Protein AF-0000000084679149 (afdb_homodimer)

Structure (mmCIF, N/CA/C/O backbone):
data_AF-0000000084679149-model_v1
#
loop_
_entity.id
_entity.type
_entity.pdbx_description
1 polymer 'NAD-dependent epimerase/dehydratase'
#
loop_
_atom_site.group_PDB
_atom_site.id
_atom_site.type_symbol
_atom_site.label_atom_id
_atom_site.label_alt_id
_atom_site.label_comp_id
_atom_site.label_asym_id
_atom_site.label_entity_id
_atom_site.label_seq_id
_atom_site.pdbx_PDB_ins_code
_atom_site.Cartn_x
_atom_site.Cartn_y
_atom_site.Cartn_z
_atom_site.occupancy
_atom_site.B_iso_or_equiv
_atom_site.auth_seq_id
_atom_site.auth_comp_id
_atom_site.auth_asym_id
_atom_site.auth_atom_id
_atom_site.pdbx_PDB_model_num
ATOM 1 N N . MET A 1 1 ? 6.387 26.438 -6.871 1 96.75 1 MET A N 1
ATOM 2 C CA . MET A 1 1 ? 5.785 25.141 -6.559 1 96.75 1 MET A CA 1
ATOM 3 C C . MET A 1 1 ? 4.387 25.047 -7.156 1 96.75 1 MET A C 1
ATOM 5 O O . MET A 1 1 ? 3.576 25.969 -7.016 1 96.75 1 MET A O 1
ATOM 9 N N . GLU A 1 2 ? 4.129 24 -7.891 1 97.19 2 GLU A N 1
ATOM 10 C CA . GLU A 1 2 ? 2.775 23.688 -8.336 1 97.19 2 GLU A CA 1
ATOM 11 C C . GLU A 1 2 ? 2.025 22.859 -7.293 1 97.19 2 GLU A C 1
ATOM 13 O O . GLU A 1 2 ? 2.529 21.844 -6.824 1 97.19 2 GLU A O 1
ATOM 18 N N . ILE A 1 3 ? 0.918 23.328 -6.906 1 96.94 3 ILE A N 1
ATOM 19 C CA . ILE A 1 3 ? 0.153 22.672 -5.855 1 96.94 3 ILE A CA 1
ATOM 20 C C . ILE A 1 3 ? -1.073 21.984 -6.465 1 96.94 3 ILE A C 1
ATOM 22 O O . ILE A 1 3 ? -1.914 22.656 -7.078 1 96.94 3 ILE A O 1
ATOM 26 N N . VAL A 1 4 ? -1.137 20.688 -6.328 1 95.56 4 VAL A N 1
ATOM 27 C CA . VAL A 1 4 ? -2.305 19.922 -6.75 1 95.56 4 VAL A CA 1
ATOM 28 C C . VAL A 1 4 ? -3.254 19.734 -5.566 1 95.56 4 VAL A C 1
ATOM 30 O O . VAL A 1 4 ? -2.922 19.031 -4.602 1 95.56 4 VAL A O 1
ATOM 33 N N . GLY A 1 5 ? -4.445 20.234 -5.672 1 92.5 5 GLY A N 1
ATOM 34 C CA . GLY A 1 5 ? -5.426 20.234 -4.598 1 92.5 5 GLY A CA 1
ATOM 35 C C . GLY A 1 5 ? -5.871 21.625 -4.203 1 92.5 5 GLY A C 1
ATOM 36 O O . GLY A 1 5 ? -5.191 22.609 -4.504 1 92.5 5 GLY A O 1
ATOM 37 N N . ARG A 1 6 ? -7.012 21.766 -3.496 1 89.12 6 ARG A N 1
ATOM 38 C CA . ARG A 1 6 ? -7.555 23.062 -3.082 1 89.12 6 ARG A CA 1
ATOM 39 C C . ARG A 1 6 ? -7.992 23.031 -1.622 1 89.12 6 ARG A C 1
ATOM 41 O O . ARG A 1 6 ? -8.703 23.922 -1.16 1 89.12 6 ARG A O 1
ATOM 48 N N . GLY A 1 7 ? -7.578 22 -0.975 1 90.62 7 GLY A N 1
ATOM 49 C CA . GLY A 1 7 ? -8.039 21.812 0.392 1 90.62 7 GLY A CA 1
ATOM 50 C C . GLY A 1 7 ? -7.18 22.531 1.413 1 90.62 7 GLY A C 1
ATOM 51 O O . GLY A 1 7 ? -6.469 23.484 1.077 1 90.62 7 GLY A O 1
ATOM 52 N N . PHE A 1 8 ? -7.266 22.125 2.648 1 92.31 8 PHE A N 1
ATOM 53 C CA . PHE A 1 8 ? -6.672 22.734 3.836 1 92.31 8 PHE A CA 1
ATOM 54 C C . PHE A 1 8 ? -5.164 22.875 3.668 1 92.31 8 PHE A C 1
ATOM 56 O O . PHE A 1 8 ? -4.637 24 3.719 1 92.31 8 PHE A O 1
ATOM 63 N N . LEU A 1 9 ? -4.457 21.766 3.398 1 94.38 9 LEU A N 1
ATOM 64 C CA . LEU A 1 9 ? -3.002 21.797 3.291 1 94.38 9 LEU A CA 1
ATOM 65 C C . LEU A 1 9 ? -2.561 22.625 2.092 1 94.38 9 LEU A C 1
ATOM 67 O O . LEU A 1 9 ? -1.608 23.406 2.188 1 94.38 9 LEU A O 1
ATOM 71 N N . ALA A 1 10 ? -3.277 22.5 0.964 1 95 10 ALA A N 1
ATOM 72 C CA . ALA A 1 10 ? -2.969 23.25 -0.252 1 95 10 ALA A CA 1
ATOM 73 C C . ALA A 1 10 ? -3.004 24.75 0.005 1 95 10 ALA A C 1
ATOM 75 O O . ALA A 1 10 ? -2.117 25.484 -0.441 1 95 10 ALA A O 1
ATOM 76 N N . GLY A 1 11 ? -4.031 25.172 0.714 1 95.38 11 GLY A N 1
ATOM 77 C CA . GLY A 1 11 ? -4.168 26.594 1.012 1 95.38 11 GLY A CA 1
ATOM 78 C C . GLY A 1 11 ? -2.996 27.156 1.8 1 95.38 11 GLY A C 1
ATOM 79 O O . GLY A 1 11 ? -2.545 28.266 1.542 1 95.38 11 GLY A O 1
ATOM 80 N N . HIS A 1 12 ? -2.486 26.375 2.689 1 96.5 12 HIS A N 1
ATOM 81 C CA . HIS A 1 12 ? -1.412 26.859 3.549 1 96.5 12 HIS A CA 1
ATOM 82 C C . HIS A 1 12 ? -0.062 26.781 2.846 1 96.5 12 HIS A C 1
ATOM 84 O O . HIS A 1 12 ? 0.873 27.5 3.197 1 96.5 12 HIS A O 1
ATOM 90 N N . LEU A 1 13 ? 0.068 25.891 1.841 1 97.06 13 LEU A N 1
ATOM 91 C CA . LEU A 1 13 ? 1.307 25.75 1.084 1 97.06 13 LEU A CA 1
ATOM 92 C C . LEU A 1 13 ? 1.454 26.875 0.064 1 97.06 13 LEU A C 1
ATOM 94 O O . LEU A 1 13 ? 2.547 27.094 -0.459 1 97.06 13 LEU A O 1
ATOM 98 N N . ALA A 1 14 ? 0.34 27.562 -0.231 1 95.69 14 ALA A N 1
ATOM 99 C CA . ALA A 1 14 ? 0.319 28.609 -1.261 1 95.69 14 ALA A CA 1
ATOM 100 C C . ALA A 1 14 ? 1.331 29.703 -0.953 1 95.69 14 ALA A C 1
ATOM 102 O O . ALA A 1 14 ? 1.917 30.297 -1.866 1 95.69 14 ALA A O 1
ATOM 103 N N . GLY A 1 15 ? 1.578 29.891 0.295 1 94.19 15 GLY A N 1
ATOM 104 C CA . GLY A 1 15 ? 2.465 30.969 0.713 1 94.19 15 GLY A CA 1
ATOM 105 C C . GLY A 1 15 ? 3.906 30.75 0.293 1 94.19 15 GLY A C 1
ATOM 106 O O . GLY A 1 15 ? 4.695 31.703 0.244 1 94.19 15 GLY A O 1
ATOM 107 N N . ILE A 1 16 ? 4.23 29.516 -0.031 1 94.5 16 ILE A N 1
ATOM 108 C CA . ILE A 1 16 ? 5.617 29.266 -0.398 1 94.5 16 ILE A CA 1
ATOM 109 C C . ILE A 1 16 ? 5.691 28.781 -1.846 1 94.5 16 ILE A C 1
ATOM 111 O O . ILE A 1 16 ? 6.723 28.266 -2.285 1 94.5 16 ILE A O 1
ATOM 115 N N . SER A 1 17 ? 4.617 28.859 -2.562 1 94 17 SER A N 1
ATOM 116 C CA . SER A 1 17 ? 4.539 28.328 -3.924 1 94 17 SER A CA 1
ATOM 117 C C . SER A 1 17 ? 5.566 29 -4.832 1 94 17 SER A C 1
ATOM 119 O O . SER A 1 17 ? 6.121 28.359 -5.727 1 94 17 SER A O 1
ATOM 121 N N . ASP A 1 18 ? 5.98 30.234 -4.621 1 94.75 18 ASP A N 1
ATOM 122 C CA . ASP A 1 18 ? 6.879 31 -5.488 1 94.75 18 ASP A CA 1
ATOM 123 C C . ASP A 1 18 ? 8.336 30.594 -5.258 1 94.75 18 ASP A C 1
ATOM 125 O O . ASP A 1 18 ? 9.211 30.922 -6.059 1 94.75 18 ASP A O 1
ATOM 129 N N . HIS A 1 19 ? 8.617 29.844 -4.293 1 94.94 19 HIS A N 1
ATOM 130 C CA . HIS A 1 19 ? 10 29.547 -3.904 1 94.94 19 HIS A CA 1
ATOM 131 C C . HIS A 1 19 ? 10.469 28.219 -4.484 1 94.94 19 HIS A C 1
ATOM 133 O O . HIS A 1 19 ? 11.664 27.922 -4.473 1 94.94 19 HIS A O 1
ATOM 139 N N . HIS A 1 20 ? 9.586 27.391 -5.027 1 96.06 20 HIS A N 1
ATOM 140 C CA . HIS A 1 20 ? 9.969 26.047 -5.441 1 96.06 20 HIS A CA 1
ATOM 141 C C . HIS A 1 20 ? 9.352 25.688 -6.789 1 96.06 20 HIS A C 1
ATOM 143 O O . HIS A 1 20 ? 8.547 24.766 -6.879 1 96.06 20 HIS A O 1
ATOM 149 N N . PRO A 1 21 ? 9.828 26.328 -7.832 1 95.44 21 PRO A N 1
ATOM 150 C CA . PRO A 1 21 ? 9.18 26.172 -9.133 1 95.44 21 PRO A CA 1
ATOM 151 C C . PRO A 1 21 ? 9.336 24.766 -9.703 1 95.44 21 PRO A C 1
ATOM 153 O O . PRO A 1 21 ? 8.555 24.359 -10.57 1 95.44 21 PRO A O 1
ATOM 156 N N . ASP A 1 22 ? 10.297 24 -9.273 1 97.31 22 ASP A N 1
ATOM 157 C CA . ASP A 1 22 ? 10.547 22.672 -9.82 1 97.31 22 ASP A CA 1
ATOM 158 C C . ASP A 1 22 ? 9.867 21.594 -8.977 1 97.31 22 ASP A C 1
ATOM 160 O O . ASP A 1 22 ? 10.156 20.406 -9.125 1 97.31 22 ASP A O 1
ATOM 164 N N . VAL A 1 23 ? 8.953 22 -8.125 1 98.25 23 VAL A N 1
ATOM 165 C CA . VAL A 1 23 ? 8.312 21.078 -7.188 1 98.25 23 VAL A CA 1
ATOM 166 C C . VAL A 1 23 ? 6.812 21.031 -7.453 1 98.25 23 VAL A C 1
ATOM 168 O O . VAL A 1 23 ? 6.195 22.062 -7.742 1 98.25 23 VAL A O 1
ATOM 171 N N . VAL A 1 24 ? 6.262 19.844 -7.445 1 98.5 24 VAL A N 1
ATOM 172 C CA . VAL A 1 24 ? 4.82 19.625 -7.391 1 98.5 24 VAL A CA 1
ATOM 173 C C . VAL A 1 24 ? 4.43 19.078 -6.023 1 98.5 24 VAL A C 1
ATOM 175 O O . VAL A 1 24 ? 4.984 18.078 -5.574 1 98.5 24 VAL A O 1
ATOM 178 N N . ALA A 1 25 ? 3.562 19.75 -5.328 1 98.31 25 ALA A N 1
ATOM 179 C CA . ALA A 1 25 ? 3.008 19.266 -4.066 1 98.31 25 ALA A CA 1
ATOM 180 C C . ALA A 1 25 ? 1.613 18.672 -4.27 1 98.31 25 ALA A C 1
ATOM 182 O O . ALA A 1 25 ? 0.69 19.391 -4.68 1 98.31 25 ALA A O 1
ATOM 183 N N . LEU A 1 26 ? 1.482 17.375 -4.031 1 97.44 26 LEU A N 1
ATOM 184 C CA . LEU A 1 26 ? 0.169 16.75 -4.129 1 97.44 26 LEU A CA 1
ATOM 185 C C . LEU A 1 26 ? -0.58 16.844 -2.803 1 97.44 26 LEU A C 1
ATOM 187 O O . LEU A 1 26 ? -0.527 15.922 -1.985 1 97.44 26 LEU A O 1
ATOM 191 N N . ALA A 1 27 ? -1.299 17.875 -2.625 1 93.19 27 ALA A N 1
ATOM 192 C CA . ALA A 1 27 ? -2.066 18.141 -1.41 1 93.19 27 ALA A CA 1
ATOM 193 C C . ALA A 1 27 ? -3.553 17.875 -1.633 1 93.19 27 ALA A C 1
ATOM 195 O O . ALA A 1 27 ? -4.391 18.734 -1.33 1 93.19 27 ALA A O 1
ATOM 196 N N . ALA A 1 28 ? -3.799 16.719 -2.223 1 82.19 28 ALA A N 1
ATOM 197 C CA . ALA A 1 28 ? -5.16 16.266 -2.492 1 82.19 28 ALA A CA 1
ATOM 198 C C . ALA A 1 28 ? -5.352 14.82 -2.066 1 82.19 28 ALA A C 1
ATOM 200 O O . ALA A 1 28 ? -4.383 14.062 -1.981 1 82.19 28 ALA A O 1
ATOM 201 N N . GLY A 1 29 ? -6.625 14.578 -1.799 1 77.12 29 GLY A N 1
ATOM 202 C CA . GLY A 1 29 ? -6.926 13.188 -1.512 1 77.12 29 GLY A CA 1
ATOM 203 C C . GLY A 1 29 ? -7.664 12.992 -0.199 1 77.12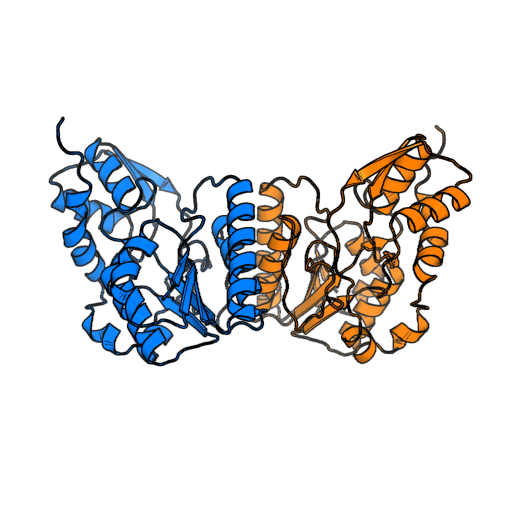 29 GLY A C 1
ATOM 204 O O . GLY A 1 29 ? -8.273 13.93 0.319 1 77.12 29 GLY A O 1
ATOM 205 N N . VAL A 1 30 ? -7.75 11.812 0.194 1 74.12 30 VAL A N 1
ATOM 206 C CA . VAL A 1 30 ? -8.492 11.383 1.371 1 74.12 30 VAL A CA 1
ATOM 207 C C . VAL A 1 30 ? -7.77 11.828 2.637 1 74.12 30 VAL A C 1
ATOM 209 O O . VAL A 1 30 ? -6.543 11.719 2.734 1 74.12 30 VAL A O 1
ATOM 212 N N . SER A 1 31 ? -8.461 12.531 3.512 1 64 31 SER A N 1
ATOM 213 C CA . SER A 1 31 ? -7.797 13.109 4.676 1 64 31 SER A CA 1
ATOM 214 C C . SER A 1 31 ? -8.391 12.578 5.973 1 64 31 SER A C 1
ATOM 216 O O . SER A 1 31 ? -8.172 13.148 7.043 1 64 31 SER A O 1
ATOM 218 N N . ALA A 1 32 ? -9.219 11.547 5.871 1 64.12 32 ALA A N 1
ATOM 219 C CA . ALA A 1 32 ? -9.781 11.078 7.137 1 64.12 32 ALA A CA 1
ATOM 220 C C . ALA A 1 32 ? -9.82 9.555 7.188 1 64.12 32 ALA A C 1
ATOM 222 O O . ALA A 1 32 ? -10.023 8.898 6.164 1 64.12 32 ALA A O 1
ATOM 223 N N . ALA A 1 33 ? -9.508 9 8.398 1 57.91 33 ALA A N 1
ATOM 224 C CA . ALA A 1 33 ? -9.531 7.566 8.68 1 57.91 33 ALA A CA 1
ATOM 225 C C . ALA A 1 33 ? -10.961 7.062 8.828 1 57.91 33 ALA A C 1
ATOM 227 O O . ALA A 1 33 ? -11.195 5.852 8.898 1 57.91 33 ALA A O 1
ATOM 228 N N . GLY A 1 34 ? -11.922 7.891 8.586 1 61.94 34 GLY A N 1
ATOM 229 C CA . GLY A 1 34 ? -13.289 7.43 8.789 1 61.94 34 GLY A CA 1
ATOM 230 C C . GLY A 1 34 ? -13.789 6.539 7.668 1 61.94 34 GLY A C 1
ATOM 231 O O . GLY A 1 34 ? -13.008 5.812 7.047 1 61.94 34 GLY A O 1
ATOM 232 N N . ASP A 1 35 ? -15.047 6.461 7.582 1 66.06 35 ASP A N 1
ATOM 233 C CA . ASP A 1 35 ? -15.734 5.656 6.578 1 66.06 35 ASP A CA 1
ATOM 234 C C . ASP A 1 35 ? -15.594 6.273 5.188 1 66.06 35 ASP A C 1
ATOM 236 O O . ASP A 1 35 ? -16.453 7.035 4.75 1 66.06 35 ASP A O 1
ATOM 240 N N . ILE A 1 36 ? -14.531 6.008 4.582 1 76.44 36 ILE A N 1
ATOM 241 C CA . ILE A 1 36 ? -14.242 6.527 3.248 1 76.44 36 ILE A CA 1
ATOM 242 C C . ILE A 1 36 ? -14.711 5.523 2.193 1 76.44 36 ILE A C 1
ATOM 244 O O . ILE A 1 36 ? -14.336 4.348 2.238 1 76.44 36 ILE A O 1
ATOM 248 N N . PRO A 1 37 ? -15.531 6.016 1.333 1 82.25 37 PRO A N 1
ATOM 249 C CA . PRO A 1 37 ? -15.938 5.137 0.234 1 82.25 37 PRO A CA 1
ATOM 250 C C . PRO A 1 37 ? -14.758 4.68 -0.619 1 82.25 37 PRO A C 1
ATOM 252 O O . PRO A 1 37 ? -13.828 5.453 -0.867 1 82.25 37 PRO A O 1
ATOM 255 N N . PRO A 1 38 ? -14.797 3.467 -1.03 1 83.62 38 PRO A N 1
ATOM 256 C CA . PRO A 1 38 ? -13.695 2.91 -1.816 1 83.62 38 PRO A CA 1
ATOM 257 C C . PRO A 1 38 ? -13.375 3.744 -3.055 1 83.62 38 PRO A C 1
ATOM 259 O O . PRO A 1 38 ? -12.219 3.801 -3.484 1 83.62 38 PRO A O 1
ATOM 262 N N . GLU A 1 39 ? -14.336 4.371 -3.59 1 87.88 39 GLU A N 1
ATOM 263 C CA . GLU A 1 39 ? -14.156 5.164 -4.801 1 87.88 39 GLU A CA 1
ATOM 264 C C . GLU A 1 39 ? -13.211 6.336 -4.559 1 87.88 39 GLU A C 1
ATOM 266 O O . GLU A 1 39 ? -12.516 6.777 -5.473 1 87.88 39 GLU A O 1
ATOM 271 N N . GLN A 1 40 ? -13.18 6.793 -3.406 1 89.56 40 GLN A N 1
ATOM 272 C CA . GLN A 1 40 ? -12.305 7.914 -3.086 1 89.56 40 GLN A CA 1
ATOM 273 C C . GLN A 1 40 ? -10.844 7.488 -3.094 1 89.56 40 GLN A C 1
ATOM 275 O O . GLN A 1 40 ? -9.961 8.266 -3.473 1 89.56 40 GLN A O 1
ATOM 280 N N . TYR A 1 41 ? -10.648 6.246 -2.664 1 92.12 41 TYR A N 1
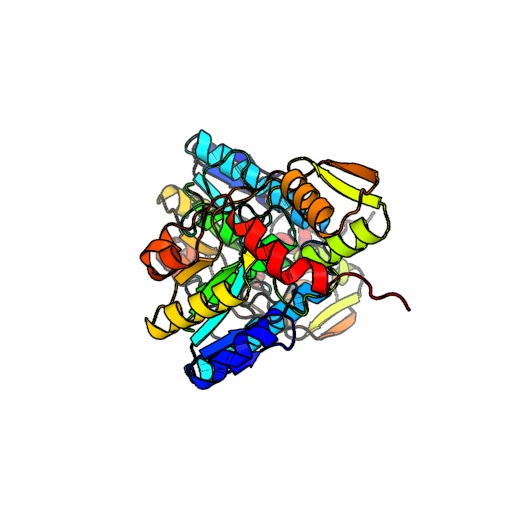ATOM 281 C CA . TYR A 1 41 ? -9.289 5.715 -2.725 1 92.12 41 TYR A CA 1
ATOM 282 C C . TYR A 1 41 ? -8.82 5.586 -4.168 1 92.12 41 TYR A C 1
ATOM 284 O O . TYR A 1 41 ? -7.684 5.938 -4.492 1 92.12 41 TYR A O 1
ATOM 292 N N . THR A 1 42 ? -9.68 5.145 -5 1 92 42 THR A N 1
ATOM 293 C CA . THR A 1 42 ? -9.359 4.98 -6.41 1 92 42 THR A CA 1
ATOM 294 C C . THR A 1 42 ? -9.07 6.332 -7.059 1 92 42 THR A C 1
ATOM 296 O O . THR A 1 42 ? -8.125 6.465 -7.84 1 92 42 THR A O 1
ATOM 299 N N . ARG A 1 43 ? -9.836 7.301 -6.719 1 92.62 43 ARG A N 1
ATOM 300 C CA . ARG A 1 43 ? -9.656 8.641 -7.273 1 92.62 43 ARG A CA 1
ATOM 301 C C . ARG A 1 43 ? -8.32 9.234 -6.852 1 92.62 43 ARG A C 1
ATOM 303 O O . ARG A 1 43 ? -7.629 9.859 -7.656 1 92.62 43 ARG A O 1
ATOM 310 N N . GLU A 1 44 ? -7.957 9.055 -5.637 1 94.19 44 GLU A N 1
ATOM 311 C CA . GLU A 1 44 ? -6.68 9.586 -5.168 1 94.19 44 GLU A CA 1
ATOM 312 C C . GLU A 1 44 ? -5.508 8.891 -5.855 1 94.19 44 GLU A C 1
ATOM 314 O O . GLU A 1 44 ? -4.523 9.531 -6.227 1 94.19 44 GLU A O 1
ATOM 319 N N . SER A 1 45 ? -5.656 7.594 -5.984 1 94.69 45 SER A N 1
ATOM 320 C CA . SER A 1 45 ? -4.602 6.848 -6.664 1 94.69 45 SER A CA 1
ATOM 321 C C . SER A 1 45 ? -4.406 7.34 -8.094 1 94.69 45 SER A C 1
ATOM 323 O O . SER A 1 45 ? -3.277 7.566 -8.531 1 94.69 45 SER A O 1
ATOM 325 N N . ALA A 1 46 ? -5.477 7.504 -8.766 1 93.56 46 ALA A N 1
ATOM 326 C CA . ALA A 1 46 ? -5.418 7.988 -10.141 1 93.56 46 ALA A CA 1
ATOM 327 C C . ALA A 1 46 ? -4.758 9.359 -10.211 1 93.56 46 ALA A C 1
ATOM 329 O O . ALA A 1 46 ? -3.953 9.625 -11.109 1 93.56 46 ALA A O 1
ATOM 330 N N . ARG A 1 47 ? -5.121 10.188 -9.297 1 95.25 47 ARG A N 1
ATOM 331 C CA . ARG A 1 47 ? -4.543 11.523 -9.25 1 95.25 47 ARG A CA 1
ATOM 332 C C . ARG A 1 47 ? -3.037 11.469 -9.023 1 95.25 47 ARG A C 1
ATOM 334 O O . ARG A 1 47 ? -2.277 12.219 -9.633 1 95.25 47 ARG A O 1
ATOM 341 N N . LEU A 1 48 ? -2.611 10.633 -8.141 1 96.88 48 LEU A N 1
ATOM 342 C CA . LEU A 1 48 ? -1.183 10.453 -7.898 1 96.88 48 LEU A CA 1
ATOM 343 C C . LEU A 1 48 ? -0.474 9.969 -9.156 1 96.88 48 LEU A C 1
ATOM 345 O O . LEU A 1 48 ? 0.584 10.492 -9.523 1 96.88 48 LEU A O 1
ATOM 349 N N . TYR A 1 49 ? -1.076 8.984 -9.82 1 95.25 49 TYR A N 1
ATOM 350 C CA . TYR A 1 49 ? -0.462 8.438 -11.023 1 95.25 49 TYR A CA 1
ATOM 351 C C . TYR A 1 49 ? -0.284 9.523 -12.086 1 95.25 49 TYR A C 1
ATOM 353 O O . TYR A 1 49 ? 0.779 9.625 -12.703 1 95.25 49 TYR A O 1
ATOM 361 N N . GLU A 1 50 ? -1.28 10.312 -12.258 1 94.94 50 GLU A N 1
ATOM 362 C CA . GLU A 1 50 ? -1.225 11.422 -13.211 1 94.94 50 GLU A CA 1
ATOM 363 C C . GLU A 1 50 ? -0.151 12.43 -12.82 1 94.94 50 GLU A C 1
ATOM 365 O O . GLU A 1 50 ? 0.586 12.922 -13.68 1 94.94 50 GLU A O 1
ATOM 370 N N . THR A 1 51 ? -0.103 12.711 -11.602 1 97.44 51 THR A N 1
ATOM 371 C CA . THR A 1 51 ? 0.873 13.672 -11.102 1 97.44 51 THR A CA 1
ATOM 372 C C . THR A 1 51 ? 2.295 13.156 -11.305 1 97.44 51 THR A C 1
ATOM 374 O O . THR A 1 51 ? 3.189 13.906 -11.688 1 97.44 51 THR A O 1
ATOM 377 N N . LEU A 1 52 ? 2.506 11.891 -11.023 1 96.88 52 LEU A N 1
ATOM 378 C CA . LEU A 1 52 ? 3.822 11.289 -11.211 1 96.88 52 LEU A CA 1
ATOM 379 C C . LEU A 1 52 ? 4.246 11.344 -12.672 1 96.88 52 LEU A C 1
ATOM 381 O O . LEU A 1 52 ? 5.395 11.664 -12.977 1 96.88 52 LEU A O 1
ATOM 385 N N . ARG A 1 53 ? 3.359 11.008 -13.547 1 94.5 53 ARG A N 1
ATOM 386 C CA . ARG A 1 53 ? 3.656 11.078 -14.969 1 94.5 53 ARG A CA 1
ATOM 387 C C . ARG A 1 53 ? 4.031 12.5 -15.383 1 94.5 53 ARG A C 1
ATOM 389 O O . ARG A 1 53 ? 4.965 12.703 -16.156 1 94.5 53 ARG A O 1
ATOM 396 N N . TYR A 1 54 ? 3.248 13.477 -14.867 1 96.94 54 TYR A N 1
ATOM 397 C CA . TYR A 1 54 ? 3.541 14.883 -15.125 1 96.94 54 TYR A CA 1
ATOM 398 C C . TYR A 1 54 ? 4.938 15.25 -14.633 1 96.94 54 TYR A C 1
ATOM 400 O O . TYR A 1 54 ? 5.711 15.883 -15.352 1 96.94 54 TYR A O 1
ATOM 408 N N . CYS A 1 55 ? 5.266 14.844 -13.43 1 98 55 CYS A N 1
ATOM 409 C CA . CYS A 1 55 ? 6.574 15.133 -12.852 1 98 55 CYS A CA 1
ATOM 410 C C . CYS A 1 55 ? 7.688 14.5 -13.68 1 98 55 CYS A C 1
ATOM 412 O O . CYS A 1 55 ? 8.727 15.125 -13.914 1 98 55 CYS A O 1
ATOM 414 N N . GLU A 1 56 ? 7.5 13.266 -14.031 1 95.44 56 GLU A N 1
ATOM 415 C CA . GLU A 1 56 ? 8.484 12.57 -14.859 1 95.44 56 GLU A CA 1
ATOM 416 C C . GLU A 1 56 ? 8.719 13.305 -16.172 1 95.44 56 GLU A C 1
ATOM 418 O O . GLU A 1 56 ? 9.867 13.539 -16.562 1 95.44 56 GLU A O 1
ATOM 423 N N . LYS A 1 57 ? 7.691 13.68 -16.828 1 95.88 57 LYS A N 1
ATOM 424 C CA . LYS A 1 57 ? 7.746 14.328 -18.141 1 95.88 57 LYS A CA 1
ATOM 425 C C . LYS A 1 57 ? 8.445 15.688 -18.047 1 95.88 57 LYS A C 1
ATOM 427 O O . LYS A 1 57 ? 9.156 16.094 -18.969 1 95.88 57 LYS A O 1
ATOM 432 N N . HIS A 1 58 ? 8.305 16.406 -16.953 1 97.38 58 HIS A N 1
ATOM 433 C CA . HIS A 1 58 ? 8.766 17.781 -16.875 1 97.38 58 HIS A CA 1
ATOM 434 C C . HIS A 1 58 ? 9.977 17.906 -15.945 1 97.38 58 HIS A C 1
ATOM 436 O O . HIS A 1 58 ? 10.477 19.016 -15.711 1 97.38 58 HIS A O 1
ATOM 442 N N . GLY A 1 59 ? 10.445 16.75 -15.445 1 97.19 59 GLY A N 1
ATOM 443 C CA . GLY A 1 59 ? 11.602 16.75 -14.562 1 97.19 59 GLY A CA 1
ATOM 444 C C . GLY A 1 59 ? 11.352 17.453 -13.242 1 97.19 59 GLY A C 1
ATOM 445 O O . GLY A 1 59 ? 12.203 18.203 -12.766 1 97.19 59 GLY A O 1
ATOM 446 N N . LYS A 1 60 ? 10.109 17.328 -12.672 1 98 60 LYS A N 1
ATOM 447 C CA . LYS A 1 60 ? 9.734 17.969 -11.422 1 98 60 LYS A CA 1
ATOM 448 C C . LYS A 1 60 ? 9.859 17 -10.242 1 98 60 LYS A C 1
ATOM 450 O O . LYS A 1 60 ? 9.734 15.789 -10.422 1 98 60 LYS A O 1
ATOM 455 N N . ARG A 1 61 ? 10.117 17.562 -9.109 1 98.25 61 ARG A N 1
ATOM 456 C CA . ARG A 1 61 ? 10.133 16.812 -7.855 1 98.25 61 ARG A CA 1
ATOM 457 C C . ARG A 1 61 ? 8.75 16.797 -7.211 1 98.25 61 ARG A C 1
ATOM 459 O O . ARG A 1 61 ? 8.062 17.812 -7.18 1 98.25 61 ARG A O 1
ATOM 466 N N . LEU A 1 62 ? 8.344 15.586 -6.695 1 98.75 62 LEU A N 1
ATOM 467 C CA . LEU A 1 62 ? 7.035 15.438 -6.062 1 98.75 62 LEU A CA 1
ATOM 468 C C . LEU A 1 62 ? 7.156 15.5 -4.543 1 98.75 62 LEU A C 1
ATOM 470 O O . LEU A 1 62 ? 8.031 14.859 -3.961 1 98.75 62 LEU A O 1
ATOM 474 N N . VAL A 1 63 ? 6.391 16.312 -3.947 1 98.62 63 VAL A N 1
ATOM 475 C CA . VAL A 1 63 ? 6.137 16.219 -2.514 1 98.62 63 VAL A CA 1
ATOM 476 C C . VAL A 1 63 ? 4.805 15.508 -2.273 1 98.62 63 VAL A C 1
ATOM 478 O O . VAL A 1 63 ? 3.748 16 -2.67 1 98.62 63 VAL A O 1
ATOM 481 N N . PHE A 1 64 ? 4.801 14.352 -1.704 1 98.25 64 PHE A N 1
ATOM 482 C CA . PHE A 1 64 ? 3.613 13.57 -1.388 1 98.25 64 PHE A CA 1
ATOM 483 C C . PHE A 1 64 ? 3.342 13.578 0.112 1 98.25 64 PHE A C 1
ATOM 485 O O . PHE A 1 64 ? 4.238 13.305 0.912 1 98.25 64 PHE A O 1
ATOM 492 N N . PHE A 1 65 ? 2.164 13.883 0.481 1 96.75 65 PHE A N 1
ATOM 493 C CA . PHE A 1 65 ? 1.772 13.93 1.885 1 96.75 65 PHE A CA 1
ATOM 494 C C . PHE A 1 65 ? 1.059 12.648 2.291 1 96.75 65 PHE A C 1
ATOM 496 O O . PHE A 1 65 ? -0.069 12.391 1.859 1 96.75 65 PHE A O 1
ATOM 503 N N . SER A 1 66 ? 1.713 11.867 3.078 1 95.44 66 SER A N 1
ATOM 504 C CA . SER A 1 66 ? 1.172 10.633 3.635 1 95.44 66 SER A CA 1
ATOM 505 C C . SER A 1 66 ? 0.721 10.828 5.078 1 95.44 66 SER A C 1
ATOM 507 O O . SER A 1 66 ? 0.233 11.898 5.441 1 95.44 66 SER A O 1
ATOM 509 N N . THR A 1 67 ? 0.669 9.742 5.859 1 90 67 THR A N 1
ATOM 510 C CA . THR A 1 67 ? 0.172 9.836 7.227 1 90 67 THR A CA 1
ATOM 511 C C . THR A 1 67 ? 1.128 9.148 8.195 1 90 67 THR A C 1
ATOM 513 O O . THR A 1 67 ? 1.765 8.148 7.848 1 90 67 THR A O 1
ATOM 516 N N . ALA A 1 68 ? 1.286 9.734 9.328 1 82.31 68 ALA A N 1
ATOM 517 C CA . ALA A 1 68 ? 2.031 9.125 10.43 1 82.31 68 ALA A CA 1
ATOM 518 C C . ALA A 1 68 ? 1.098 8.711 11.562 1 82.31 68 ALA A C 1
ATOM 520 O O . ALA A 1 68 ? 1.545 8.172 12.578 1 82.31 68 ALA A O 1
ATOM 521 N N . SER A 1 69 ? -0.108 9.023 11.438 1 71.06 69 SER A N 1
ATOM 522 C CA . SER A 1 69 ? -1.05 8.797 12.531 1 71.06 69 SER A CA 1
ATOM 523 C C . SER A 1 69 ? -1.288 7.309 12.75 1 71.06 69 SER A C 1
ATOM 525 O O . SER A 1 69 ? -0.583 6.473 12.188 1 71.06 69 SER A O 1
ATOM 527 N N . ALA A 1 70 ? -2.209 7.125 13.695 1 65.5 70 ALA A N 1
ATOM 528 C CA . ALA A 1 70 ? -2.555 5.785 14.164 1 65.5 70 ALA A CA 1
ATOM 529 C C . ALA A 1 70 ? -2.859 4.859 12.984 1 65.5 70 ALA A C 1
ATOM 531 O O . ALA A 1 70 ? -2.93 3.639 13.156 1 65.5 70 ALA A O 1
ATOM 532 N N . GLY A 1 71 ? -2.713 5.406 11.953 1 72.69 71 GLY A N 1
ATOM 533 C CA . GLY A 1 71 ? -3.004 4.57 10.805 1 72.69 71 GLY A CA 1
ATOM 534 C C . GLY A 1 71 ? -1.779 3.865 10.25 1 72.69 71 GLY A C 1
ATOM 535 O O . GLY A 1 71 ? -1.885 2.77 9.695 1 72.69 71 GLY A O 1
ATOM 536 N N . MET A 1 72 ? -0.596 4.484 10.406 1 84.88 72 MET A N 1
ATOM 537 C CA . MET A 1 72 ? 0.613 3.939 9.797 1 84.88 72 MET A CA 1
ATOM 538 C C . MET A 1 72 ? 1.401 3.109 10.805 1 84.88 72 MET A C 1
ATOM 540 O O . MET A 1 72 ? 1.759 1.963 10.531 1 84.88 72 MET A O 1
ATOM 544 N N . TYR A 1 73 ? 1.598 3.715 11.938 1 87.94 73 TYR A N 1
ATOM 545 C CA 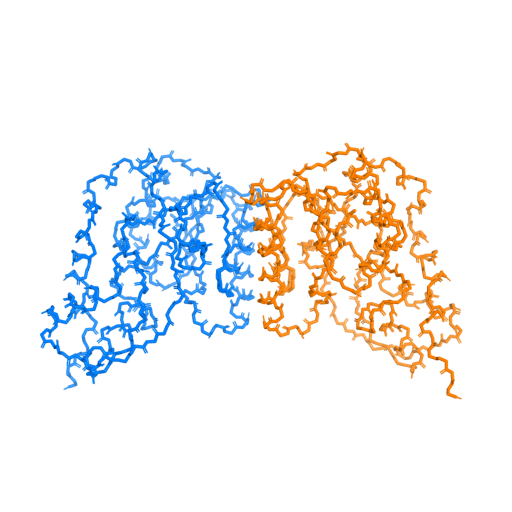. TYR A 1 73 ? 2.352 3.098 13.023 1 87.94 73 TYR A CA 1
ATOM 546 C C . TYR A 1 73 ? 1.414 2.555 14.094 1 87.94 73 TYR A C 1
ATOM 548 O O . TYR A 1 73 ? 0.885 3.316 14.906 1 87.94 73 TYR A O 1
ATOM 556 N N . SER A 1 74 ? 1.199 1.247 14.133 1 78.56 74 SER A N 1
ATOM 557 C CA . SER A 1 74 ? 0.114 0.767 14.984 1 78.56 74 SER A CA 1
ATOM 558 C C . SER A 1 74 ? 0.584 -0.362 15.891 1 78.56 74 SER A C 1
ATOM 560 O O . SER A 1 74 ? -0.233 -1.099 16.453 1 78.56 74 SER A O 1
ATOM 562 N N . VAL A 1 75 ? 1.776 -0.532 16.109 1 74.69 75 VAL A N 1
ATOM 563 C CA . VAL A 1 75 ? 2.211 -1.572 17.031 1 74.69 75 VAL A CA 1
ATOM 564 C C . VAL A 1 75 ? 2.096 -1.067 18.469 1 74.69 75 VAL A C 1
ATOM 566 O O . VAL A 1 75 ? 2.791 -0.129 18.859 1 74.69 75 VAL A O 1
ATOM 569 N N . PRO A 1 76 ? 1.121 -1.728 19.141 1 64.38 76 PRO A N 1
ATOM 570 C CA . PRO A 1 76 ? 0.962 -1.275 20.531 1 64.38 76 PRO A CA 1
ATOM 571 C C . PRO A 1 76 ? 2.23 -1.456 21.359 1 64.38 76 PRO A C 1
ATOM 573 O O . PRO A 1 76 ? 2.941 -2.451 21.203 1 64.38 76 PRO A O 1
ATOM 576 N N . ASP A 1 77 ? 2.357 -0.44 22.156 1 66.62 77 ASP A N 1
ATOM 577 C CA . ASP A 1 77 ? 3.408 -0.451 23.172 1 66.62 77 ASP A CA 1
ATOM 578 C C . ASP A 1 77 ? 4.789 -0.572 22.531 1 66.62 77 ASP A C 1
ATOM 580 O O . ASP A 1 77 ? 5.719 -1.107 23.141 1 66.62 77 ASP A O 1
ATOM 584 N N . ALA A 1 78 ? 4.773 -0.087 21.312 1 75.75 78 ALA A N 1
ATOM 585 C CA . ALA A 1 78 ? 6.059 -0.169 20.625 1 75.75 78 ALA A CA 1
ATOM 586 C C . ALA A 1 78 ? 6.801 1.163 20.703 1 75.75 78 ALA A C 1
ATOM 588 O O . ALA A 1 78 ? 6.219 2.191 21.047 1 75.75 78 ALA A O 1
ATOM 589 N N . SER A 1 79 ? 8.047 1.074 20.438 1 83.12 79 SER A N 1
ATOM 590 C CA . SER A 1 79 ? 8.867 2.268 20.281 1 83.12 79 SER A CA 1
ATOM 591 C C . SER A 1 79 ? 8.305 3.18 19.188 1 83.12 79 SER A C 1
ATOM 593 O O . SER A 1 79 ? 7.535 2.736 18.344 1 83.12 79 SER A O 1
ATOM 595 N N . PRO A 1 80 ? 8.555 4.469 19.391 1 90.88 80 PRO A N 1
ATOM 596 C CA . PRO A 1 80 ? 8.086 5.406 18.375 1 90.88 80 PRO A CA 1
ATOM 597 C C . PRO A 1 80 ? 8.367 4.918 16.953 1 90.88 80 PRO A C 1
ATOM 599 O O . PRO A 1 80 ? 9.43 4.344 16.688 1 90.88 80 PRO A O 1
ATOM 602 N N . GLY A 1 81 ? 7.332 5.023 16.172 1 92.5 81 GLY A N 1
ATOM 603 C CA . GLY A 1 81 ? 7.469 4.617 14.773 1 92.5 81 GLY A CA 1
ATOM 604 C C . GLY A 1 81 ? 8.508 5.418 14.016 1 92.5 81 GLY A C 1
ATOM 605 O O . GLY A 1 81 ? 8.492 6.652 14.047 1 92.5 81 GLY A O 1
ATOM 606 N N . ARG A 1 82 ? 9.422 4.758 13.375 1 94 82 ARG A N 1
ATOM 607 C CA . ARG A 1 82 ? 10.492 5.367 12.586 1 94 82 ARG A CA 1
ATOM 608 C C . ARG A 1 82 ? 10.281 5.121 11.102 1 94 82 ARG A C 1
ATOM 610 O O . ARG A 1 82 ? 9.688 4.113 10.711 1 94 82 ARG A O 1
ATOM 617 N N . GLU A 1 83 ? 10.797 6.031 10.328 1 95.75 83 GLU A N 1
ATOM 618 C CA . GLU A 1 83 ? 10.625 5.953 8.883 1 95.75 83 GLU A CA 1
ATOM 619 C C . GLU A 1 83 ? 11.312 4.715 8.312 1 95.75 83 GLU A C 1
ATOM 621 O O . GLU A 1 83 ? 10.906 4.199 7.27 1 95.75 83 GLU A O 1
ATOM 626 N N . ASP A 1 84 ? 12.367 4.223 9 1 92.31 84 ASP A N 1
ATOM 627 C CA . ASP A 1 84 ? 13.125 3.072 8.516 1 92.31 84 ASP A CA 1
ATOM 628 C C . ASP A 1 84 ? 12.695 1.793 9.227 1 92.31 84 ASP A C 1
ATOM 630 O O . ASP A 1 84 ? 13.328 0.747 9.078 1 92.31 84 ASP A O 1
ATOM 634 N N . GLY A 1 85 ? 11.703 1.866 10.016 1 89.69 85 GLY A N 1
ATOM 635 C CA . GLY A 1 85 ? 11.203 0.709 10.742 1 89.69 85 GLY A CA 1
ATOM 636 C C . GLY A 1 85 ? 9.961 0.104 10.125 1 89.69 85 GLY A C 1
ATOM 637 O O . GLY A 1 85 ? 9.508 0.546 9.062 1 89.69 85 GLY A O 1
ATOM 638 N N . PRO A 1 86 ? 9.477 -0.952 10.836 1 91.12 86 PRO A N 1
ATOM 639 C CA . PRO A 1 86 ? 8.273 -1.633 10.352 1 91.12 86 PRO A CA 1
ATOM 640 C C . PRO A 1 86 ? 7.02 -0.775 10.477 1 91.12 86 PRO A C 1
ATOM 642 O O . PRO A 1 86 ? 6.906 0.034 11.398 1 91.12 86 PRO A O 1
ATOM 645 N N . VAL A 1 87 ? 6.129 -0.923 9.5 1 92.81 87 VAL A N 1
ATOM 646 C CA . VAL A 1 87 ? 4.812 -0.291 9.539 1 92.81 87 VAL A CA 1
ATOM 647 C C . VAL A 1 87 ? 3.725 -1.36 9.508 1 92.81 87 VAL A C 1
ATOM 649 O O . VAL A 1 87 ? 3.836 -2.344 8.773 1 92.81 87 VAL A O 1
ATOM 652 N N . TYR A 1 88 ? 2.68 -1.197 10.328 1 90.62 88 TYR A N 1
ATOM 653 C CA . TYR A 1 88 ? 1.503 -2.059 10.383 1 90.62 88 TYR A CA 1
ATOM 654 C C . TYR A 1 88 ? 0.222 -1.232 10.398 1 90.62 88 TYR A C 1
ATOM 656 O O . TYR A 1 88 ? -0.453 -1.144 11.43 1 90.62 88 TYR A O 1
ATOM 664 N N . PRO A 1 89 ? -0.101 -0.681 9.234 1 90.62 89 PRO A N 1
ATOM 665 C CA . PRO A 1 89 ? -1.302 0.158 9.234 1 90.62 89 PRO A CA 1
ATOM 666 C C . PRO A 1 89 ? -2.537 -0.58 9.742 1 90.62 89 PRO A C 1
ATOM 668 O O . PRO A 1 89 ? -2.834 -1.686 9.281 1 90.62 89 PRO A O 1
ATOM 671 N N . ALA A 1 90 ? -3.336 0.14 10.562 1 84.88 90 ALA A N 1
ATOM 672 C CA . ALA A 1 90 ? -4.473 -0.496 11.219 1 84.88 90 ALA A CA 1
ATOM 673 C C . ALA A 1 90 ? -5.773 -0.186 10.492 1 84.88 90 ALA A C 1
ATOM 675 O O . ALA A 1 90 ? -6.793 -0.839 10.727 1 84.88 90 ALA A O 1
ATOM 676 N N . THR A 1 91 ? -5.773 0.744 9.586 1 86.44 91 THR A N 1
ATOM 677 C CA . THR A 1 91 ? -6.996 1.193 8.922 1 86.44 91 THR A CA 1
ATOM 678 C C . THR A 1 91 ? -6.867 1.075 7.406 1 86.44 91 THR A C 1
ATOM 680 O O . THR A 1 91 ? -5.754 1.059 6.871 1 86.44 91 THR A O 1
ATOM 683 N N . PRO A 1 92 ? -8.062 0.995 6.727 1 89 92 PRO A N 1
ATOM 684 C CA . PRO A 1 92 ? -8 1.044 5.266 1 89 92 PRO A CA 1
ATOM 685 C C . PRO A 1 92 ? -7.301 2.297 4.742 1 89 92 PRO A C 1
ATOM 687 O O . PRO A 1 92 ? -6.578 2.232 3.746 1 89 92 PRO A O 1
ATOM 690 N N . TYR A 1 93 ? -7.477 3.355 5.445 1 89.44 93 TYR A N 1
ATOM 691 C CA . TYR A 1 93 ? -6.832 4.613 5.09 1 89.44 93 TYR A CA 1
ATOM 692 C C . TYR A 1 93 ? -5.316 4.488 5.164 1 89.44 93 TYR A C 1
ATOM 694 O O . TYR A 1 93 ? -4.605 4.875 4.23 1 89.44 93 TYR A O 1
ATOM 702 N N . GLY A 1 94 ? -4.863 3.988 6.254 1 91.62 94 GLY A N 1
ATOM 703 C CA . GLY A 1 94 ? -3.428 3.799 6.406 1 91.62 94 GLY A CA 1
ATOM 704 C C . GLY A 1 94 ? -2.83 2.893 5.348 1 91.62 94 GLY A C 1
ATOM 705 O O . GLY A 1 94 ? -1.763 3.186 4.805 1 91.62 94 GLY A O 1
ATOM 706 N N . ARG A 1 95 ? -3.496 1.825 5.066 1 93 95 ARG A N 1
ATOM 707 C CA . ARG A 1 95 ? -3.031 0.891 4.047 1 93 95 ARG A CA 1
ATOM 708 C C . ARG A 1 95 ? -3.029 1.543 2.668 1 93 95 ARG A C 1
ATOM 710 O O . ARG A 1 95 ? -2.133 1.295 1.859 1 93 95 ARG A O 1
ATOM 717 N N . HIS A 1 96 ? -4.035 2.332 2.424 1 93.25 96 HIS A N 1
ATOM 718 C CA . HIS A 1 96 ? -4.109 3.082 1.174 1 93.25 96 HIS A CA 1
ATOM 719 C C . HIS A 1 96 ? -2.912 4.012 1.018 1 93.25 96 HIS A C 1
ATOM 721 O O . HIS A 1 96 ? -2.236 3.992 -0.014 1 93.25 96 HIS A O 1
ATOM 727 N N . LYS A 1 97 ? -2.617 4.742 2.029 1 95.06 97 LYS A N 1
ATOM 728 C CA . LYS A 1 97 ? -1.497 5.676 1.97 1 95.06 97 LYS A CA 1
ATOM 729 C C . LYS A 1 97 ? -0.172 4.934 1.81 1 95.06 97 LYS A C 1
ATOM 731 O O . LYS A 1 97 ? 0.721 5.395 1.096 1 95.06 97 LYS A O 1
ATOM 736 N N . LEU A 1 98 ? -0.064 3.857 2.496 1 95.94 98 LEU A N 1
ATOM 737 C CA . LEU A 1 98 ? 1.152 3.064 2.363 1 95.94 98 LEU A CA 1
ATOM 738 C C . LEU A 1 98 ? 1.328 2.576 0.929 1 95.94 98 LEU A C 1
ATOM 740 O O . LEU A 1 98 ? 2.445 2.564 0.405 1 95.94 98 LEU A O 1
ATOM 744 N N . SER A 1 99 ? 0.275 2.172 0.303 1 95.62 99 SER A N 1
ATOM 745 C CA . SER A 1 99 ? 0.341 1.76 -1.095 1 95.62 99 SER A CA 1
ATOM 746 C C . SER A 1 99 ? 0.781 2.912 -1.99 1 95.62 99 SER A C 1
ATOM 748 O O . SER A 1 99 ? 1.543 2.713 -2.939 1 95.62 99 SER A O 1
ATOM 750 N N . LEU A 1 100 ? 0.304 4.074 -1.722 1 97 100 LEU A N 1
ATOM 751 C CA . LEU A 1 100 ? 0.686 5.242 -2.508 1 97 100 LEU A CA 1
ATOM 752 C C . LEU A 1 100 ? 2.16 5.57 -2.311 1 97 100 LEU A C 1
ATOM 754 O O . LEU A 1 100 ? 2.85 5.949 -3.262 1 97 100 LEU A O 1
ATOM 758 N N . GLU A 1 101 ? 2.615 5.418 -1.069 1 97.62 101 GLU A N 1
ATOM 759 C CA . GLU A 1 101 ? 4.047 5.594 -0.848 1 97.62 101 GLU A CA 1
ATOM 760 C C . GLU A 1 101 ? 4.863 4.652 -1.73 1 97.62 101 GLU A C 1
ATOM 762 O O . GLU A 1 101 ? 5.883 5.055 -2.299 1 97.62 101 GLU A O 1
ATOM 767 N N . ALA A 1 102 ? 4.422 3.422 -1.753 1 97.12 102 ALA A N 1
ATOM 768 C CA . ALA A 1 102 ? 5.137 2.416 -2.533 1 97.12 102 ALA A CA 1
ATOM 769 C C . ALA A 1 102 ? 5.172 2.791 -4.012 1 97.12 102 ALA A C 1
ATOM 771 O O . ALA A 1 102 ? 6.191 2.605 -4.68 1 97.12 102 ALA A O 1
ATOM 772 N N . VAL A 1 103 ? 4.062 3.305 -4.543 1 96.94 103 VAL A N 1
ATOM 773 C CA . VAL A 1 103 ? 4.012 3.771 -5.922 1 96.94 103 VAL A CA 1
ATOM 774 C C . VAL A 1 103 ? 5.039 4.879 -6.133 1 96.94 103 VAL A C 1
ATOM 776 O O . VAL A 1 103 ? 5.824 4.832 -7.082 1 96.94 103 VAL A O 1
ATOM 779 N N . VAL A 1 104 ? 5.035 5.828 -5.242 1 97.94 104 VAL A N 1
ATOM 780 C CA . VAL A 1 104 ? 5.941 6.969 -5.352 1 97.94 104 VAL A CA 1
ATOM 781 C C . VAL A 1 104 ? 7.387 6.48 -5.32 1 97.94 104 VAL A C 1
ATOM 783 O O . VAL A 1 104 ? 8.195 6.875 -6.164 1 97.94 104 VAL A O 1
ATOM 786 N N . ARG A 1 105 ? 7.695 5.594 -4.41 1 97.12 105 ARG A N 1
ATOM 787 C CA . ARG A 1 105 ? 9.062 5.133 -4.199 1 97.12 105 ARG A CA 1
ATOM 788 C C . ARG A 1 105 ? 9.555 4.309 -5.383 1 97.12 105 ARG A C 1
ATOM 790 O O . ARG A 1 105 ? 10.758 4.238 -5.641 1 97.12 105 ARG A O 1
ATOM 797 N N . SER A 1 106 ? 8.641 3.691 -6.055 1 94.81 106 SER A N 1
ATOM 798 C CA . SER A 1 106 ? 9.023 2.852 -7.184 1 94.81 106 SER A CA 1
ATOM 799 C C . SER A 1 106 ? 9.188 3.676 -8.453 1 94.81 106 SER A C 1
ATOM 801 O O . SER A 1 106 ? 9.711 3.184 -9.461 1 94.81 106 SER A O 1
ATOM 803 N N . SER A 1 107 ? 8.734 4.926 -8.453 1 94.62 107 SER A N 1
ATOM 804 C CA . SER A 1 107 ? 8.789 5.77 -9.641 1 94.62 107 SER A CA 1
ATOM 805 C C . SER A 1 107 ? 10.203 6.293 -9.883 1 94.62 107 SER A C 1
ATOM 807 O O . SER A 1 107 ? 11.07 6.18 -9.016 1 94.62 107 SER A O 1
ATOM 809 N N . ASP A 1 108 ? 10.414 6.809 -11.047 1 93.69 108 ASP A N 1
ATOM 810 C CA . ASP A 1 108 ? 11.695 7.426 -11.375 1 93.69 108 ASP A CA 1
ATOM 811 C C . ASP A 1 108 ? 11.688 8.914 -11.031 1 93.69 108 ASP A C 1
ATOM 813 O O . ASP A 1 108 ? 12.633 9.633 -11.359 1 93.69 108 ASP A O 1
ATOM 817 N N . VAL A 1 109 ? 10.68 9.367 -10.398 1 96.94 109 VAL A N 1
ATOM 818 C CA . VAL A 1 109 ? 10.508 10.766 -10.039 1 96.94 109 VAL A CA 1
ATOM 819 C C . VAL A 1 109 ? 11.234 11.055 -8.719 1 96.94 109 VAL A C 1
ATOM 821 O O . VAL A 1 109 ? 11.18 10.25 -7.789 1 96.94 109 VAL A O 1
ATOM 824 N N . GLU A 1 110 ? 12.008 12.156 -8.703 1 98.19 110 GLU A N 1
ATOM 825 C CA . GLU A 1 110 ? 12.469 12.633 -7.398 1 98.19 110 GLU A CA 1
ATOM 826 C C . GLU A 1 110 ? 11.297 12.969 -6.488 1 98.19 110 GLU A C 1
ATOM 828 O O . GLU A 1 110 ? 10.289 13.516 -6.941 1 98.19 110 GLU A O 1
ATOM 833 N N . TYR A 1 111 ? 11.406 12.594 -5.227 1 98.56 111 TYR A N 1
ATOM 834 C CA . TYR A 1 111 ? 10.242 12.766 -4.371 1 98.56 111 TYR A CA 1
ATOM 835 C C . TYR A 1 111 ? 10.656 13.078 -2.938 1 98.56 111 TYR A C 1
ATOM 837 O O . TYR A 1 111 ? 11.805 12.828 -2.549 1 98.56 111 TYR A O 1
ATOM 845 N N . LEU A 1 112 ? 9.797 13.641 -2.252 1 98.5 112 LEU A N 1
ATOM 846 C CA . LEU A 1 112 ? 9.766 13.734 -0.798 1 98.5 112 LEU A CA 1
ATOM 847 C C . LEU A 1 112 ? 8.422 13.258 -0.251 1 98.5 112 LEU A C 1
ATOM 849 O O . LEU A 1 112 ? 7.375 13.812 -0.579 1 98.5 112 LEU A O 1
ATOM 853 N N . ILE A 1 113 ? 8.438 12.141 0.481 1 98.38 113 ILE A N 1
ATOM 854 C CA . ILE A 1 113 ? 7.246 11.664 1.172 1 98.38 113 ILE A CA 1
ATOM 855 C C . ILE A 1 113 ? 7.234 12.18 2.607 1 98.38 113 ILE A C 1
ATOM 857 O O . ILE A 1 113 ? 8.172 11.93 3.371 1 98.38 113 ILE A O 1
ATOM 861 N N . LEU A 1 114 ? 6.23 12.867 2.947 1 97.88 114 LEU A N 1
ATOM 862 C CA . LEU A 1 114 ? 6.082 13.406 4.293 1 97.88 114 LEU A CA 1
ATOM 863 C C . LEU A 1 114 ? 4.945 12.719 5.035 1 97.88 114 LEU A C 1
ATOM 865 O O . LEU A 1 114 ? 3.785 12.805 4.621 1 97.88 114 LEU A O 1
ATOM 869 N N . ARG A 1 115 ? 5.258 11.961 6.086 1 96.88 115 ARG A N 1
ATOM 870 C CA . ARG A 1 115 ? 4.25 11.359 6.957 1 96.88 115 ARG A CA 1
ATOM 871 C C . ARG A 1 115 ? 3.807 12.344 8.031 1 96.88 115 ARG A C 1
ATOM 873 O O . ARG A 1 115 ? 4.527 12.57 9.008 1 96.88 115 ARG A O 1
ATOM 880 N N . LEU A 1 116 ? 2.621 12.781 7.848 1 95.56 116 LEU A N 1
ATOM 881 C CA . LEU A 1 116 ? 2.129 13.852 8.711 1 95.56 116 LEU A CA 1
ATOM 882 C C . LEU A 1 116 ? 1.338 13.281 9.883 1 95.56 116 LEU A C 1
ATOM 884 O O . LEU A 1 116 ? 0.521 12.375 9.703 1 95.56 116 LEU A O 1
ATOM 888 N N . SER A 1 117 ? 1.605 13.805 11.062 1 93.5 117 SER A N 1
ATOM 889 C CA . SER A 1 117 ? 0.687 13.547 12.164 1 93.5 117 SER A CA 1
ATOM 890 C C . SER A 1 117 ? -0.574 14.398 12.039 1 93.5 117 SER A C 1
ATOM 892 O O . SER A 1 117 ? -1.032 14.68 10.938 1 93.5 117 SER A O 1
ATOM 894 N N . HIS A 1 118 ? -1.267 14.766 13.18 1 93.12 118 HIS A N 1
ATOM 895 C CA . HIS A 1 118 ? -2.494 15.555 13.117 1 93.12 118 HIS A CA 1
ATOM 896 C C . HIS A 1 118 ? -2.191 17.031 12.914 1 93.12 118 HIS A C 1
ATOM 898 O O . HIS A 1 118 ? -1.916 17.75 13.875 1 93.12 118 HIS A O 1
ATOM 904 N N . VAL A 1 119 ? -2.314 17.453 11.688 1 95.25 119 VAL A N 1
ATOM 905 C CA . VAL A 1 119 ? -2.045 18.844 11.344 1 95.25 119 VAL A CA 1
ATOM 906 C C . VAL A 1 119 ? -3.244 19.719 11.719 1 95.25 119 VAL A C 1
ATOM 908 O O . VAL A 1 119 ? -4.387 19.375 11.398 1 95.25 119 VAL A O 1
ATOM 911 N N . VAL A 1 120 ? -2.994 20.797 12.359 1 96.38 120 VAL A N 1
ATOM 912 C CA . VAL A 1 120 ? -4.031 21.719 12.82 1 96.38 120 VAL A CA 1
ATOM 913 C C . VAL A 1 120 ? -3.777 23.109 12.258 1 96.38 120 VAL A C 1
ATOM 915 O O . VAL A 1 120 ? -2.631 23.562 12.195 1 96.38 120 VAL A O 1
ATOM 918 N N . GLY A 1 121 ? -4.754 23.719 11.836 1 97.06 121 GLY A N 1
ATOM 919 C CA . GLY A 1 121 ? -4.66 25.078 11.305 1 97.06 121 GLY A CA 1
ATOM 920 C C . GLY A 1 121 ? -6.012 25.688 10.977 1 97.06 121 GLY A C 1
ATOM 921 O O . GLY A 1 121 ? -7.051 25.094 11.289 1 97.06 121 GLY A O 1
ATOM 922 N N . PHE A 1 122 ? -5.941 26.922 10.445 1 96.12 122 PHE A N 1
ATOM 923 C CA . PHE A 1 122 ? -7.168 27.578 10.008 1 96.12 122 PHE A CA 1
ATOM 924 C C . PHE A 1 122 ? -7.742 26.891 8.773 1 96.12 122 PHE A C 1
ATOM 926 O O . PHE A 1 122 ? -6.996 26.344 7.957 1 96.12 122 PHE A O 1
ATOM 933 N N . ASN A 1 123 ? -9.078 26.844 8.695 1 93.5 123 ASN A N 1
ATOM 934 C CA . ASN A 1 123 ? -9.812 26.375 7.523 1 93.5 123 ASN A CA 1
ATOM 935 C C . ASN A 1 123 ? -9.719 24.859 7.379 1 93.5 123 ASN A C 1
ATOM 937 O O . ASN A 1 123 ? -9.688 24.344 6.262 1 93.5 123 ASN A O 1
ATOM 941 N N . GLN A 1 124 ? -9.609 24.203 8.508 1 92.94 124 GLN A N 1
ATOM 942 C CA . GLN A 1 124 ? -9.695 22.734 8.477 1 92.94 124 GLN A CA 1
ATOM 943 C C . GLN A 1 124 ? -11.117 22.281 8.164 1 92.94 124 GLN A C 1
ATOM 945 O O . GLN A 1 124 ? -12.086 22.859 8.656 1 92.94 124 GLN A O 1
ATOM 950 N N . PRO A 1 125 ? -11.195 21.266 7.367 1 89.31 125 PRO A N 1
ATOM 951 C CA . PRO A 1 125 ? -12.539 20.719 7.141 1 89.31 125 PRO A CA 1
ATOM 952 C C . PRO A 1 125 ? -13.219 20.266 8.43 1 89.31 125 PRO A C 1
ATOM 954 O O . PRO A 1 125 ? -12.539 19.828 9.367 1 89.31 125 PRO A O 1
ATOM 957 N N . ALA A 1 126 ? -14.5 20.203 8.398 1 88.12 126 ALA A N 1
ATOM 958 C CA . ALA A 1 126 ? -15.32 19.953 9.586 1 88.12 126 ALA A CA 1
ATOM 959 C C . ALA A 1 126 ? -15.086 18.531 10.117 1 88.12 126 ALA A C 1
ATOM 961 O O . ALA A 1 126 ? -15.211 18.297 11.328 1 88.12 126 ALA A O 1
ATOM 962 N N . HIS A 1 127 ? -14.695 17.641 9.227 1 86.25 127 HIS A N 1
ATOM 963 C CA . HIS A 1 127 ? -14.594 16.25 9.641 1 86.25 127 HIS A CA 1
ATOM 964 C C . HIS A 1 127 ? -13.25 15.969 10.297 1 86.25 127 HIS A C 1
ATOM 966 O O . HIS A 1 127 ? -13.047 14.898 10.875 1 86.25 127 HIS A O 1
ATOM 972 N N . GLN A 1 128 ? -12.383 16.875 10.289 1 89.31 128 GLN A N 1
ATOM 973 C CA . GLN A 1 128 ? -11.062 16.656 10.867 1 89.31 128 GLN A CA 1
ATOM 974 C C . GLN A 1 128 ? -11.07 16.906 12.375 1 89.31 128 GLN A C 1
ATOM 976 O O . GLN A 1 128 ? -12.062 17.391 12.922 1 89.31 128 GLN A O 1
ATOM 981 N N . LEU A 1 129 ? -10.078 16.578 13.016 1 88.38 129 LEU A N 1
ATOM 982 C CA . LEU A 1 129 ? -10.016 16.391 14.461 1 88.38 129 LEU A CA 1
ATOM 983 C C . LEU A 1 129 ? -10.445 17.641 15.203 1 88.38 129 LEU A C 1
ATOM 985 O O . LEU A 1 129 ? -11.406 17.625 15.977 1 88.38 129 LEU A O 1
ATOM 989 N N . LEU A 1 130 ? -9.812 18.828 14.914 1 94 130 LEU A N 1
ATOM 990 C CA . LEU A 1 130 ? -10.047 20.016 15.711 1 94 130 LEU A CA 1
ATOM 991 C C . LEU A 1 130 ? -11.469 20.531 15.516 1 94 130 LEU A C 1
ATOM 993 O O . LEU A 1 130 ? -12.219 20.688 16.484 1 94 130 LEU A O 1
ATOM 997 N N . PRO A 1 131 ? -11.891 20.734 14.25 1 94.44 131 PRO A N 1
ATOM 998 C CA . PRO A 1 131 ? -13.273 21.188 14.078 1 94.44 131 PRO A CA 1
ATOM 999 C C . PRO A 1 131 ? -14.297 20.203 14.656 1 94.44 131 PRO A C 1
ATOM 1001 O O . PRO A 1 131 ? -15.297 20.625 15.234 1 94.44 131 PRO A O 1
ATOM 1004 N N . ALA A 1 132 ? -14.047 18.938 14.547 1 92.94 132 ALA A N 1
ATOM 1005 C CA . ALA A 1 132 ? -14.969 17.922 15.055 1 92.94 132 ALA A CA 1
ATOM 1006 C C . ALA A 1 132 ? -15.055 17.984 16.578 1 92.94 132 ALA A C 1
ATOM 1008 O O . ALA A 1 132 ? -16.156 17.906 17.141 1 92.94 132 ALA A O 1
ATOM 1009 N N . LEU A 1 133 ? -13.969 18.125 17.219 1 94.81 133 LEU A N 1
ATOM 1010 C CA . LEU A 1 133 ? -13.945 18.188 18.672 1 94.81 133 LEU A CA 1
ATOM 1011 C C . LEU A 1 133 ? -14.633 19.453 19.172 1 94.81 133 LEU A C 1
ATOM 1013 O O . LEU A 1 133 ? -15.406 19.406 20.125 1 94.81 133 LEU A O 1
ATOM 1017 N N . VAL A 1 134 ? -14.32 20.547 18.516 1 96.25 134 VAL A N 1
ATOM 1018 C CA . VAL A 1 134 ? -14.922 21.812 18.906 1 96.25 134 VAL A CA 1
ATOM 1019 C C . VAL A 1 134 ? -16.438 21.734 18.75 1 96.25 134 VAL A C 1
ATOM 1021 O O . VAL A 1 134 ? -17.188 22.172 19.625 1 96.25 134 VAL A O 1
ATOM 1024 N N . ARG A 1 135 ? -16.875 21.203 17.656 1 94.94 135 ARG A N 1
ATOM 1025 C CA . ARG A 1 135 ? -18.297 21.047 17.406 1 94.94 135 ARG A CA 1
ATOM 1026 C C . ARG A 1 135 ? -18.953 20.219 18.484 1 94.94 135 ARG A C 1
ATOM 1028 O O . ARG A 1 135 ? -20.031 20.562 19 1 94.94 135 ARG A O 1
ATOM 1035 N N . GLN A 1 136 ? -18.375 19.125 18.828 1 95.5 136 GLN A N 1
ATOM 1036 C CA . GLN A 1 136 ? -18.906 18.234 19.859 1 95.5 136 GLN A CA 1
ATOM 1037 C C . GLN A 1 136 ? -18.953 18.938 21.219 1 95.5 136 GLN A C 1
ATOM 1039 O O . GLN A 1 136 ? -19.969 18.906 21.922 1 95.5 136 GLN A O 1
ATOM 1044 N N . LEU A 1 137 ? -17.906 19.609 21.578 1 95.81 137 LEU A N 1
ATOM 1045 C CA . LEU A 1 137 ? -17.828 20.312 22.859 1 95.81 137 LEU A CA 1
ATOM 1046 C C . LEU A 1 137 ? -18.891 21.422 22.922 1 95.81 137 LEU A C 1
ATOM 1048 O O . LEU A 1 137 ? -19.531 21.609 23.953 1 95.81 137 LEU A O 1
ATOM 1052 N N . SER A 1 138 ? -19.031 22.062 21.781 1 94.38 138 SER A N 1
ATOM 1053 C CA . SER A 1 138 ? -19.984 23.172 21.719 1 94.38 138 SER A CA 1
ATOM 1054 C C . SER A 1 138 ? -21.422 22.672 21.828 1 94.38 138 SER A C 1
ATOM 1056 O O . SER A 1 138 ? -22.312 23.406 22.25 1 94.38 138 SER A O 1
ATOM 1058 N N . SER A 1 139 ? -21.656 21.469 21.438 1 94.06 139 SER A N 1
ATOM 1059 C CA . SER A 1 139 ? -23 20.891 21.5 1 94.06 139 SER A CA 1
ATOM 1060 C C . SER A 1 139 ? -23.297 20.344 22.891 1 94.06 139 SER A C 1
ATOM 1062 O O . SER A 1 139 ? -24.438 19.938 23.172 1 94.06 139 SER A O 1
ATOM 1064 N N . GLY A 1 140 ? -22.328 20.188 23.672 1 95 140 GLY A N 1
ATOM 1065 C CA . GLY A 1 140 ? -22.5 19.734 25.047 1 95 140 GLY A CA 1
ATOM 1066 C C . GLY A 1 140 ? -22.281 18.234 25.219 1 95 140 GLY A C 1
ATOM 1067 O O . GLY A 1 140 ? -22.391 17.703 26.312 1 95 140 GLY A O 1
ATOM 1068 N N . ARG A 1 141 ? -22.047 17.578 24.172 1 95.94 141 ARG A N 1
ATOM 1069 C CA . ARG A 1 141 ? -21.766 16.141 24.219 1 95.94 141 ARG A CA 1
ATOM 1070 C C . ARG A 1 141 ? -20.516 15.805 23.391 1 95.94 141 ARG A C 1
ATOM 1072 O O . ARG A 1 141 ? -20.312 16.391 22.312 1 95.94 141 ARG A O 1
ATOM 1079 N N . ILE A 1 142 ? -19.641 14.906 23.844 1 96.06 142 ILE A N 1
ATOM 1080 C CA . ILE A 1 142 ? -18.438 14.531 23.094 1 96.06 142 ILE A CA 1
ATOM 1081 C C . ILE A 1 142 ? -18.141 13.047 23.312 1 96.06 142 ILE A C 1
ATOM 1083 O O . ILE A 1 142 ? -18.297 12.531 24.422 1 96.06 142 ILE A O 1
ATOM 1087 N N . HIS A 1 143 ? -17.781 12.391 22.234 1 94.31 143 HIS A N 1
ATOM 1088 C CA . HIS A 1 143 ? -17.266 11.031 22.312 1 94.31 143 HIS A CA 1
ATOM 1089 C C . HIS A 1 143 ? -15.75 11.031 22.516 1 94.31 143 HIS A C 1
ATOM 1091 O O . HIS A 1 143 ? -15.008 11.617 21.734 1 94.31 143 HIS A O 1
ATOM 1097 N N . VAL A 1 144 ? -15.367 10.391 23.594 1 92.94 144 VAL A N 1
ATOM 1098 C CA . VAL A 1 144 ? -13.945 10.336 23.938 1 92.94 144 VAL A CA 1
ATOM 1099 C C . VAL A 1 144 ? -13.391 8.945 23.641 1 92.94 144 VAL A C 1
ATOM 1101 O O . VAL A 1 144 ? -13.859 7.949 24.188 1 92.94 144 VAL A O 1
ATOM 1104 N N . HIS A 1 145 ? -12.445 8.914 22.734 1 89.25 145 HIS A N 1
ATOM 1105 C CA . HIS A 1 145 ? -11.75 7.66 22.469 1 89.25 145 HIS A CA 1
ATOM 1106 C C . HIS A 1 145 ? -10.695 7.383 23.531 1 89.25 145 HIS A C 1
ATOM 1108 O O . HIS A 1 145 ? -9.547 7.812 23.406 1 89.25 145 HIS A O 1
ATOM 1114 N N . ARG A 1 146 ? -11.109 6.535 24.391 1 88.06 146 ARG A N 1
ATOM 1115 C CA . ARG A 1 146 ? -10.32 6.32 25.594 1 88.06 146 ARG A CA 1
ATOM 1116 C C . ARG A 1 146 ? -8.922 5.836 25.25 1 88.06 146 ARG A C 1
ATOM 1118 O O . ARG A 1 146 ? -8.758 4.844 24.547 1 88.06 146 ARG A O 1
ATOM 1125 N N . GLY A 1 147 ? -7.988 6.574 25.719 1 83 147 GLY A N 1
ATOM 1126 C CA . GLY A 1 147 ? -6.605 6.148 25.578 1 83 147 GLY A CA 1
ATOM 1127 C C . GLY A 1 147 ? -5.984 6.574 24.266 1 83 147 GLY A C 1
ATOM 1128 O O . GLY A 1 147 ? -4.785 6.383 24.047 1 83 147 GLY A O 1
ATOM 1129 N N . ALA A 1 148 ? -6.758 7.227 23.422 1 86.12 148 ALA A N 1
ATOM 1130 C CA . ALA A 1 148 ? -6.223 7.688 22.141 1 86.12 148 ALA A CA 1
ATOM 1131 C C . ALA A 1 148 ? -5.207 8.805 22.344 1 86.12 148 ALA A C 1
ATOM 1133 O O . ALA A 1 148 ? -5.379 9.656 23.219 1 86.12 148 ALA A O 1
ATOM 1134 N N . GLN A 1 149 ? -4.164 8.688 21.594 1 88.75 149 GLN A N 1
ATOM 1135 C CA . GLN A 1 149 ? -3.15 9.742 21.594 1 88.75 149 GLN A CA 1
ATOM 1136 C C . GLN A 1 149 ? -3.098 10.453 20.25 1 88.75 149 GLN A C 1
ATOM 1138 O O . GLN A 1 149 ? -3.26 9.82 19.203 1 88.75 149 GLN A O 1
ATOM 1143 N N . ARG A 1 150 ? -2.939 11.766 20.312 1 90 150 ARG A N 1
ATOM 1144 C CA . ARG A 1 150 ? -2.941 12.578 19.094 1 90 150 ARG A CA 1
ATOM 1145 C C . ARG A 1 150 ? -1.739 13.516 19.062 1 90 150 ARG A C 1
ATOM 1147 O O . ARG A 1 150 ? -1.64 14.43 19.891 1 90 150 ARG A O 1
ATOM 1154 N N . ASP A 1 151 ? -0.862 13.273 18.172 1 93.44 151 ASP A N 1
ATOM 1155 C CA . ASP A 1 151 ? 0.262 14.18 17.953 1 93.44 151 ASP A CA 1
ATOM 1156 C C . ASP A 1 151 ? -0.145 15.352 17.062 1 93.44 151 ASP A C 1
ATOM 1158 O O . ASP A 1 151 ? -0.198 15.219 15.836 1 93.44 151 ASP A O 1
ATOM 1162 N N . LEU A 1 152 ? -0.437 16.5 17.703 1 95.38 152 LEU A N 1
ATOM 1163 C CA . LEU A 1 152 ? -0.853 17.688 16.969 1 95.38 152 LEU A CA 1
ATOM 1164 C C . LEU A 1 152 ? 0.358 18.484 16.484 1 95.38 152 LEU A C 1
ATOM 1166 O O . LEU A 1 152 ? 1.344 18.625 17.219 1 95.38 152 LEU A O 1
ATOM 1170 N N . ILE A 1 153 ? 0.245 18.969 15.32 1 96.5 153 ILE A N 1
ATOM 1171 C CA . ILE A 1 153 ? 1.3 19.844 14.812 1 96.5 153 ILE A CA 1
ATOM 1172 C C . ILE A 1 153 ? 0.682 21.016 14.062 1 96.5 153 ILE A C 1
ATOM 1174 O O . ILE A 1 153 ? -0.268 20.844 13.297 1 96.5 153 ILE A O 1
ATOM 1178 N N . ASP A 1 154 ? 1.21 22.203 14.328 1 97.88 154 ASP A N 1
ATOM 1179 C CA . ASP A 1 154 ? 0.76 23.453 13.711 1 97.88 154 ASP A CA 1
ATOM 1180 C C . ASP A 1 154 ? 1.055 23.453 12.211 1 97.88 154 ASP A C 1
ATOM 1182 O O . ASP A 1 154 ? 2.186 23.203 11.797 1 97.88 154 ASP A O 1
ATOM 1186 N N . VAL A 1 155 ? 0.055 23.781 11.398 1 97.56 155 VAL A N 1
ATOM 1187 C CA . VAL A 1 155 ? 0.194 23.797 9.945 1 97.56 155 VAL A CA 1
ATOM 1188 C C . VAL A 1 155 ? 1.295 24.766 9.531 1 97.56 155 VAL A C 1
ATOM 1190 O O . VAL A 1 155 ? 2.016 24.516 8.562 1 97.56 155 VAL A O 1
ATOM 1193 N N . GLU A 1 156 ? 1.468 25.859 10.211 1 97.56 156 GLU A N 1
ATOM 1194 C CA . GLU A 1 156 ? 2.52 26.828 9.898 1 97.56 156 GLU A CA 1
ATOM 1195 C C . GLU A 1 156 ? 3.904 26.219 10.102 1 97.56 156 GLU A C 1
ATOM 1197 O O . GLU A 1 156 ? 4.836 26.516 9.352 1 97.56 156 GLU A O 1
ATOM 1202 N N . ASP A 1 157 ? 4.008 25.422 11.141 1 98.06 157 ASP A N 1
ATOM 1203 C CA . ASP A 1 157 ? 5.27 24.734 11.359 1 98.06 157 ASP A CA 1
ATOM 1204 C C . ASP A 1 157 ? 5.523 23.688 10.273 1 98.06 157 ASP A C 1
ATOM 1206 O O . ASP A 1 157 ? 6.656 23.5 9.836 1 98.06 157 ASP A O 1
ATOM 1210 N N . VAL A 1 158 ? 4.465 22.984 9.836 1 97.56 158 VAL A N 1
ATOM 1211 C CA . VAL A 1 158 ? 4.578 22.031 8.742 1 97.56 158 VAL A CA 1
ATOM 1212 C C . VAL A 1 158 ? 5.102 22.734 7.492 1 97.56 158 VAL A C 1
ATOM 1214 O O . VAL A 1 158 ? 6.027 22.234 6.84 1 97.56 158 VAL A O 1
ATOM 1217 N N . VAL A 1 159 ? 4.52 23.906 7.176 1 97.62 159 VAL A N 1
ATOM 1218 C CA . VAL A 1 159 ? 4.918 24.641 5.984 1 97.62 159 VAL A CA 1
ATOM 1219 C C . VAL A 1 159 ? 6.391 25.031 6.086 1 97.62 159 VAL A C 1
ATOM 1221 O O . VAL A 1 159 ? 7.137 24.906 5.113 1 97.62 159 VAL A O 1
ATOM 1224 N N . LYS A 1 160 ? 6.812 25.469 7.25 1 97.31 160 LYS A N 1
ATOM 1225 C CA . LYS A 1 160 ? 8.211 25.828 7.469 1 97.31 160 LYS A CA 1
ATOM 1226 C C . LYS A 1 160 ? 9.117 24.609 7.254 1 97.31 160 LYS A C 1
ATOM 1228 O O . LYS A 1 160 ? 10.188 24.734 6.648 1 97.31 160 LYS A O 1
ATOM 1233 N N . ILE A 1 161 ? 8.727 23.5 7.777 1 97.94 161 ILE A N 1
ATOM 1234 C CA . ILE A 1 161 ? 9.508 22.266 7.664 1 97.94 161 ILE A CA 1
ATOM 1235 C C . ILE A 1 161 ? 9.617 21.859 6.195 1 97.94 161 ILE A C 1
ATOM 1237 O O . ILE A 1 161 ? 10.703 21.547 5.707 1 97.94 161 ILE A O 1
ATOM 1241 N N . VAL A 1 162 ? 8.461 21.891 5.453 1 97.62 162 VAL A N 1
ATOM 1242 C CA . VAL A 1 162 ? 8.438 21.547 4.035 1 97.62 162 VAL A CA 1
ATOM 1243 C C . VAL A 1 162 ? 9.391 22.469 3.27 1 97.62 162 VAL A C 1
ATOM 1245 O O . VAL A 1 162 ? 10.211 22 2.475 1 97.62 162 VAL A O 1
ATOM 1248 N N . HIS A 1 163 ? 9.305 23.781 3.559 1 97.12 163 HIS A N 1
ATOM 1249 C CA . HIS A 1 163 ? 10.164 24.766 2.912 1 97.12 163 HIS A CA 1
ATOM 1250 C C . HIS A 1 163 ? 11.641 24.438 3.143 1 97.12 163 HIS A C 1
ATOM 1252 O O . HIS A 1 163 ? 12.43 24.438 2.199 1 97.12 163 HIS A O 1
ATOM 1258 N N . THR A 1 164 ? 11.984 24.172 4.387 1 97.12 164 THR A N 1
ATOM 1259 C CA . THR A 1 164 ? 13.375 23.922 4.746 1 97.12 164 THR A CA 1
ATOM 1260 C C . THR A 1 164 ? 13.891 22.656 4.055 1 97.12 164 THR A C 1
ATOM 1262 O O . THR A 1 164 ? 14.992 22.656 3.518 1 97.12 164 THR A O 1
ATOM 1265 N N . LEU A 1 165 ? 13.102 21.562 4.055 1 97.81 165 LEU A N 1
ATOM 1266 C CA . LEU A 1 165 ? 13.5 20.312 3.412 1 97.81 165 LEU A CA 1
ATOM 1267 C C . LEU A 1 165 ? 13.758 20.516 1.923 1 97.81 165 LEU A C 1
ATOM 1269 O O . LEU A 1 165 ? 14.688 19.938 1.36 1 97.81 165 LEU A O 1
ATOM 1273 N N . LEU A 1 166 ? 12.898 21.344 1.304 1 97.19 166 LEU A N 1
ATOM 1274 C CA . LEU A 1 166 ? 13.008 21.578 -0.13 1 97.19 166 LEU A CA 1
ATOM 1275 C C . LEU A 1 166 ? 14.227 22.453 -0.439 1 97.19 166 LEU A C 1
ATOM 1277 O O . LEU A 1 166 ? 14.938 22.203 -1.413 1 97.19 166 LEU A O 1
ATOM 1281 N N . VAL A 1 167 ? 14.508 23.5 0.383 1 96.38 167 VAL A N 1
ATOM 1282 C CA . VAL A 1 167 ? 15.648 24.375 0.198 1 96.38 167 VAL A CA 1
ATOM 1283 C C . VAL A 1 167 ? 16.953 23.578 0.329 1 96.38 167 VAL A C 1
ATOM 1285 O O . VAL A 1 167 ? 17.906 23.828 -0.399 1 96.38 167 VAL A O 1
ATOM 1288 N N . ASP A 1 168 ? 16.938 22.609 1.21 1 96.25 168 ASP A N 1
ATOM 1289 C CA . ASP A 1 168 ? 18.125 21.797 1.457 1 96.25 168 ASP A CA 1
ATOM 1290 C C . ASP A 1 168 ? 18.312 20.75 0.357 1 96.25 168 ASP A C 1
ATOM 1292 O O . ASP A 1 168 ? 19.281 19.984 0.369 1 96.25 168 ASP A O 1
ATOM 1296 N N . GLY A 1 169 ? 17.375 20.609 -0.528 1 95.25 169 GLY A N 1
ATOM 1297 C CA . GLY A 1 169 ? 17.484 19.719 -1.67 1 95.25 169 GLY A CA 1
ATOM 1298 C C . GLY A 1 169 ? 17.203 18.266 -1.326 1 95.25 169 GLY A C 1
ATOM 1299 O O . GLY A 1 169 ? 17.641 17.359 -2.039 1 95.25 169 GLY A O 1
ATOM 1300 N N . ARG A 1 170 ? 16.547 18.047 -0.224 1 94.25 170 ARG A N 1
ATOM 1301 C CA . ARG A 1 170 ? 16.234 16.688 0.2 1 94.25 170 ARG A CA 1
ATOM 1302 C C . ARG A 1 170 ? 15.359 15.977 -0.831 1 94.25 170 ARG A C 1
ATOM 1304 O O . ARG A 1 170 ? 14.422 16.562 -1.365 1 94.25 170 ARG A O 1
ATOM 1311 N N . THR A 1 171 ? 15.758 14.734 -1.155 1 96.69 171 THR A N 1
ATOM 1312 C CA . THR A 1 171 ? 14.992 13.953 -2.123 1 96.69 171 THR A CA 1
ATOM 1313 C C . THR A 1 171 ? 15.117 12.461 -1.827 1 96.69 171 THR A C 1
ATOM 1315 O O . THR A 1 171 ? 15.953 12.047 -1.02 1 96.69 171 THR A O 1
ATOM 1318 N N . ARG A 1 172 ? 14.172 11.719 -2.465 1 96.88 172 ARG A N 1
ATOM 1319 C CA . ARG A 1 172 ? 14.094 10.273 -2.316 1 96.88 172 ARG A CA 1
ATOM 1320 C C . ARG A 1 172 ? 14.172 9.867 -0.848 1 96.88 172 ARG A C 1
ATOM 1322 O O . ARG A 1 172 ? 14.977 9.008 -0.477 1 96.88 172 ARG A O 1
ATOM 1329 N N . ASP A 1 173 ? 13.312 10.562 -0.104 1 97.12 173 ASP A N 1
ATOM 1330 C CA . ASP A 1 173 ? 13.312 10.398 1.346 1 97.12 173 ASP A CA 1
AT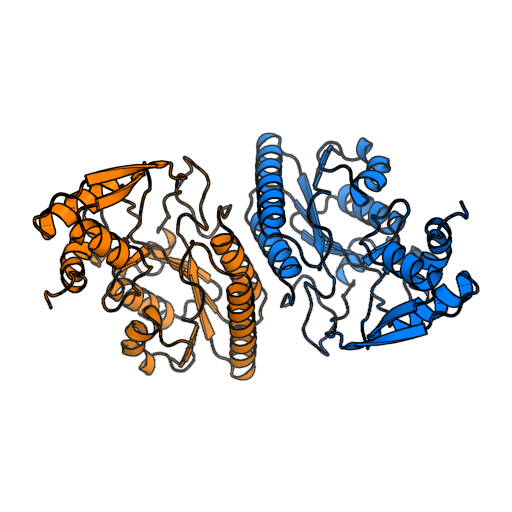OM 1331 C C . ASP A 1 173 ? 11.891 10.391 1.9 1 97.12 173 ASP A C 1
ATOM 1333 O O . ASP A 1 173 ? 10.977 10.922 1.273 1 97.12 173 ASP A O 1
ATOM 1337 N N . VAL A 1 174 ? 11.664 9.664 2.945 1 98 174 VAL A N 1
ATOM 1338 C CA . VAL A 1 174 ? 10.453 9.656 3.76 1 98 174 VAL A CA 1
ATOM 1339 C C . VAL A 1 174 ? 10.742 10.297 5.117 1 98 174 VAL A C 1
ATOM 1341 O O . VAL A 1 174 ? 11.695 9.922 5.797 1 98 174 VAL A O 1
ATOM 1344 N N . VAL A 1 175 ? 9.969 11.273 5.508 1 98 175 VAL A N 1
ATOM 1345 C CA . VAL A 1 175 ? 10.227 11.992 6.75 1 98 175 VAL A CA 1
ATOM 1346 C C . VAL A 1 175 ? 8.945 12.094 7.57 1 98 175 VAL A C 1
ATOM 1348 O O . VAL A 1 175 ? 7.906 12.523 7.059 1 98 175 VAL A O 1
ATOM 1351 N N . ASN A 1 176 ? 9.031 11.648 8.812 1 97.19 176 ASN A N 1
ATOM 1352 C CA . ASN A 1 176 ? 7.961 11.953 9.758 1 97.19 176 ASN A CA 1
ATOM 1353 C C . ASN A 1 176 ? 7.922 13.438 10.094 1 97.19 176 ASN A C 1
ATOM 1355 O O . ASN A 1 176 ? 8.938 14.016 10.492 1 97.19 176 ASN A O 1
ATOM 1359 N N . VAL A 1 177 ? 6.793 14.031 9.891 1 96.94 177 VAL A N 1
ATOM 1360 C CA . VAL A 1 177 ? 6.578 15.422 10.281 1 96.94 177 VAL A CA 1
ATOM 1361 C C . VAL A 1 177 ? 5.539 15.492 11.391 1 96.94 177 VAL A C 1
ATOM 1363 O O . VAL A 1 177 ? 4.332 15.461 11.125 1 96.94 177 VAL A O 1
ATOM 1366 N N . ALA A 1 178 ? 6 15.586 12.586 1 95.94 178 ALA A N 1
ATOM 1367 C CA . ALA A 1 178 ? 5.215 15.547 13.82 1 95.94 178 ALA A CA 1
ATOM 1368 C C . ALA A 1 178 ? 5.895 16.344 14.93 1 95.94 178 ALA A C 1
ATOM 1370 O O . ALA A 1 178 ? 7.051 16.75 14.789 1 95.94 178 ALA A O 1
ATOM 1371 N N . SER A 1 179 ? 5.172 16.594 15.977 1 94.94 179 SER A N 1
ATOM 1372 C CA . SER A 1 179 ? 5.77 17.266 17.125 1 94.94 179 SER A CA 1
ATOM 1373 C C . SER A 1 179 ? 6.559 16.281 17.984 1 94.94 179 SER A C 1
ATOM 1375 O O . SER A 1 179 ? 7.398 16.688 18.781 1 94.94 179 SER A O 1
ATOM 1377 N N . GLY A 1 180 ? 6.199 15.008 17.828 1 92.62 180 GLY A N 1
ATOM 1378 C CA . GLY A 1 180 ? 6.852 13.977 18.609 1 92.62 180 GLY A CA 1
ATOM 1379 C C . GLY A 1 180 ? 6.207 13.773 19.969 1 92.62 180 GLY A C 1
ATOM 1380 O O . GLY A 1 180 ? 6.629 12.906 20.75 1 92.62 180 GLY A O 1
ATOM 1381 N N . GLN A 1 181 ? 5.258 14.555 20.219 1 91.38 181 GLN A N 1
ATOM 1382 C CA . GLN A 1 181 ? 4.496 14.461 21.469 1 91.38 181 GLN A CA 1
ATOM 1383 C C . GLN A 1 181 ? 3.025 14.172 21.188 1 91.38 181 GLN A C 1
ATOM 1385 O O . GLN A 1 181 ? 2.354 14.945 20.5 1 91.38 181 GLN A O 1
ATOM 1390 N N . ALA A 1 182 ? 2.588 13.055 21.781 1 91 182 ALA A N 1
ATOM 1391 C CA . ALA A 1 182 ? 1.202 12.656 21.562 1 91 182 ALA A CA 1
ATOM 1392 C C . ALA A 1 182 ? 0.41 12.664 22.859 1 91 182 ALA A C 1
ATOM 1394 O O . ALA A 1 182 ? 0.302 11.633 23.531 1 91 182 ALA A O 1
ATOM 1395 N N . PRO A 1 183 ? -0.149 13.797 23.125 1 91.88 183 PRO A N 1
ATOM 1396 C CA . PRO A 1 183 ? -0.97 13.828 24.344 1 91.88 183 PRO A CA 1
ATOM 1397 C C . PRO A 1 183 ? -2.18 12.898 24.266 1 91.88 183 PRO A C 1
ATOM 1399 O O . PRO A 1 183 ? -2.639 12.57 23.156 1 91.88 183 PRO A O 1
ATOM 1402 N N . ARG A 1 184 ? -2.625 12.547 25.469 1 90.94 184 ARG A N 1
ATOM 1403 C CA . ARG A 1 184 ? -3.881 11.805 25.531 1 90.94 184 ARG A CA 1
ATOM 1404 C C . ARG A 1 184 ? -5.051 12.68 25.094 1 90.94 184 ARG A C 1
ATOM 1406 O O . ARG A 1 184 ? -5.086 13.875 25.375 1 90.94 184 ARG A O 1
ATOM 1413 N N . ILE A 1 185 ? -5.973 12.016 24.438 1 92.94 185 ILE A N 1
ATOM 1414 C CA . ILE A 1 185 ? -7.129 12.75 23.938 1 92.94 185 ILE A CA 1
ATOM 1415 C C . ILE A 1 185 ? -7.871 13.398 25.094 1 92.94 185 ILE A C 1
ATOM 1417 O O . ILE A 1 185 ? -8.438 14.484 24.953 1 92.94 185 ILE A O 1
ATOM 1421 N N . GLU A 1 186 ? -7.855 12.797 26.25 1 94.31 186 GLU A N 1
ATOM 1422 C CA . GLU A 1 186 ? -8.484 13.352 27.438 1 94.31 186 GLU A CA 1
ATOM 1423 C C . GLU A 1 186 ? -7.855 14.688 27.828 1 94.31 186 GLU A C 1
ATOM 1425 O O . GLU A 1 186 ? -8.555 15.625 28.219 1 94.31 186 GLU A O 1
ATOM 1430 N N . ASP A 1 187 ? -6.539 14.742 27.719 1 95.69 187 ASP A N 1
ATOM 1431 C CA . ASP A 1 187 ? -5.832 15.984 28.031 1 95.69 187 ASP A CA 1
ATOM 1432 C C . ASP A 1 187 ? -6.152 17.062 27 1 95.69 187 ASP A C 1
ATOM 1434 O O . ASP A 1 187 ? -6.312 18.234 27.359 1 95.69 187 ASP A O 1
ATOM 1438 N N . VAL A 1 188 ? -6.246 16.672 25.766 1 96.25 188 VAL A N 1
ATOM 1439 C CA . VAL A 1 188 ? -6.59 17.594 24.672 1 96.25 188 VAL A CA 1
ATOM 1440 C C . VAL A 1 188 ? -7.977 18.188 24.922 1 96.25 188 VAL A C 1
ATOM 1442 O O . VAL A 1 188 ? -8.156 19.406 24.875 1 96.25 188 VAL A O 1
ATOM 1445 N N . ILE A 1 189 ? -8.906 17.297 25.25 1 96.44 189 ILE A N 1
ATOM 1446 C CA . ILE A 1 189 ? -10.289 17.703 25.469 1 96.44 189 ILE A CA 1
ATOM 1447 C C . ILE A 1 189 ? -10.383 18.609 26.703 1 96.44 189 ILE A C 1
ATOM 1449 O O . ILE A 1 189 ? -11.055 19.641 26.672 1 96.44 189 ILE A O 1
ATOM 1453 N N . ALA A 1 190 ? -9.719 18.266 27.734 1 96.88 190 ALA A N 1
ATOM 1454 C CA . ALA A 1 190 ? -9.727 19.078 28.953 1 96.88 190 ALA A CA 1
ATOM 1455 C C . ALA A 1 190 ? -9.211 20.484 28.672 1 96.88 190 ALA A C 1
ATOM 1457 O O . ALA A 1 190 ? -9.789 21.469 29.156 1 96.88 190 ALA A O 1
ATOM 1458 N N . HIS A 1 191 ? -8.109 20.531 27.969 1 97.75 191 HIS A N 1
ATOM 1459 C CA . HIS A 1 191 ? -7.551 21.844 27.625 1 97.75 191 HIS A CA 1
ATOM 1460 C C . HIS A 1 191 ? -8.531 22.656 26.797 1 97.75 191 HIS A C 1
ATOM 1462 O O . HIS A 1 191 ? -8.719 23.844 27.031 1 97.75 191 HIS A O 1
ATOM 1468 N N . MET A 1 192 ? -9.172 22 25.859 1 97.62 192 MET A N 1
ATOM 1469 C CA . MET A 1 192 ? -10.125 22.688 25 1 97.62 192 MET A CA 1
ATOM 1470 C C . MET A 1 192 ? -11.336 23.156 25.797 1 97.62 192 MET A C 1
ATOM 1472 O O . MET A 1 192 ? -11.867 24.25 25.531 1 97.62 192 MET A O 1
ATOM 1476 N N . GLU A 1 193 ? -11.805 22.375 26.719 1 97.19 193 GLU A N 1
ATOM 1477 C CA . GLU A 1 193 ? -12.898 22.781 27.594 1 97.19 193 GLU A CA 1
ATOM 1478 C C . GLU A 1 193 ? -12.547 24.047 28.359 1 97.19 193 GLU A C 1
ATOM 1480 O O . GLU A 1 193 ? -13.383 24.953 28.516 1 97.19 193 GLU A O 1
ATOM 1485 N N . GLY A 1 194 ? -11.367 24.047 28.828 1 97 194 GLY A N 1
ATOM 1486 C CA . GLY A 1 194 ? -10.891 25.25 29.516 1 97 194 GLY A CA 1
ATOM 1487 C C . GLY A 1 194 ? -10.883 26.469 28.625 1 97 194 GLY A C 1
ATOM 1488 O O . GLY A 1 194 ? -11.32 27.547 29.031 1 97 194 GLY A O 1
ATOM 1489 N N . LEU A 1 195 ? -10.414 26.328 27.406 1 96.75 195 LEU A N 1
ATOM 1490 C CA . LEU A 1 195 ? -10.336 27.422 26.453 1 96.75 195 LEU A CA 1
ATOM 1491 C C . LEU A 1 195 ? -11.727 27.922 26.094 1 96.75 195 LEU A C 1
ATOM 1493 O O . LEU A 1 195 ? -11.922 29.125 25.906 1 96.75 195 LEU A O 1
ATOM 1497 N N . LEU A 1 196 ? -12.695 27.016 26.016 1 95.5 196 LEU A N 1
ATOM 1498 C CA . LEU A 1 196 ? -14.023 27.344 25.531 1 95.5 196 LEU A CA 1
ATOM 1499 C C . LEU A 1 196 ? -14.961 27.688 26.688 1 95.5 196 LEU A C 1
ATOM 1501 O O . LEU A 1 196 ? -16.062 28.203 26.484 1 95.5 196 LEU A O 1
ATOM 1505 N N . GLY A 1 197 ? -14.508 27.422 27.891 1 94.19 197 GLY A N 1
ATOM 1506 C CA . GLY A 1 197 ? -15.352 27.656 29.047 1 94.19 197 GLY A CA 1
ATOM 1507 C C . GLY A 1 197 ? -16.594 26.781 29.062 1 94.19 197 GLY A C 1
ATOM 1508 O O . GLY A 1 197 ? -17.703 27.266 29.344 1 94.19 197 GLY A O 1
ATOM 1509 N N . THR A 1 198 ? -16.453 25.594 28.625 1 89.19 198 THR A N 1
ATOM 1510 C CA . THR A 1 198 ? -17.578 24.672 28.547 1 89.19 198 THR A CA 1
ATOM 1511 C C . THR A 1 198 ? -17.234 23.344 29.219 1 89.19 198 THR A C 1
ATOM 1513 O O . THR A 1 198 ? -16.078 23.094 29.547 1 89.19 198 THR A O 1
ATOM 1516 N N . GLY A 1 199 ? -18.312 22.594 29.609 1 88.88 199 GLY A N 1
ATOM 1517 C CA . GLY A 1 199 ? -18.234 21.219 30.094 1 88.88 199 GLY A CA 1
ATOM 1518 C C . GLY A 1 199 ? -19.188 20.281 29.359 1 88.88 199 GLY A C 1
ATOM 1519 O O . GLY A 1 199 ? -20.406 20.406 29.469 1 88.88 199 GLY A O 1
ATOM 1520 N N . ALA A 1 200 ? -18.609 19.453 28.531 1 92.69 200 ALA A N 1
ATOM 1521 C CA . ALA A 1 200 ? -19.453 18.547 27.766 1 92.69 200 ALA A CA 1
ATOM 1522 C C . ALA A 1 200 ? -19.594 17.203 28.469 1 92.69 200 ALA A C 1
ATOM 1524 O O . ALA A 1 200 ? -18.703 16.766 29.203 1 92.69 200 ALA A O 1
ATOM 1525 N N . GLU A 1 201 ? -20.797 16.594 28.281 1 97 201 GLU A N 1
ATOM 1526 C CA . GLU A 1 201 ? -20.984 15.211 28.703 1 97 201 GLU A CA 1
ATOM 1527 C C . GLU A 1 201 ? -20.125 14.25 27.875 1 97 201 GLU A C 1
ATOM 1529 O O . GLU A 1 201 ? -20.188 14.266 26.656 1 97 201 GLU A O 1
ATOM 1534 N N . LYS A 1 202 ? -19.375 13.461 28.562 1 96.25 202 LYS A N 1
ATOM 1535 C CA . LYS A 1 202 ? -18.422 12.609 27.875 1 96.25 202 LYS A CA 1
ATOM 1536 C C . LYS A 1 202 ? -18.938 11.18 27.766 1 96.25 202 LYS A C 1
ATOM 1538 O O . LYS A 1 202 ? -19.406 10.602 28.766 1 96.25 202 LYS A O 1
ATOM 1543 N N . THR A 1 203 ? -19 10.641 26.578 1 95.81 203 THR A N 1
ATOM 1544 C CA . THR A 1 203 ? -19.188 9.219 26.312 1 95.81 203 THR A CA 1
ATOM 1545 C C . THR A 1 203 ? -17.891 8.57 25.859 1 95.81 203 THR A C 1
ATOM 1547 O O . THR A 1 203 ? -17.266 9.016 24.891 1 95.81 203 THR A O 1
ATOM 1550 N N . TYR A 1 204 ? -17.516 7.508 26.594 1 94.06 204 TYR A N 1
ATOM 1551 C CA . TYR A 1 204 ? -16.234 6.891 26.312 1 94.06 204 TYR A CA 1
ATOM 1552 C C . TYR A 1 204 ? -16.391 5.703 25.359 1 94.06 204 TYR A C 1
ATOM 1554 O O . TYR A 1 204 ? -17.328 4.914 25.5 1 94.06 204 TYR A O 1
ATOM 1562 N N . VAL A 1 205 ? -15.539 5.781 24.359 1 90.56 205 VAL A N 1
ATOM 1563 C CA . VAL A 1 205 ? -15.453 4.66 23.438 1 90.56 205 VAL A CA 1
ATOM 1564 C C . VAL A 1 205 ? -14.039 4.082 23.438 1 90.56 205 VAL A C 1
ATOM 1566 O O . VAL A 1 205 ? -13.07 4.812 23.672 1 90.56 205 VAL A O 1
ATOM 1569 N N . GLU A 1 206 ? -13.961 2.734 23.188 1 83.56 206 GLU A N 1
ATOM 1570 C CA . GLU A 1 206 ? -12.64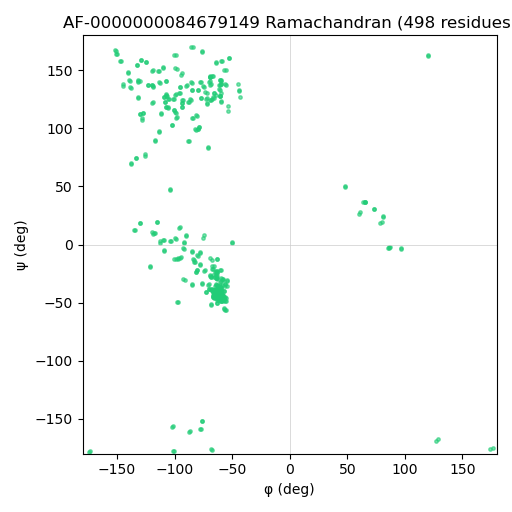8 2.096 23.156 1 83.56 206 GLU A CA 1
ATOM 1571 C C . GLU A 1 206 ? -11.867 2.48 21.906 1 83.56 206 GLU A C 1
ATOM 1573 O O . GLU A 1 206 ? -12.445 2.57 20.812 1 83.56 206 GLU A O 1
ATOM 1578 N N . ALA A 1 207 ? -10.664 2.867 22.203 1 74.75 207 ALA A N 1
ATOM 1579 C CA . ALA A 1 207 ? -9.812 3.238 21.062 1 74.75 207 ALA A CA 1
ATOM 1580 C C . ALA A 1 207 ? -8.648 2.268 20.922 1 74.75 207 ALA A C 1
ATOM 1582 O O . ALA A 1 207 ? -8.266 1.594 21.875 1 74.75 207 ALA A O 1
ATOM 1583 N N . SER A 1 208 ? -8.305 2.162 19.594 1 65 208 SER A N 1
ATOM 1584 C CA . SER A 1 208 ? -7.078 1.402 19.375 1 65 208 SER A CA 1
ATOM 1585 C C . SER A 1 208 ? -5.844 2.238 19.703 1 65 208 SER A C 1
ATOM 1587 O O . SER A 1 208 ? -5.859 3.461 19.547 1 65 208 SER A O 1
ATOM 1589 N N . GLY A 1 209 ? -4.859 1.642 20.328 1 62.09 209 GLY A N 1
ATOM 1590 C CA . GLY A 1 209 ? -3.617 2.32 20.641 1 62.09 209 GLY A CA 1
ATOM 1591 C C . GLY A 1 209 ? -2.873 2.822 19.422 1 62.09 209 GLY A C 1
ATOM 1592 O O . GLY A 1 209 ? -3.09 2.33 18.312 1 62.09 209 GLY A O 1
ATOM 1593 N N . ALA A 1 210 ? -2.371 4.012 19.516 1 71.12 210 ALA A N 1
ATOM 1594 C CA . ALA A 1 210 ? -1.468 4.488 18.469 1 71.12 210 ALA A CA 1
ATOM 1595 C C . ALA A 1 210 ? -0.026 4.531 18.969 1 71.12 210 ALA A C 1
ATOM 1597 O O . ALA A 1 210 ? 0.224 4.824 20.141 1 71.12 210 ALA A O 1
ATOM 1598 N N . GLN A 1 211 ? 0.869 4.16 18.141 1 79.5 211 GLN A N 1
ATOM 1599 C CA . GLN A 1 211 ? 2.311 4.215 18.359 1 79.5 211 GLN A CA 1
ATOM 1600 C C . GLN A 1 211 ? 2.838 5.637 18.188 1 79.5 211 GLN A C 1
ATOM 1602 O O . GLN A 1 211 ? 2.445 6.344 17.25 1 79.5 211 GLN A O 1
ATOM 1607 N N . PRO A 1 212 ? 3.576 6.129 19.25 1 87.06 212 PRO A N 1
ATOM 1608 C CA . PRO A 1 212 ? 4.188 7.445 19.031 1 87.06 212 PRO A CA 1
ATOM 1609 C C . PRO A 1 212 ? 5.02 7.504 17.766 1 87.06 212 PRO A C 1
ATOM 1611 O O . PRO A 1 212 ? 5.422 6.465 17.234 1 87.06 212 PRO A O 1
ATOM 1614 N N . VAL A 1 213 ? 5.254 8.727 17.297 1 93.5 213 VAL A N 1
ATOM 1615 C CA . VAL A 1 213 ? 6.02 8.938 16.078 1 93.5 213 VAL A CA 1
ATOM 1616 C C . VAL A 1 213 ? 7.395 9.508 16.422 1 93.5 213 VAL A C 1
ATOM 1618 O O . VAL A 1 213 ? 7.504 10.469 17.172 1 93.5 213 VAL A O 1
ATOM 1621 N N . SER A 1 214 ? 8.445 8.891 15.922 1 95 214 SER A N 1
ATOM 1622 C CA . SER A 1 214 ? 9.789 9.422 16.109 1 95 214 SER A CA 1
ATOM 1623 C C . SER A 1 214 ? 10.047 10.617 15.203 1 95 214 SER A C 1
ATOM 1625 O O . SER A 1 214 ? 9.711 10.578 14.016 1 95 214 SER A O 1
ATOM 1627 N N . ILE A 1 215 ? 10.656 11.648 15.773 1 96 215 ILE A N 1
ATOM 1628 C CA . ILE A 1 215 ? 11.008 12.805 14.953 1 96 215 ILE A CA 1
ATOM 1629 C C . ILE A 1 215 ? 12.523 12.945 14.891 1 96 215 ILE A C 1
ATOM 1631 O O . ILE A 1 215 ? 13.039 14.039 14.625 1 96 215 ILE A O 1
ATOM 1635 N N . ASP A 1 216 ? 13.273 11.898 15.195 1 96.12 216 ASP A N 1
ATOM 1636 C CA . ASP A 1 216 ? 14.734 11.93 15.195 1 96.12 216 ASP A CA 1
ATOM 1637 C C . ASP A 1 216 ? 15.273 12.375 13.836 1 96.12 216 ASP A C 1
ATOM 1639 O O . ASP A 1 216 ? 16.156 13.234 13.758 1 96.12 216 ASP A O 1
ATOM 1643 N N . LYS A 1 217 ? 14.789 11.789 12.82 1 97.06 217 LYS A N 1
ATOM 1644 C CA . LYS A 1 217 ? 15.227 12.133 11.469 1 97.06 217 LYS A CA 1
ATOM 1645 C C . LYS A 1 217 ? 14.891 13.586 11.133 1 97.06 217 LYS A C 1
ATOM 1647 O O . LYS A 1 217 ? 15.711 14.297 10.555 1 97.06 217 LYS A O 1
ATOM 1652 N N . LEU A 1 218 ? 13.664 13.984 11.477 1 97.31 218 LEU A N 1
ATOM 1653 C CA . LEU A 1 218 ? 13.258 15.367 11.25 1 97.31 218 LEU A CA 1
ATOM 1654 C C . LEU A 1 218 ? 14.219 16.328 11.938 1 97.31 218 LEU A C 1
ATOM 1656 O O . LEU A 1 218 ? 14.656 17.312 11.328 1 97.31 218 LEU A O 1
ATOM 1660 N N . CYS A 1 219 ? 14.555 16.031 13.141 1 96.62 219 CYS A N 1
ATOM 1661 C CA . CYS A 1 219 ? 15.453 16.875 13.914 1 96.62 219 CYS A CA 1
ATOM 1662 C C . CYS A 1 219 ? 16.828 16.953 13.258 1 96.62 219 CYS A C 1
ATOM 1664 O O . CYS A 1 219 ? 17.484 18 13.297 1 96.62 219 CYS A O 1
ATOM 1666 N N . ARG A 1 220 ? 17.25 15.852 12.711 1 96.62 220 ARG A N 1
ATOM 1667 C CA . ARG A 1 220 ? 18.547 15.828 12.039 1 96.62 220 ARG A CA 1
ATOM 1668 C C . ARG A 1 220 ? 18.5 16.625 10.742 1 96.62 220 ARG A C 1
ATOM 1670 O O . ARG A 1 220 ? 19.438 17.359 10.43 1 96.62 220 ARG A O 1
ATOM 1677 N N . LEU A 1 221 ? 17.438 16.562 10.023 1 96.31 221 LEU A N 1
ATOM 1678 C CA . LEU A 1 221 ? 17.344 17.172 8.695 1 96.31 221 LEU A CA 1
ATOM 1679 C C . LEU A 1 221 ? 16.969 18.641 8.797 1 96.31 221 LEU A C 1
ATOM 1681 O O . LEU A 1 221 ? 17.328 19.438 7.934 1 96.31 221 LEU A O 1
ATOM 1685 N N . VAL A 1 222 ? 16.156 18.938 9.766 1 96 222 VAL A N 1
ATOM 1686 C CA . VAL A 1 222 ? 15.648 20.281 9.945 1 96 222 VAL A CA 1
ATOM 1687 C C . VAL A 1 222 ? 15.93 20.766 11.367 1 96 222 VAL A C 1
ATOM 1689 O O . VAL A 1 222 ? 15.016 20.922 12.172 1 96 222 VAL A O 1
ATOM 1692 N N . PRO A 1 223 ? 17.109 21.125 11.625 1 90.69 223 PRO A N 1
ATOM 1693 C CA . PRO A 1 223 ? 17.469 21.5 12.992 1 90.69 223 PRO A CA 1
ATOM 1694 C C . PRO A 1 223 ? 16.641 22.688 13.516 1 90.69 223 PRO A C 1
ATOM 1696 O O . PRO A 1 223 ? 16.5 22.844 14.727 1 90.69 223 PRO A O 1
ATOM 1699 N N . THR A 1 224 ? 16.094 23.453 12.672 1 87.56 224 THR A N 1
ATOM 1700 C CA . THR A 1 224 ? 15.305 24.594 13.078 1 87.56 224 THR A CA 1
ATOM 1701 C C . THR A 1 224 ? 14.07 24.156 13.867 1 87.56 224 THR A C 1
ATOM 1703 O O . THR A 1 224 ? 13.422 24.969 14.531 1 87.56 224 THR A O 1
ATOM 1706 N N . VAL A 1 225 ? 13.797 22.875 13.82 1 88.56 225 VAL A N 1
ATOM 1707 C CA . VAL A 1 225 ? 12.633 22.359 14.531 1 88.56 225 VAL A CA 1
ATOM 1708 C C . VAL A 1 225 ? 12.82 22.547 16.031 1 88.56 225 VAL A C 1
ATOM 1710 O O . VAL A 1 225 ? 11.844 22.656 16.781 1 88.56 225 VAL A O 1
ATOM 1713 N N . TYR A 1 226 ? 14.016 22.641 16.453 1 86.12 226 TYR A N 1
ATOM 1714 C CA . TYR A 1 226 ? 14.305 22.875 17.875 1 86.12 226 TYR A CA 1
ATOM 1715 C C . TYR A 1 226 ? 13.766 24.219 18.328 1 86.12 226 TYR A C 1
ATOM 1717 O O . TYR A 1 226 ? 13.445 24.406 19.5 1 86.12 226 TYR A O 1
ATOM 1725 N N . GLY A 1 227 ? 13.586 25.109 17.406 1 89.19 227 GLY A N 1
ATOM 1726 C CA . GLY A 1 227 ? 13.078 26.438 17.734 1 89.19 227 GLY A CA 1
ATOM 1727 C C . GLY A 1 227 ? 11.57 26.531 17.641 1 89.19 227 GLY A C 1
ATOM 1728 O O . GLY A 1 227 ? 10.992 27.594 17.922 1 89.19 227 GLY A O 1
ATOM 1729 N N . LEU A 1 228 ? 10.945 25.406 17.312 1 92.44 228 LEU A N 1
ATOM 1730 C CA . LEU A 1 228 ? 9.5 25.453 17.078 1 92.44 228 LEU A CA 1
ATOM 1731 C C . LEU A 1 228 ? 8.734 25.141 18.359 1 92.44 228 LEU A C 1
ATOM 1733 O O . LEU A 1 228 ? 7.5 25.203 18.375 1 92.44 228 LEU A O 1
ATOM 1737 N N . GLY A 1 229 ? 9.531 24.812 19.422 1 92.12 229 GLY A N 1
ATOM 1738 C CA . GLY A 1 229 ? 8.891 24.641 20.719 1 92.12 229 GLY A CA 1
ATOM 1739 C C . GLY A 1 229 ? 8.25 23.281 20.891 1 92.12 229 GLY A C 1
ATOM 1740 O O . GLY A 1 229 ? 7.281 23.141 21.641 1 92.12 229 GLY A O 1
ATOM 1741 N N . PHE A 1 230 ? 8.773 22.328 20.141 1 93.62 230 PHE A N 1
ATOM 1742 C CA . PHE A 1 230 ? 8.25 20.969 20.328 1 93.62 230 PHE A CA 1
ATOM 1743 C C . PHE A 1 230 ? 8.492 20.5 21.75 1 93.62 230 PHE A C 1
ATOM 1745 O O . PHE A 1 230 ? 9.57 20.719 22.312 1 93.62 230 PHE A O 1
ATOM 1752 N N . GLY A 1 231 ? 7.551 20.047 22.422 1 91.88 231 GLY A N 1
ATOM 1753 C CA . GLY A 1 231 ? 7.566 19.562 23.797 1 91.88 231 GLY A CA 1
ATOM 1754 C C . GLY A 1 231 ? 6.195 19.156 24.312 1 91.88 231 GLY A C 1
ATOM 1755 O O . GLY A 1 231 ? 5.223 19.156 23.547 1 91.88 231 GLY A O 1
ATOM 1756 N N . PRO A 1 232 ? 6.09 18.812 25.547 1 93.19 232 PRO A N 1
ATOM 1757 C CA . PRO A 1 232 ? 4.844 18.266 26.094 1 93.19 232 PRO A CA 1
ATOM 1758 C C . PRO A 1 232 ? 3.693 19.281 26.047 1 93.19 232 PRO A C 1
ATOM 1760 O O . PRO A 1 232 ? 2.527 18.875 26 1 93.19 232 PRO A O 1
ATOM 1763 N N . ASP A 1 233 ? 4.066 20.562 25.984 1 95.06 233 ASP A N 1
ATOM 1764 C CA . ASP A 1 233 ? 3.01 21.562 26.031 1 95.06 233 ASP A CA 1
ATOM 1765 C C . ASP A 1 233 ? 2.748 22.141 24.641 1 95.06 233 ASP A C 1
ATOM 1767 O O . ASP A 1 233 ? 1.896 23.031 24.484 1 95.06 233 ASP A O 1
ATOM 1771 N N . TYR A 1 234 ? 3.41 21.656 23.672 1 97.25 234 TYR A N 1
ATOM 1772 C CA . TYR A 1 234 ? 3.283 22.188 22.328 1 97.25 234 TYR A CA 1
ATOM 1773 C C . TYR A 1 234 ? 1.833 22.141 21.859 1 97.25 234 TYR A C 1
ATOM 1775 O O . TYR A 1 234 ? 1.338 23.094 21.25 1 97.25 234 TYR A O 1
ATOM 1783 N N . TYR A 1 235 ? 1.166 21.047 22.203 1 97.19 235 TYR A N 1
ATOM 1784 C CA . TYR A 1 235 ? -0.204 20.906 21.734 1 97.19 235 TYR A CA 1
ATOM 1785 C C . TYR A 1 235 ? -1.104 21.984 22.297 1 97.19 235 TYR A C 1
ATOM 1787 O O . TYR A 1 235 ? -2.082 22.391 21.656 1 97.19 235 TYR A O 1
ATOM 1795 N N . ARG A 1 236 ? -0.809 22.5 23.453 1 98 236 ARG A N 1
ATOM 1796 C CA . ARG A 1 236 ? -1.605 23.562 24.062 1 98 236 ARG A CA 1
ATOM 1797 C C . ARG A 1 236 ? -1.502 24.844 23.25 1 98 236 ARG A C 1
ATOM 1799 O O . ARG A 1 236 ? -2.51 25.516 23 1 98 236 ARG A O 1
ATOM 1806 N N . SER A 1 237 ? -0.23 25.125 22.891 1 97.38 237 SER A N 1
ATOM 1807 C CA . SER A 1 237 ? -0.02 26.328 22.078 1 97.38 237 SER A CA 1
ATOM 1808 C C . SER A 1 237 ? -0.766 26.25 20.75 1 97.38 237 SER A C 1
ATOM 1810 O O . SER A 1 237 ? -1.284 27.25 20.266 1 97.38 237 SER A O 1
ATOM 1812 N N . VAL A 1 238 ? -0.81 25.047 20.188 1 98.06 238 VAL A N 1
ATOM 1813 C CA . VAL A 1 238 ? -1.514 24.828 18.938 1 98.06 238 VAL A CA 1
ATOM 1814 C C . VAL A 1 238 ? -3.012 25.047 19.141 1 98.06 238 VAL A C 1
ATOM 1816 O O . VAL A 1 238 ? -3.648 25.766 18.359 1 98.06 238 VAL A O 1
ATOM 1819 N N . LEU A 1 239 ? -3.582 24.5 20.188 1 98.06 239 LEU A N 1
ATOM 1820 C CA . LEU A 1 239 ? -5.008 24.625 20.469 1 98.06 239 LEU A CA 1
ATOM 1821 C C . LEU A 1 239 ? -5.375 26.078 20.797 1 98.06 239 LEU A C 1
ATOM 1823 O O . LEU A 1 239 ? -6.402 26.578 20.344 1 98.06 239 LEU A O 1
ATOM 1827 N N . ASP A 1 240 ? -4.508 26.766 21.578 1 98.19 240 ASP A N 1
ATOM 1828 C CA . ASP A 1 240 ? -4.734 28.156 21.922 1 98.19 240 ASP A CA 1
ATOM 1829 C C . ASP A 1 240 ? -4.891 29.016 20.672 1 98.19 240 ASP A C 1
ATOM 1831 O O . ASP A 1 240 ? -5.676 29.969 20.656 1 98.19 240 ASP A O 1
ATOM 1835 N N . LYS A 1 241 ? -4.164 28.656 19.734 1 97.62 241 LYS A N 1
ATOM 1836 C CA . LYS A 1 241 ? -4.094 29.453 18.516 1 97.62 241 LYS A CA 1
ATOM 1837 C C . LYS A 1 241 ? -5.34 29.25 17.656 1 97.62 241 LYS A C 1
ATOM 1839 O O . LYS A 1 241 ? -5.816 30.203 17.016 1 97.62 241 LYS A O 1
ATOM 1844 N N . TYR A 1 242 ? -5.977 28 17.656 1 97.75 242 TYR A N 1
ATOM 1845 C CA . TYR A 1 242 ? -6.898 27.719 16.562 1 97.75 242 TYR A CA 1
ATOM 1846 C C . TYR A 1 242 ? -8.289 27.406 17.094 1 97.75 242 TYR A C 1
ATOM 1848 O O . TYR A 1 242 ? -9.273 27.469 16.344 1 97.75 242 TYR A O 1
ATOM 1856 N N . VAL A 1 243 ? -8.484 27.047 18.344 1 97.31 243 VAL A N 1
ATOM 1857 C CA . VAL A 1 243 ? -9.711 26.469 18.859 1 97.31 243 VAL A CA 1
ATOM 1858 C C . VAL A 1 243 ? -10.875 27.438 18.688 1 97.31 243 VAL A C 1
ATOM 1860 O O . VAL A 1 243 ? -11.953 27.047 18.25 1 97.31 243 VAL A O 1
ATOM 1863 N N . HIS A 1 244 ? -10.656 28.703 18.891 1 96.19 244 HIS A N 1
ATOM 1864 C CA . HIS A 1 244 ? -11.734 29.672 18.906 1 96.19 244 HIS A CA 1
ATOM 1865 C C . HIS A 1 244 ? -12.25 29.953 17.5 1 96.19 244 HIS A C 1
ATOM 1867 O O . HIS A 1 244 ? -13.383 30.406 17.328 1 96.19 244 HIS A O 1
ATOM 1873 N N . ALA A 1 245 ? -11.383 29.672 16.531 1 95.75 245 ALA A N 1
ATOM 1874 C CA . ALA A 1 245 ? -11.781 29.891 15.148 1 95.75 245 ALA A CA 1
ATOM 1875 C C . ALA A 1 245 ? -12.883 28.922 14.727 1 95.75 245 ALA A C 1
ATOM 1877 O O . ALA A 1 245 ? -13.555 29.141 13.711 1 95.75 245 ALA A O 1
ATOM 1878 N N . TYR A 1 246 ? -13.148 27.875 15.508 1 95.5 246 TYR A N 1
ATOM 1879 C CA . TYR A 1 246 ? -14.07 26.828 15.086 1 95.5 246 TYR A CA 1
ATOM 1880 C C . TYR A 1 246 ? -15.328 26.828 15.945 1 95.5 246 TYR A C 1
ATOM 1882 O O . TYR A 1 246 ? -16.172 25.953 15.812 1 95.5 246 TYR A O 1
ATOM 1890 N N . VAL A 1 247 ? -15.391 27.766 16.844 1 93.12 247 VAL A N 1
ATOM 1891 C CA . VAL A 1 247 ? -16.594 27.891 17.656 1 93.12 247 VAL A CA 1
ATOM 1892 C C . VAL A 1 247 ? -17.734 28.438 16.797 1 93.12 247 VAL A C 1
ATOM 1894 O O . VAL A 1 247 ? -17.578 29.438 16.109 1 93.12 247 VAL A O 1
ATOM 1897 N N . PRO A 1 248 ? -18.812 27.594 16.766 1 84.06 248 PRO A N 1
ATOM 1898 C CA . PRO A 1 248 ? -19.953 28.094 15.992 1 84.06 248 PRO A CA 1
ATOM 1899 C C . PRO A 1 248 ? -20.391 29.484 16.438 1 84.06 248 PRO A C 1
ATOM 1901 O O . PRO A 1 248 ? -20.375 29.797 17.625 1 84.06 248 PRO A O 1
ATOM 1904 N N . GLN A 1 249 ? -20.344 30.5 15.523 1 71.69 249 GLN A N 1
ATOM 1905 C CA . GLN A 1 249 ? -20.891 31.812 15.805 1 71.69 249 GLN A CA 1
ATOM 1906 C C . GLN A 1 249 ? -22.406 31.766 15.914 1 71.69 249 GLN A C 1
ATOM 1908 O O . GLN A 1 249 ? -23.062 31.031 15.172 1 71.69 249 GLN A O 1
ATOM 1913 N N . PRO A 1 250 ? -22.922 32.312 17.188 1 60.38 250 PRO A N 1
ATOM 1914 C CA . PRO A 1 250 ? -24.391 32.406 17.281 1 60.38 250 PRO A CA 1
ATOM 1915 C C . PRO A 1 250 ? -25.031 32.938 16.016 1 60.38 250 PRO A C 1
ATOM 1917 O O . PRO A 1 250 ? -24.406 33.781 15.32 1 60.38 250 PRO A O 1
ATOM 1920 N N . ALA A 1 251 ? -25.969 32.188 15.531 1 48.47 251 ALA A N 1
ATOM 1921 C CA . ALA A 1 251 ? -26.812 32.844 14.516 1 48.47 251 ALA A CA 1
ATOM 1922 C C . ALA A 1 251 ? -27.312 34.188 14.984 1 48.47 251 ALA A C 1
ATOM 1924 O O . ALA A 1 251 ? -27.672 34.344 16.156 1 48.47 251 ALA A O 1
ATOM 1925 N N . MET B 1 1 ? 8.391 -26.469 5.883 1 96.75 1 MET B N 1
ATOM 1926 C CA . MET B 1 1 ? 7.699 -25.219 5.617 1 96.75 1 MET B CA 1
ATOM 1927 C C . MET B 1 1 ? 6.332 -25.188 6.297 1 96.75 1 MET B C 1
ATOM 1929 O O . MET B 1 1 ? 5.57 -26.156 6.207 1 96.75 1 MET B O 1
ATOM 1933 N N . GLU B 1 2 ? 6.07 -24.172 7.047 1 97.12 2 GLU B N 1
ATOM 1934 C CA . GLU B 1 2 ? 4.73 -23.922 7.578 1 97.12 2 GLU B CA 1
ATOM 1935 C C . GLU B 1 2 ? 3.869 -23.156 6.586 1 97.12 2 GLU B C 1
ATOM 1937 O O . GLU B 1 2 ? 4.277 -22.094 6.094 1 97.12 2 GLU B O 1
ATOM 1942 N N . ILE B 1 3 ? 2.77 -23.688 6.27 1 96.88 3 ILE B N 1
ATOM 1943 C CA . ILE B 1 3 ? 1.9 -23.078 5.273 1 96.88 3 ILE B CA 1
ATOM 1944 C C . ILE B 1 3 ? 0.677 -22.469 5.961 1 96.88 3 ILE B C 1
ATOM 1946 O O . ILE B 1 3 ? -0.079 -23.172 6.633 1 96.88 3 ILE B O 1
ATOM 1950 N N . VAL B 1 4 ? 0.519 -21.172 5.832 1 95.5 4 VAL B N 1
ATOM 1951 C CA . VAL B 1 4 ? -0.665 -20.469 6.324 1 95.5 4 VAL B CA 1
ATOM 1952 C C . VAL B 1 4 ? -1.694 -20.344 5.203 1 95.5 4 VAL B C 1
ATOM 1954 O O . VAL B 1 4 ? -1.465 -19.641 4.219 1 95.5 4 VAL B O 1
ATOM 1957 N N . GLY B 1 5 ? -2.846 -20.922 5.387 1 92.31 5 GLY B N 1
ATOM 1958 C CA . GLY B 1 5 ? -3.889 -20.984 4.375 1 92.31 5 GLY B CA 1
ATOM 1959 C C . GLY B 1 5 ? -4.273 -22.406 4.004 1 92.31 5 GLY B C 1
ATOM 1960 O O . GLY B 1 5 ? -3.518 -23.344 4.262 1 92.31 5 GLY B O 1
ATOM 1961 N N . ARG B 1 6 ? -5.438 -22.609 3.361 1 89.06 6 ARG B N 1
ATOM 1962 C CA . ARG B 1 6 ? -5.926 -23.938 2.98 1 89.06 6 ARG B CA 1
ATOM 1963 C C . ARG B 1 6 ? -6.453 -23.922 1.55 1 89.06 6 ARG B C 1
ATOM 1965 O O . ARG B 1 6 ? -7.125 -24.875 1.131 1 89.06 6 ARG B O 1
ATOM 1972 N N . GLY B 1 7 ? -6.164 -22.891 0.881 1 90.62 7 GLY B N 1
ATOM 1973 C CA . GLY B 1 7 ? -6.723 -22.734 -0.453 1 90.62 7 GLY B CA 1
ATOM 1974 C C . GLY B 1 7 ? -5.879 -23.391 -1.529 1 90.62 7 GLY B C 1
ATOM 1975 O O . GLY B 1 7 ? -5.094 -24.297 -1.242 1 90.62 7 GLY B O 1
ATOM 1976 N N . PHE B 1 8 ? -6.074 -23 -2.756 1 92.38 8 PHE B N 1
ATOM 1977 C CA . PHE B 1 8 ? -5.52 -23.562 -3.982 1 92.38 8 PHE B CA 1
ATOM 1978 C C . PHE B 1 8 ? -3.996 -23.609 -3.908 1 92.38 8 PHE B C 1
ATOM 1980 O O . PHE B 1 8 ? -3.408 -24.688 -3.99 1 92.38 8 PHE B O 1
ATOM 1987 N N . LEU B 1 9 ? -3.34 -22.469 -3.676 1 94.38 9 LEU B N 1
ATOM 1988 C CA . LEU B 1 9 ? -1.884 -22.406 -3.662 1 94.38 9 LEU B CA 1
ATOM 1989 C C . LEU B 1 9 ? -1.315 -23.203 -2.494 1 94.38 9 LEU B C 1
ATOM 1991 O O . LEU B 1 9 ? -0.325 -23.922 -2.652 1 94.38 9 LEU B O 1
ATOM 1995 N N . ALA B 1 10 ? -1.958 -23.125 -1.323 1 95 10 ALA B N 1
ATOM 1996 C CA . ALA B 1 10 ? -1.528 -23.844 -0.13 1 95 10 ALA B CA 1
ATOM 1997 C C . ALA B 1 10 ? -1.483 -25.344 -0.386 1 95 10 ALA B C 1
ATOM 1999 O O . ALA B 1 10 ? -0.525 -26.016 0 1 95 10 ALA B O 1
ATOM 2000 N N . GLY B 1 11 ? -2.535 -25.844 -1.029 1 95.38 11 GLY B N 1
ATOM 2001 C CA . GLY B 1 11 ? -2.6 -27.266 -1.32 1 95.38 11 GLY B CA 1
ATOM 2002 C C . GLY B 1 11 ? -1.449 -27.75 -2.182 1 95.38 11 GLY B C 1
ATOM 2003 O O . GLY B 1 11 ? -0.913 -28.844 -1.957 1 95.38 11 GLY B O 1
ATOM 2004 N N . HIS B 1 12 ? -1.048 -26.953 -3.098 1 96.44 12 HIS B N 1
ATOM 2005 C CA . HIS B 1 12 ? -0.003 -27.375 -4.027 1 96.44 12 HIS B CA 1
ATOM 2006 C C . HIS B 1 12 ? 1.382 -27.203 -3.408 1 96.44 12 HIS B C 1
ATOM 2008 O O . HIS B 1 12 ? 2.334 -27.875 -3.818 1 96.44 12 HIS B O 1
ATOM 2014 N N . LEU B 1 13 ? 1.527 -26.312 -2.414 1 97.06 13 LEU B N 1
ATOM 2015 C CA . LEU B 1 13 ? 2.801 -26.078 -1.738 1 97.06 13 LEU B CA 1
ATOM 2016 C C . LEU B 1 13 ? 3.082 -27.203 -0.731 1 97.06 13 LEU B C 1
ATOM 2018 O O . LEU B 1 13 ? 4.219 -27.359 -0.278 1 97.06 13 LEU B O 1
ATOM 2022 N N . ALA B 1 14 ? 2.027 -27.953 -0.365 1 95.62 14 ALA B N 1
ATOM 2023 C CA . ALA B 1 14 ? 2.137 -28.984 0.662 1 95.62 14 ALA B CA 1
ATOM 2024 C C . ALA B 1 14 ? 3.189 -30.016 0.287 1 95.62 14 ALA B C 1
ATOM 2026 O O . ALA B 1 14 ? 3.865 -30.578 1.16 1 95.62 14 ALA B O 1
ATOM 2027 N N . GLY B 1 15 ? 3.354 -30.219 -0.985 1 94.12 15 GLY B N 1
ATOM 2028 C CA . GLY B 1 15 ? 4.277 -31.234 -1.46 1 94.12 15 GLY B CA 1
ATOM 2029 C C . GLY B 1 15 ? 5.727 -30.922 -1.134 1 94.12 15 GLY B C 1
ATOM 2030 O O . GLY B 1 15 ? 6.57 -31.828 -1.141 1 94.12 15 GLY B O 1
ATOM 2031 N N . ILE B 1 16 ? 6 -29.672 -0.824 1 94.44 16 ILE B N 1
ATOM 2032 C CA . ILE B 1 16 ? 7.391 -29.328 -0.544 1 94.44 16 ILE B CA 1
ATOM 2033 C C . ILE B 1 16 ? 7.527 -28.844 0.897 1 94.44 16 ILE B C 1
ATOM 2035 O O . ILE B 1 16 ? 8.547 -28.266 1.271 1 94.44 16 ILE B O 1
ATOM 2039 N N . SER B 1 17 ? 6.512 -28.984 1.688 1 93.88 17 SER B N 1
ATOM 2040 C CA . SER B 1 17 ? 6.484 -28.469 3.051 1 93.88 17 SER B CA 1
ATOM 2041 C C . SER B 1 17 ? 7.605 -29.062 3.895 1 93.88 17 SER B C 1
ATOM 2043 O O . SER B 1 17 ? 8.172 -28.391 4.754 1 93.88 17 SER B O 1
ATOM 2045 N N . ASP B 1 18 ? 8.078 -30.266 3.65 1 94.62 18 ASP B N 1
ATOM 2046 C CA . ASP B 1 18 ? 9.07 -30.969 4.457 1 94.62 18 ASP B CA 1
ATOM 2047 C C . ASP B 1 18 ? 10.484 -30.484 4.137 1 94.62 18 ASP B C 1
ATOM 2049 O O . ASP B 1 18 ? 11.43 -30.75 4.883 1 94.62 18 ASP B O 1
ATOM 2053 N N . HIS B 1 19 ? 10.664 -29.719 3.156 1 94.81 19 HIS B N 1
ATOM 2054 C CA . HIS B 1 19 ? 11.992 -29.344 2.686 1 94.81 19 HIS B CA 1
ATOM 2055 C C . HIS B 1 19 ? 12.414 -27.984 3.24 1 94.81 19 HIS B C 1
ATOM 2057 O O . HIS B 1 19 ? 13.594 -27.625 3.158 1 94.81 19 HIS B O 1
ATOM 2063 N N . HIS B 1 20 ? 11.531 -27.219 3.844 1 96 20 HIS B N 1
ATOM 2064 C CA . HIS B 1 20 ? 11.859 -25.844 4.234 1 96 20 HIS B CA 1
ATOM 2065 C C . HIS B 1 20 ? 11.312 -25.516 5.621 1 96 20 HIS B C 1
ATOM 2067 O O . HIS B 1 20 ? 10.461 -24.641 5.766 1 96 20 HIS B O 1
ATOM 2073 N N . PRO B 1 21 ? 11.891 -26.141 6.637 1 95.38 21 PRO B N 1
ATOM 2074 C CA . PRO B 1 21 ? 11.32 -26.016 7.98 1 95.38 21 PRO B CA 1
ATOM 2075 C C . PRO B 1 21 ? 11.422 -24.594 8.539 1 95.38 21 PRO B C 1
ATOM 2077 O O . PRO B 1 21 ? 10.672 -24.234 9.453 1 95.38 21 PRO B O 1
ATOM 2080 N N . ASP B 1 22 ? 12.297 -23.766 8.047 1 97.25 22 ASP B N 1
ATOM 2081 C CA . ASP B 1 22 ? 12.5 -22.422 8.578 1 97.25 22 ASP B CA 1
ATOM 2082 C C . ASP B 1 22 ? 11.703 -21.391 7.777 1 97.25 22 ASP B C 1
ATOM 2084 O O . ASP B 1 22 ? 11.93 -20.188 7.91 1 97.25 22 ASP B O 1
ATOM 2088 N N . VAL B 1 23 ? 10.766 -21.859 6.973 1 98.25 23 VAL B N 1
ATOM 2089 C CA . VAL B 1 23 ? 10.016 -20.984 6.082 1 98.25 23 VAL B CA 1
ATOM 2090 C C . VAL B 1 23 ? 8.531 -21.031 6.438 1 98.25 23 VAL B C 1
ATOM 2092 O O . VAL B 1 23 ? 7.996 -22.094 6.758 1 98.25 23 VAL B O 1
ATOM 2095 N N . VAL B 1 24 ? 7.902 -19.875 6.477 1 98.5 24 VAL B N 1
ATOM 2096 C CA . VAL B 1 24 ? 6.449 -19.75 6.512 1 98.5 24 VAL B CA 1
ATOM 2097 C C . VAL B 1 24 ? 5.945 -19.219 5.172 1 98.5 24 VAL B C 1
ATOM 2099 O O . VAL B 1 24 ? 6.402 -18.188 4.691 1 98.5 24 VAL B O 1
ATOM 2102 N N . ALA B 1 25 ? 5.078 -19.953 4.531 1 98.31 25 ALA B N 1
ATOM 2103 C CA . ALA B 1 25 ? 4.414 -19.5 3.311 1 98.31 25 ALA B CA 1
ATOM 2104 C C . ALA B 1 25 ? 3.002 -19 3.602 1 98.31 25 ALA B C 1
ATOM 2106 O O . ALA B 1 25 ? 2.152 -19.766 4.066 1 98.31 25 ALA B O 1
ATOM 2107 N N . LEU B 1 26 ? 2.777 -17.719 3.371 1 97.38 26 LEU B N 1
ATOM 2108 C CA . LEU B 1 26 ? 1.438 -17.172 3.553 1 97.38 26 LEU B CA 1
ATOM 2109 C C . LEU B 1 26 ? 0.614 -17.312 2.277 1 97.38 26 LEU B C 1
ATOM 2111 O O . LEU B 1 26 ? 0.56 -16.391 1.459 1 97.38 26 LEU B O 1
ATOM 2115 N N . ALA B 1 27 ? -0.052 -18.391 2.152 1 93.19 27 ALA B N 1
ATOM 2116 C CA . ALA B 1 27 ? -0.875 -18.703 0.987 1 93.19 27 ALA B CA 1
ATOM 2117 C C . ALA B 1 27 ? -2.359 -18.531 1.302 1 93.19 27 ALA B C 1
ATOM 2119 O O . ALA B 1 27 ? -3.16 -19.438 1.044 1 93.19 27 ALA B O 1
ATOM 2120 N N . ALA B 1 28 ? -2.639 -17.406 1.921 1 81.94 28 ALA B N 1
ATOM 2121 C CA . ALA B 1 28 ? -4.008 -17.031 2.271 1 81.94 28 ALA B CA 1
ATOM 2122 C C . ALA B 1 28 ? -4.305 -15.586 1.866 1 81.94 28 ALA B C 1
ATOM 2124 O O . ALA B 1 28 ? -3.393 -14.766 1.763 1 81.94 28 ALA B O 1
ATOM 2125 N N . GLY B 1 29 ? -5.594 -15.414 1.66 1 76.5 29 GLY B N 1
ATOM 2126 C CA . GLY B 1 29 ? -5.992 -14.047 1.395 1 76.5 29 GLY B CA 1
ATOM 2127 C C . GLY B 1 29 ? -6.832 -13.898 0.139 1 76.5 29 GLY B C 1
ATOM 2128 O O . GLY B 1 29 ? -7.43 -14.867 -0.329 1 76.5 29 GLY B O 1
ATOM 2129 N N . VAL B 1 30 ? -6.992 -12.734 -0.26 1 73.94 30 VAL B N 1
ATOM 2130 C CA . VAL B 1 30 ? -7.836 -12.344 -1.384 1 73.94 30 VAL B CA 1
ATOM 2131 C C . VAL B 1 30 ? -7.168 -12.75 -2.697 1 73.94 30 VAL B C 1
ATOM 2133 O O . VAL B 1 30 ? -5.961 -12.562 -2.869 1 73.94 30 VAL B O 1
ATOM 2136 N N . SER B 1 31 ? -7.855 -13.5 -3.531 1 63.16 31 SER B N 1
ATOM 2137 C CA . SER B 1 31 ? -7.227 -14.039 -4.734 1 63.16 31 SER B CA 1
ATOM 2138 C C . SER B 1 31 ? -7.918 -13.531 -5.996 1 63.16 31 SER B C 1
ATOM 2140 O O . SER B 1 31 ? -7.707 -14.062 -7.086 1 63.16 31 SER B O 1
ATOM 2142 N N . ALA B 1 32 ? -8.82 -12.57 -5.844 1 63.97 32 ALA B N 1
ATOM 2143 C CA . ALA B 1 32 ? -9.453 -12.133 -7.086 1 63.97 32 ALA B CA 1
ATOM 2144 C C . ALA B 1 32 ? -9.633 -10.617 -7.113 1 63.97 32 ALA B C 1
ATOM 2146 O O . ALA B 1 32 ? -9.859 -10 -6.074 1 63.97 32 ALA B O 1
ATOM 2147 N N . ALA B 1 33 ? -9.414 -10.008 -8.328 1 58 33 ALA B N 1
ATOM 2148 C CA . ALA B 1 33 ? -9.562 -8.578 -8.594 1 58 33 ALA B CA 1
ATOM 2149 C C . ALA B 1 33 ? -11.039 -8.188 -8.672 1 58 33 ALA B C 1
ATOM 2151 O O . ALA B 1 33 ? -11.367 -7.004 -8.719 1 58 33 ALA B O 1
ATOM 2152 N N . GLY B 1 34 ? -11.914 -9.078 -8.344 1 61.53 34 GLY B N 1
ATOM 2153 C CA . GLY B 1 34 ? -13.312 -8.711 -8.469 1 61.53 34 GLY B CA 1
ATOM 2154 C C . GLY B 1 34 ? -13.805 -7.836 -7.328 1 61.53 34 GLY B C 1
ATOM 2155 O O . GLY B 1 34 ? -13.039 -7.051 -6.762 1 61.53 34 GLY B O 1
ATOM 2156 N N . ASP B 1 35 ? -15.055 -7.84 -7.164 1 66 35 ASP B N 1
ATOM 2157 C CA . ASP B 1 35 ? -15.727 -7.078 -6.117 1 66 35 ASP B CA 1
ATOM 2158 C C . ASP B 1 35 ? -15.461 -7.684 -4.742 1 66 35 ASP B C 1
ATOM 2160 O O . ASP B 1 35 ? -16.234 -8.523 -4.266 1 66 35 ASP B O 1
ATOM 2164 N N . ILE B 1 36 ? -14.391 -7.332 -4.191 1 76.38 36 ILE B N 1
ATOM 2165 C CA . ILE B 1 36 ? -13.992 -7.832 -2.883 1 76.38 36 ILE B CA 1
ATOM 2166 C C . ILE B 1 36 ? -14.453 -6.863 -1.797 1 76.38 36 ILE B C 1
ATOM 2168 O O . ILE B 1 36 ? -14.164 -5.664 -1.86 1 76.38 36 ILE B O 1
ATOM 2172 N N . PRO B 1 37 ? -15.18 -7.398 -0.885 1 82.19 37 PRO B N 1
ATOM 2173 C CA . PRO B 1 37 ? -15.57 -6.547 0.241 1 82.19 37 PRO B CA 1
ATOM 2174 C C . PRO B 1 37 ? -14.367 -6.016 1.021 1 82.19 37 PRO B C 1
ATOM 2176 O O . PRO B 1 37 ? -13.383 -6.734 1.211 1 82.19 37 PRO B O 1
ATOM 2179 N N . PRO B 1 38 ? -14.453 -4.824 1.438 1 83.44 38 PRO B N 1
ATOM 2180 C CA . PRO B 1 38 ? -13.344 -4.199 2.162 1 83.44 38 PRO B CA 1
ATOM 2181 C C . PRO B 1 38 ? -12.898 -5.016 3.375 1 83.44 38 PRO B C 1
ATOM 2183 O O . PRO B 1 38 ? -11.719 -5 3.736 1 83.44 38 PRO B O 1
ATOM 2186 N N . GLU B 1 39 ? -13.789 -5.688 3.961 1 87.75 39 GLU B N 1
ATOM 2187 C CA . GLU B 1 39 ? -13.484 -6.473 5.156 1 87.75 39 GLU B CA 1
ATOM 2188 C C . GLU B 1 39 ? -12.484 -7.582 4.848 1 87.75 39 GLU B C 1
ATOM 2190 O O . GLU B 1 39 ? -11.711 -7.984 5.723 1 87.75 39 GLU B O 1
ATOM 2195 N N . GLN B 1 40 ? -12.508 -8.039 3.691 1 89.44 40 GLN B N 1
ATOM 2196 C CA . GLN B 1 40 ? -11.586 -9.109 3.314 1 89.44 40 GLN B CA 1
ATOM 2197 C C . GLN B 1 40 ? -10.148 -8.586 3.232 1 89.44 40 GLN B C 1
ATOM 2199 O O . GLN B 1 40 ? -9.203 -9.312 3.557 1 89.44 40 GLN B O 1
ATOM 2204 N N . TYR B 1 41 ? -10.055 -7.336 2.801 1 92 41 TYR B N 1
ATOM 2205 C CA . TYR B 1 41 ? -8.734 -6.723 2.781 1 92 41 TYR B CA 1
ATOM 2206 C C . TYR B 1 41 ? -8.188 -6.559 4.195 1 92 41 TYR B C 1
ATOM 2208 O O . TYR B 1 41 ? -7.016 -6.836 4.449 1 92 41 TYR B O 1
ATOM 2216 N N . THR B 1 42 ? -9.031 -6.184 5.074 1 91.88 42 THR B N 1
ATOM 2217 C CA . THR B 1 42 ? -8.633 -6 6.465 1 91.88 42 THR B CA 1
ATOM 2218 C C . THR B 1 42 ? -8.219 -7.328 7.09 1 91.88 42 THR B C 1
ATOM 2220 O O . THR B 1 42 ? -7.219 -7.398 7.809 1 91.88 42 THR B O 1
ATOM 2223 N N . ARG B 1 43 ? -8.938 -8.336 6.789 1 92.44 43 ARG B N 1
ATOM 2224 C CA . ARG B 1 43 ? -8.648 -9.656 7.328 1 92.44 43 ARG B CA 1
ATOM 2225 C C . ARG B 1 43 ? -7.305 -10.172 6.82 1 92.44 43 ARG B C 1
ATOM 2227 O O . ARG B 1 43 ? -6.523 -10.75 7.582 1 92.44 43 ARG B O 1
ATOM 2234 N N . GLU B 1 44 ? -7.035 -9.977 5.594 1 94 44 GLU B N 1
ATOM 2235 C CA . GLU B 1 44 ? -5.758 -10.422 5.043 1 94 44 GLU B CA 1
ATOM 2236 C C . GLU B 1 44 ? -4.594 -9.656 5.66 1 94 44 GLU B C 1
ATOM 2238 O O . GLU B 1 44 ? -3.549 -10.242 5.965 1 94 44 GLU B O 1
ATOM 2243 N N . SER B 1 45 ? -4.805 -8.383 5.801 1 94.62 45 SER B N 1
ATOM 2244 C CA . SER B 1 45 ? -3.76 -7.57 6.418 1 94.62 45 SER B CA 1
ATOM 2245 C C . SER B 1 45 ? -3.447 -8.047 7.828 1 94.62 45 SER B C 1
ATOM 2247 O O . SER B 1 45 ? -2.279 -8.211 8.195 1 94.62 45 SER B O 1
ATOM 2249 N N . ALA B 1 46 ? -4.465 -8.281 8.562 1 93.44 46 ALA B N 1
ATOM 2250 C CA . ALA B 1 46 ? -4.289 -8.758 9.938 1 93.44 46 ALA B CA 1
ATOM 2251 C C . ALA B 1 46 ? -3.545 -10.086 9.961 1 93.44 46 ALA B C 1
ATOM 2253 O O . ALA B 1 46 ? -2.668 -10.297 10.805 1 93.44 46 ALA B O 1
ATOM 2254 N N . ARG B 1 47 ? -3.91 -10.93 9.07 1 95.12 47 ARG B N 1
ATOM 2255 C CA . ARG B 1 47 ? -3.256 -12.234 8.984 1 95.12 47 ARG B CA 1
ATOM 2256 C C . ARG B 1 47 ? -1.774 -12.078 8.656 1 95.12 47 ARG B C 1
ATOM 2258 O O . ARG B 1 47 ? -0.934 -12.789 9.219 1 95.12 47 ARG B O 1
ATOM 2265 N N . LEU B 1 48 ? -1.457 -11.211 7.762 1 96.81 48 LEU B N 1
ATOM 2266 C CA . LEU B 1 48 ? -0.06 -10.953 7.434 1 96.81 48 LEU B CA 1
ATOM 2267 C C . LEU B 1 48 ? 0.696 -10.43 8.648 1 96.81 48 LEU B C 1
ATOM 2269 O O . LEU B 1 48 ? 1.804 -10.883 8.938 1 96.81 48 LEU B O 1
ATOM 2273 N N . TYR B 1 49 ? 0.083 -9.477 9.344 1 95.12 49 TYR B N 1
ATOM 2274 C CA . TYR B 1 49 ? 0.736 -8.898 10.516 1 95.12 49 TYR B CA 1
ATOM 2275 C C . TYR B 1 49 ? 1.045 -9.969 11.555 1 95.12 49 TYR B C 1
ATOM 2277 O O . TYR B 1 49 ? 2.148 -10.008 12.102 1 95.12 49 TYR B O 1
ATOM 2285 N N . GLU B 1 50 ? 0.111 -10.82 11.789 1 94.88 50 GLU B N 1
ATOM 2286 C CA . GLU B 1 50 ? 0.293 -11.922 12.734 1 94.88 50 GLU B CA 1
ATOM 2287 C C . GLU B 1 50 ? 1.4 -12.867 12.273 1 94.88 50 GLU B C 1
ATOM 2289 O O . GLU B 1 50 ? 2.219 -13.312 13.078 1 94.88 50 GLU B O 1
ATOM 2294 N N . THR B 1 51 ? 1.382 -13.148 11.039 1 97.38 51 THR B N 1
ATOM 2295 C CA . THR B 1 51 ? 2.385 -14.047 10.484 1 97.38 51 THR B CA 1
ATOM 2296 C C . THR B 1 51 ? 3.779 -13.445 10.594 1 97.38 51 THR B C 1
ATOM 2298 O O . THR B 1 51 ? 4.742 -14.141 10.922 1 97.38 51 THR B O 1
ATOM 2301 N N . LEU B 1 52 ? 3.904 -12.164 10.312 1 96.88 52 LEU B N 1
ATOM 2302 C CA . LEU B 1 52 ? 5.188 -11.484 10.414 1 96.88 52 LEU B CA 1
ATOM 2303 C C . LEU B 1 52 ? 5.707 -11.508 11.852 1 96.88 52 LEU B C 1
ATOM 2305 O O . LEU B 1 52 ? 6.891 -11.758 12.086 1 96.88 52 LEU B O 1
ATOM 2309 N N . ARG B 1 53 ? 4.852 -11.227 12.781 1 94.5 53 ARG B N 1
ATOM 2310 C CA . ARG B 1 53 ? 5.242 -11.281 14.18 1 94.5 53 ARG B CA 1
ATOM 2311 C C . ARG B 1 53 ? 5.727 -12.672 14.562 1 94.5 53 ARG B C 1
ATOM 2313 O O . ARG B 1 53 ? 6.719 -12.82 15.281 1 94.5 53 ARG B O 1
ATOM 2320 N N . TYR B 1 54 ? 4.973 -13.703 14.094 1 96.88 54 TYR B N 1
ATOM 2321 C CA . TYR B 1 54 ? 5.367 -15.094 14.32 1 96.88 54 TYR B CA 1
ATOM 2322 C C . TYR B 1 54 ? 6.75 -15.367 13.742 1 96.88 54 TYR B C 1
ATOM 2324 O O . TYR B 1 54 ? 7.605 -15.953 14.414 1 96.88 54 TYR B O 1
ATOM 2332 N N . CYS B 1 55 ? 6.977 -14.938 12.531 1 97.94 55 CYS B N 1
ATOM 2333 C CA . CYS B 1 55 ? 8.258 -15.148 11.867 1 97.94 55 CYS B CA 1
ATOM 2334 C C . CYS B 1 55 ? 9.383 -14.445 12.633 1 97.94 55 CYS B C 1
ATOM 2336 O O . CYS B 1 55 ? 10.469 -15.008 12.789 1 97.94 55 CYS B O 1
ATOM 2338 N N . GLU B 1 56 ? 9.141 -13.219 13.008 1 95.38 56 GLU B N 1
ATOM 2339 C CA . GLU B 1 56 ? 10.133 -12.469 13.766 1 95.38 56 GLU B CA 1
ATOM 2340 C C . GLU B 1 56 ? 10.492 -13.188 15.07 1 95.38 56 GLU B C 1
ATOM 2342 O O . GLU B 1 56 ? 11.672 -13.352 15.383 1 95.38 56 GLU B O 1
ATOM 2347 N N . LYS B 1 57 ? 9.531 -13.617 15.781 1 95.75 57 LYS B N 1
ATOM 2348 C CA . LYS B 1 57 ? 9.703 -14.266 17.078 1 95.75 57 LYS B CA 1
ATOM 2349 C C . LYS B 1 57 ? 10.484 -15.57 16.938 1 95.75 57 LYS B C 1
ATOM 2351 O O . LYS B 1 57 ? 11.273 -15.93 17.812 1 95.75 57 LYS B O 1
ATOM 2356 N N . HIS B 1 58 ? 10.312 -16.312 15.859 1 97.31 58 HIS B N 1
ATOM 2357 C CA . HIS B 1 58 ? 10.852 -17.656 15.742 1 97.31 58 HIS B CA 1
ATOM 2358 C C . HIS B 1 58 ? 12.008 -17.703 14.742 1 97.31 58 HIS B C 1
ATOM 2360 O O . HIS B 1 58 ? 12.555 -18.766 14.469 1 97.31 58 HIS B O 1
ATOM 2366 N N . GLY B 1 59 ? 12.375 -16.531 14.211 1 97.12 59 GLY B N 1
ATOM 2367 C CA . GLY B 1 59 ? 13.477 -16.453 13.266 1 97.12 59 GLY B CA 1
ATOM 2368 C C . GLY B 1 59 ? 13.188 -17.172 11.961 1 97.12 59 GLY B C 1
ATOM 2369 O O . GLY B 1 59 ? 14.055 -17.875 11.43 1 97.12 59 GLY B O 1
ATOM 2370 N N . LYS B 1 60 ? 11.906 -17.109 11.469 1 98 60 LYS B N 1
ATOM 2371 C CA . LYS B 1 60 ? 11.5 -17.797 10.234 1 98 60 LYS B CA 1
ATOM 2372 C C . LYS B 1 60 ? 11.484 -16.812 9.055 1 98 60 LYS B C 1
ATOM 2374 O O . LYS B 1 60 ? 11.297 -15.617 9.242 1 98 60 LYS B O 1
ATOM 2379 N N . ARG B 1 61 ? 11.703 -17.359 7.898 1 98.19 61 ARG B N 1
ATOM 2380 C CA . ARG B 1 61 ? 11.594 -16.609 6.652 1 98.19 61 ARG B CA 1
ATOM 2381 C C . ARG B 1 61 ? 10.18 -16.688 6.094 1 98.19 61 ARG B C 1
ATOM 2383 O O . ARG B 1 61 ? 9.555 -17.75 6.102 1 98.19 61 ARG B O 1
ATOM 2390 N N . LEU B 1 62 ? 9.664 -15.5 5.621 1 98.75 62 LEU B N 1
ATOM 2391 C CA . LEU B 1 62 ? 8.312 -15.445 5.07 1 98.75 62 LEU B CA 1
ATOM 2392 C C . LEU B 1 62 ? 8.352 -15.5 3.545 1 98.75 62 LEU B C 1
ATOM 2394 O O . LEU B 1 62 ? 9.141 -14.797 2.91 1 98.75 62 LEU B O 1
ATOM 2398 N N . VAL B 1 63 ? 7.586 -16.359 2.984 1 98.62 63 VAL B N 1
ATOM 2399 C CA . VAL B 1 63 ? 7.242 -16.281 1.57 1 98.62 63 VAL B CA 1
ATOM 2400 C C . VAL B 1 63 ? 5.855 -15.648 1.413 1 98.62 63 VAL B C 1
ATOM 2402 O O . VAL B 1 63 ? 4.859 -16.203 1.874 1 98.62 63 VAL B O 1
ATOM 2405 N N . PHE B 1 64 ? 5.766 -14.5 0.846 1 98.25 64 PHE B N 1
ATOM 2406 C CA . PHE B 1 64 ? 4.516 -13.789 0.607 1 98.25 64 PHE B CA 1
ATOM 2407 C C . PHE B 1 64 ? 4.152 -13.812 -0.872 1 98.25 64 PHE B C 1
ATOM 2409 O O . PHE B 1 64 ? 4.977 -13.477 -1.726 1 98.25 64 PHE B O 1
ATOM 2416 N N . PHE B 1 65 ? 2.961 -14.203 -1.165 1 96.75 65 PHE B N 1
ATOM 2417 C CA . PHE B 1 65 ? 2.486 -14.273 -2.541 1 96.75 65 PHE B CA 1
ATOM 2418 C C . PHE B 1 65 ? 1.67 -13.031 -2.896 1 96.75 65 PHE B C 1
ATOM 2420 O O . PHE B 1 65 ? 0.561 -12.852 -2.391 1 96.75 65 PHE B O 1
ATOM 2427 N N . SER B 1 66 ? 2.225 -12.227 -3.721 1 95.44 66 SER B N 1
ATOM 2428 C CA . SER B 1 66 ? 1.576 -11.023 -4.234 1 95.44 66 SER B CA 1
ATOM 2429 C C . SER B 1 66 ? 1.053 -11.242 -5.652 1 95.44 66 SER B C 1
ATOM 2431 O O . SER B 1 66 ? 0.628 -12.344 -6 1 95.44 66 SER B O 1
ATOM 2433 N N . THR B 1 67 ? 0.869 -10.164 -6.418 1 90.19 67 THR B N 1
ATOM 2434 C CA . THR B 1 67 ? 0.294 -10.281 -7.754 1 90.19 67 THR B CA 1
ATOM 2435 C C . THR B 1 67 ? 1.147 -9.539 -8.781 1 90.19 67 THR B C 1
ATOM 2437 O O . THR B 1 67 ? 1.744 -8.508 -8.469 1 90.19 67 THR B O 1
ATOM 2440 N N . ALA B 1 68 ? 1.275 -10.125 -9.922 1 82.5 68 ALA B N 1
ATOM 2441 C CA . ALA B 1 68 ? 1.921 -9.469 -11.062 1 82.5 68 ALA B CA 1
ATOM 2442 C C . ALA B 1 68 ? 0.901 -9.102 -12.133 1 82.5 68 ALA B C 1
ATOM 2444 O O . ALA B 1 68 ? 1.258 -8.539 -13.172 1 82.5 68 ALA B O 1
ATOM 2445 N N . SER B 1 69 ? -0.281 -9.492 -11.953 1 71.31 69 SER B N 1
ATOM 2446 C CA . SER B 1 69 ? -1.297 -9.312 -12.984 1 71.31 69 SER B CA 1
ATOM 2447 C C . SER B 1 69 ? -1.627 -7.84 -13.188 1 71.31 69 SER B C 1
ATOM 2449 O O . SER B 1 69 ? -0.937 -6.965 -12.656 1 71.31 69 SER B O 1
ATOM 2451 N N . ALA B 1 70 ? -2.6 -7.695 -14.07 1 65.62 70 ALA B N 1
ATOM 2452 C CA . ALA B 1 70 ? -3.049 -6.371 -14.484 1 65.62 70 ALA B CA 1
ATOM 2453 C C . ALA B 1 70 ? -3.342 -5.484 -13.273 1 65.62 70 ALA B C 1
ATOM 2455 O O . ALA B 1 70 ? -3.488 -4.27 -13.414 1 65.62 70 ALA B O 1
ATOM 2456 N N . GLY B 1 71 ? -3.113 -6.043 -12.266 1 72.69 71 GLY B N 1
ATOM 2457 C CA . GLY B 1 71 ? -3.371 -5.254 -11.07 1 72.69 71 GLY B CA 1
ATOM 2458 C C . GLY B 1 71 ? -2.164 -4.465 -10.602 1 72.69 71 GLY B C 1
ATOM 2459 O O . GLY B 1 71 ? -2.309 -3.379 -10.039 1 72.69 71 GLY B O 1
ATOM 2460 N N . MET B 1 72 ? -0.957 -4.996 -10.844 1 84.81 72 MET B N 1
ATOM 2461 C CA . MET B 1 72 ? 0.256 -4.371 -10.32 1 84.81 72 MET B CA 1
ATOM 2462 C C . MET B 1 72 ? 0.919 -3.5 -11.383 1 84.81 72 MET B C 1
ATOM 2464 O O . MET B 1 72 ? 1.229 -2.334 -11.133 1 84.81 72 MET B O 1
ATOM 2468 N N . TYR B 1 73 ? 1.064 -4.098 -12.523 1 87.88 73 TYR B N 1
ATOM 2469 C CA . TYR B 1 73 ? 1.705 -3.439 -13.656 1 87.88 73 TYR B CA 1
ATOM 2470 C C . TYR B 1 73 ? 0.668 -2.957 -14.664 1 87.88 73 TYR B C 1
ATOM 2472 O O . TYR B 1 73 ? 0.13 -3.75 -15.438 1 87.88 73 TYR B O 1
ATOM 2480 N N . SER B 1 74 ? 0.375 -1.655 -14.68 1 78.75 74 SER B N 1
ATOM 2481 C CA . SER B 1 74 ? -0.785 -1.235 -15.461 1 78.75 74 SER B CA 1
ATOM 2482 C C . SER B 1 74 ? -0.436 -0.079 -16.391 1 78.75 74 SER B C 1
ATOM 2484 O O . SER B 1 74 ? -1.325 0.611 -16.891 1 78.75 74 SER B O 1
ATOM 2486 N N . VAL B 1 75 ? 0.725 0.163 -16.672 1 74.75 75 VAL B N 1
ATOM 2487 C CA . VAL B 1 75 ? 1.044 1.227 -17.625 1 74.75 75 VAL B CA 1
ATOM 2488 C C . VAL B 1 75 ? 0.869 0.716 -19.047 1 74.75 75 VAL B C 1
ATOM 2490 O O . VAL B 1 75 ? 1.598 -0.176 -19.5 1 74.75 75 VAL B O 1
ATOM 2493 N N . PRO B 1 76 ? -0.199 1.309 -19.656 1 64.38 76 PRO B N 1
ATOM 2494 C CA . PRO B 1 76 ? -0.427 0.843 -21.031 1 64.38 76 PRO B CA 1
ATOM 2495 C C . PRO B 1 76 ? 0.766 1.102 -21.953 1 64.38 76 PRO B C 1
ATOM 2497 O O . PRO B 1 76 ? 1.421 2.141 -21.844 1 64.38 76 PRO B O 1
ATOM 2500 N N . ASP B 1 77 ? 0.901 0.095 -22.734 1 66 77 ASP B N 1
ATOM 2501 C CA . ASP B 1 77 ? 1.875 0.172 -23.828 1 66 77 ASP B CA 1
ATOM 2502 C C . ASP B 1 77 ? 3.287 0.382 -23.281 1 66 77 ASP B C 1
ATOM 2504 O O . ASP B 1 77 ? 4.129 0.99 -23.938 1 66 77 ASP B O 1
ATOM 2508 N N . ALA B 1 78 ? 3.381 -0.126 -22.094 1 75 78 ALA B N 1
ATOM 2509 C CA . ALA B 1 78 ? 4.703 0.037 -21.5 1 75 78 ALA B CA 1
ATOM 2510 C C . ALA B 1 78 ? 5.52 -1.249 -21.609 1 75 78 ALA B C 1
ATOM 2512 O O . ALA B 1 78 ? 4.977 -2.307 -21.938 1 75 78 ALA B O 1
ATOM 2513 N N . SER B 1 79 ? 6.77 -1.094 -21.438 1 82.94 79 SER B N 1
ATOM 2514 C CA . SER B 1 79 ? 7.672 -2.232 -21.328 1 82.94 79 SER B CA 1
ATOM 2515 C C . SER B 1 79 ? 7.242 -3.174 -20.219 1 82.94 79 SER B C 1
ATOM 2517 O 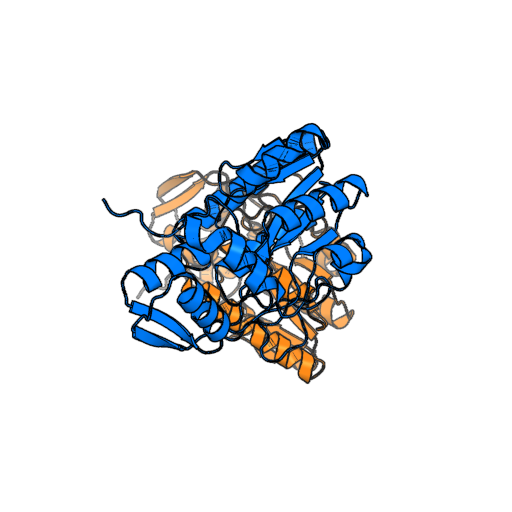O . SER B 1 79 ? 6.504 -2.775 -19.312 1 82.94 79 SER B O 1
ATOM 2519 N N . PRO B 1 80 ? 7.559 -4.445 -20.422 1 90.88 80 PRO B N 1
ATOM 2520 C CA . PRO B 1 80 ? 7.219 -5.402 -19.375 1 90.88 80 PRO B CA 1
ATOM 2521 C C . PRO B 1 80 ? 7.566 -4.895 -17.969 1 90.88 80 PRO B C 1
ATOM 2523 O O . PRO B 1 80 ? 8.609 -4.258 -17.781 1 90.88 80 PRO B O 1
ATOM 2526 N N . GLY B 1 81 ? 6.598 -5.051 -17.125 1 92.5 81 GLY B N 1
ATOM 2527 C CA . GLY B 1 81 ? 6.797 -4.629 -15.742 1 92.5 81 GLY B CA 1
ATOM 2528 C C . GLY B 1 81 ? 7.93 -5.367 -15.047 1 92.5 81 GLY B C 1
ATOM 2529 O O . GLY B 1 81 ? 7.984 -6.598 -15.078 1 92.5 81 GLY B O 1
ATOM 2530 N N . ARG B 1 82 ? 8.836 -4.648 -14.461 1 94 82 ARG B N 1
ATOM 2531 C CA . ARG B 1 82 ? 9.984 -5.191 -13.742 1 94 82 ARG B CA 1
ATOM 2532 C C . ARG B 1 82 ? 9.852 -4.953 -12.242 1 94 82 ARG B C 1
ATOM 2534 O O . ARG B 1 82 ? 9.219 -3.986 -11.812 1 94 82 ARG B O 1
ATOM 2541 N N . GLU B 1 83 ? 10.469 -5.848 -11.508 1 95.81 83 GLU B N 1
ATOM 2542 C CA . GLU B 1 83 ? 10.391 -5.777 -10.055 1 95.81 83 GLU B CA 1
ATOM 2543 C C . GLU B 1 83 ? 11.031 -4.5 -9.523 1 95.81 83 GLU B C 1
ATOM 2545 O O . GLU B 1 83 ? 10.664 -4.004 -8.461 1 95.81 83 GLU B O 1
ATOM 2550 N N . ASP B 1 84 ? 12.016 -3.941 -10.266 1 92.44 84 ASP B N 1
ATOM 2551 C CA . ASP B 1 84 ? 12.727 -2.746 -9.836 1 92.44 84 ASP B CA 1
ATOM 2552 C C . ASP B 1 84 ? 12.172 -1.497 -10.516 1 92.44 84 ASP B C 1
ATOM 2554 O O . ASP B 1 84 ? 12.75 -0.412 -10.398 1 92.44 84 ASP B O 1
ATOM 2558 N N . GLY B 1 85 ? 11.141 -1.628 -11.258 1 89.69 85 GLY B N 1
ATOM 2559 C CA . GLY B 1 85 ? 10.531 -0.503 -11.945 1 89.69 85 GLY B CA 1
ATOM 2560 C C . GLY B 1 85 ? 9.297 0.026 -11.25 1 89.69 85 GLY B C 1
ATOM 2561 O O . GLY B 1 85 ? 8.945 -0.432 -10.156 1 89.69 85 GLY B O 1
ATOM 2562 N N . PRO B 1 86 ? 8.695 1.044 -11.93 1 91.19 86 PRO B N 1
ATOM 2563 C CA . PRO B 1 86 ? 7.488 1.653 -11.367 1 91.19 86 PRO B CA 1
ATOM 2564 C C . PRO B 1 86 ? 6.281 0.719 -11.406 1 91.19 86 PRO B C 1
ATOM 2566 O O . PRO B 1 86 ? 6.16 -0.099 -12.32 1 91.19 86 PRO B O 1
ATOM 2569 N N . VAL B 1 87 ? 5.453 0.817 -10.375 1 92.88 87 VAL B N 1
ATOM 2570 C CA . VAL B 1 87 ? 4.18 0.104 -10.336 1 92.88 87 VAL B CA 1
ATOM 2571 C C . VAL B 1 87 ? 3.033 1.104 -10.219 1 92.88 87 VAL B C 1
ATOM 2573 O O . VAL B 1 87 ? 3.131 2.092 -9.484 1 92.88 87 VAL B O 1
ATOM 2576 N N . TYR B 1 88 ? 1.949 0.882 -10.969 1 90.75 88 TYR B N 1
ATOM 2577 C CA . TYR B 1 88 ? 0.723 1.671 -10.945 1 90.75 88 TYR B CA 1
ATOM 2578 C C . TYR B 1 88 ? -0.504 0.769 -10.891 1 90.75 88 TYR B C 1
ATOM 2580 O O . TYR B 1 88 ? -1.227 0.627 -11.875 1 90.75 88 TYR B O 1
ATOM 2588 N N . PRO B 1 89 ? -0.72 0.203 -9.719 1 90.62 89 PRO B N 1
ATOM 2589 C CA . PRO B 1 89 ? -1.865 -0.708 -9.641 1 90.62 89 PRO B CA 1
ATOM 2590 C C . PRO B 1 89 ? -3.174 -0.05 -10.07 1 90.62 89 PRO B C 1
ATOM 2592 O O . PRO B 1 89 ? -3.514 1.032 -9.586 1 90.62 89 PRO B O 1
ATOM 2595 N N . ALA B 1 90 ? -3.971 -0.816 -10.852 1 85.06 90 ALA B N 1
ATOM 2596 C CA . ALA B 1 90 ? -5.184 -0.254 -11.438 1 85.06 90 ALA B CA 1
ATOM 2597 C C . ALA B 1 90 ? -6.418 -0.637 -10.625 1 85.06 90 ALA B C 1
ATOM 2599 O O . ALA B 1 90 ? -7.484 -0.043 -10.789 1 85.06 90 ALA B O 1
ATOM 2600 N N . THR B 1 91 ? -6.297 -1.564 -9.711 1 86.5 91 THR B N 1
ATOM 2601 C CA . THR B 1 91 ? -7.445 -2.086 -8.984 1 86.5 91 THR B CA 1
ATOM 2602 C C . THR B 1 91 ? -7.23 -1.955 -7.477 1 86.5 91 THR B C 1
ATOM 2604 O O . THR B 1 91 ? -6.094 -1.872 -7.012 1 86.5 91 THR B O 1
ATOM 2607 N N . PRO B 1 92 ? -8.391 -1.945 -6.715 1 89.06 92 PRO B N 1
ATOM 2608 C CA . PRO B 1 92 ? -8.242 -1.988 -5.258 1 89.06 92 PRO B CA 1
ATOM 2609 C C . PRO B 1 92 ? -7.434 -3.195 -4.785 1 89.06 92 PRO B C 1
ATOM 2611 O O . PRO B 1 92 ? -6.656 -3.088 -3.834 1 89.06 92 PRO B O 1
ATOM 2614 N N . TYR B 1 93 ? -7.59 -4.266 -5.484 1 89.38 93 TYR B N 1
ATOM 2615 C CA . TYR B 1 93 ? -6.852 -5.48 -5.172 1 89.38 93 TYR B CA 1
ATOM 2616 C C . TYR B 1 93 ? -5.352 -5.266 -5.34 1 89.38 93 TYR B C 1
ATOM 2618 O O . TYR B 1 93 ? -4.566 -5.605 -4.449 1 89.38 93 TYR B O 1
ATOM 2626 N N . GLY B 1 94 ? -4.992 -4.738 -6.453 1 91.62 94 GLY B N 1
ATOM 2627 C CA . GLY B 1 94 ? -3.586 -4.461 -6.695 1 91.62 94 GLY B CA 1
ATOM 2628 C C . GLY B 1 94 ? -2.98 -3.52 -5.672 1 91.62 94 GLY B C 1
ATOM 2629 O O . GLY B 1 94 ? -1.866 -3.744 -5.195 1 91.62 94 GLY B O 1
ATOM 2630 N N . ARG B 1 95 ? -3.691 -2.496 -5.352 1 93 95 ARG B N 1
ATOM 2631 C CA . ARG B 1 95 ? -3.223 -1.535 -4.359 1 93 95 ARG B CA 1
ATOM 2632 C C . ARG B 1 95 ? -3.094 -2.186 -2.986 1 93 95 ARG B C 1
ATOM 2634 O O . ARG B 1 95 ? -2.166 -1.883 -2.234 1 93 95 ARG B O 1
ATOM 2641 N N . HIS B 1 96 ? -4.035 -3.033 -2.68 1 93.25 96 HIS B N 1
ATOM 2642 C CA . HIS B 1 96 ? -3.984 -3.785 -1.431 1 93.25 96 HIS B CA 1
ATOM 2643 C C . HIS B 1 96 ? -2.725 -4.641 -1.352 1 93.25 96 HIS B C 1
ATOM 2645 O O . HIS B 1 96 ? -1.989 -4.582 -0.364 1 93.25 96 HIS B O 1
ATOM 2651 N N . LYS B 1 97 ? -2.451 -5.355 -2.385 1 95.06 97 LYS B N 1
ATOM 2652 C CA . LYS B 1 97 ? -1.273 -6.219 -2.398 1 95.06 97 LYS B CA 1
ATOM 2653 C C . LYS B 1 97 ? 0.01 -5.398 -2.318 1 95.06 97 LYS B C 1
ATOM 2655 O O . LYS B 1 97 ? 0.973 -5.805 -1.665 1 95.06 97 LYS B O 1
ATOM 2660 N N . LEU B 1 98 ? 0.006 -4.312 -3 1 96 98 LEU B N 1
ATOM 2661 C CA . LEU B 1 98 ? 1.177 -3.445 -2.939 1 96 98 LEU B CA 1
ATOM 2662 C C . LEU B 1 98 ? 1.411 -2.947 -1.518 1 96 98 LEU B C 1
ATOM 2664 O O . LEU B 1 98 ? 2.555 -2.867 -1.063 1 96 98 LEU B O 1
ATOM 2668 N N . SER B 1 99 ? 0.376 -2.604 -0.831 1 95.56 99 SER B N 1
ATOM 2669 C CA . SER B 1 99 ? 0.503 -2.189 0.563 1 95.56 99 SER B CA 1
ATOM 2670 C C . SER B 1 99 ? 1.067 -3.312 1.425 1 95.56 99 SER B C 1
ATOM 2672 O O . SER B 1 99 ? 1.871 -3.066 2.326 1 95.56 99 SER B O 1
ATOM 2674 N N . LEU B 1 100 ? 0.646 -4.504 1.187 1 97 100 LEU B N 1
ATOM 2675 C CA . LEU B 1 100 ? 1.146 -5.645 1.942 1 97 100 LEU B CA 1
ATOM 2676 C C . LEU B 1 100 ? 2.625 -5.883 1.653 1 97 100 LEU B C 1
ATOM 2678 O O . LEU B 1 100 ? 3.393 -6.215 2.559 1 97 100 LEU B O 1
ATOM 2682 N N . GLU B 1 101 ? 2.988 -5.707 0.391 1 97.62 101 GLU B N 1
ATOM 2683 C CA . GLU B 1 101 ? 4.414 -5.797 0.08 1 97.62 101 GLU B CA 1
ATOM 2684 C C . GLU B 1 101 ? 5.223 -4.805 0.911 1 97.62 101 GLU B C 1
ATOM 2686 O O . GLU B 1 101 ? 6.297 -5.141 1.414 1 97.62 101 GLU B O 1
ATOM 2691 N N . ALA B 1 102 ? 4.719 -3.596 0.958 1 97.06 102 ALA B N 1
ATOM 2692 C CA . ALA B 1 102 ? 5.418 -2.549 1.694 1 97.06 102 ALA B CA 1
ATOM 2693 C C . ALA B 1 102 ? 5.57 -2.92 3.168 1 97.06 102 ALA B C 1
ATOM 2695 O O . ALA B 1 102 ? 6.613 -2.668 3.775 1 97.06 102 ALA B O 1
ATOM 2696 N N . VAL B 1 103 ? 4.523 -3.504 3.766 1 96.94 103 VAL B N 1
ATOM 2697 C CA . VAL B 1 103 ? 4.586 -3.971 5.145 1 96.94 103 VAL B CA 1
ATOM 2698 C C . VAL B 1 103 ? 5.691 -5.016 5.289 1 96.94 103 VAL B C 1
ATOM 2700 O O . VAL B 1 103 ? 6.531 -4.918 6.188 1 96.94 103 VAL B O 1
ATOM 2703 N N . VAL B 1 104 ? 5.691 -5.969 4.398 1 97.88 104 VAL B N 1
ATOM 2704 C CA . VAL B 1 104 ? 6.668 -7.051 4.449 1 97.88 104 VAL B CA 1
ATOM 2705 C C . VAL B 1 104 ? 8.078 -6.477 4.328 1 97.88 104 VAL B C 1
ATOM 2707 O O . VAL B 1 104 ? 8.961 -6.82 5.117 1 97.88 104 VAL B O 1
ATOM 2710 N N . ARG B 1 105 ? 8.273 -5.57 3.408 1 97.12 105 ARG B N 1
ATOM 2711 C CA . ARG B 1 105 ? 9.594 -5.027 3.113 1 97.12 105 ARG B CA 1
ATOM 2712 C C . ARG B 1 105 ? 10.109 -4.172 4.266 1 97.12 105 ARG B C 1
ATOM 2714 O O . ARG B 1 105 ? 11.32 -4.027 4.449 1 97.12 105 ARG B O 1
ATOM 2721 N N . SER B 1 106 ? 9.203 -3.604 4.988 1 94.81 106 SER B N 1
ATOM 2722 C CA . SER B 1 106 ? 9.594 -2.74 6.098 1 94.81 106 SER B CA 1
ATOM 2723 C C . SER B 1 106 ? 9.891 -3.553 7.352 1 94.81 106 SER B C 1
ATOM 2725 O O . SER B 1 106 ? 10.453 -3.031 8.32 1 94.81 106 SER B O 1
ATOM 2727 N N . SER B 1 107 ? 9.508 -4.836 7.363 1 94.62 107 SER B N 1
ATOM 2728 C CA . SER B 1 107 ? 9.688 -5.672 8.547 1 94.62 107 SER B CA 1
ATOM 2729 C C . SER B 1 107 ? 11.141 -6.109 8.703 1 94.62 107 SER B C 1
ATOM 2731 O O . SER B 1 107 ? 11.945 -5.941 7.781 1 94.62 107 SER B O 1
ATOM 2733 N N . ASP B 1 108 ? 11.461 -6.617 9.852 1 93.69 108 ASP B N 1
ATOM 2734 C CA . ASP B 1 108 ? 12.797 -7.156 10.094 1 93.69 108 ASP B CA 1
ATOM 2735 C C . ASP B 1 108 ? 12.867 -8.641 9.75 1 93.69 108 ASP B C 1
ATOM 2737 O O . ASP B 1 108 ? 13.867 -9.305 10.031 1 93.69 108 ASP B O 1
ATOM 2741 N N . VAL B 1 109 ? 11.844 -9.141 9.172 1 96.94 109 VAL B N 1
ATOM 2742 C CA . VAL B 1 109 ? 11.742 -10.555 8.812 1 96.94 109 VAL B CA 1
ATOM 2743 C C . VAL B 1 109 ? 12.398 -10.797 7.457 1 96.94 109 VAL B C 1
ATOM 2745 O O . VAL B 1 109 ? 12.234 -10 6.531 1 96.94 109 VAL B O 1
ATOM 2748 N N . GLU B 1 110 ? 13.234 -11.859 7.398 1 98.19 110 GLU B N 1
ATOM 2749 C CA . GLU B 1 110 ? 13.641 -12.305 6.066 1 98.19 110 GLU B CA 1
ATOM 2750 C C . GLU B 1 110 ? 12.438 -12.719 5.227 1 98.19 110 GLU B C 1
ATOM 2752 O O . GLU B 1 110 ? 11.492 -13.32 5.742 1 98.19 110 GLU B O 1
ATOM 2757 N N . TYR B 1 111 ? 12.445 -12.328 3.969 1 98.56 111 TYR B N 1
ATOM 2758 C CA . TYR B 1 111 ? 11.242 -12.57 3.184 1 98.56 111 TYR B CA 1
ATOM 2759 C C . TYR B 1 111 ? 11.586 -12.859 1.727 1 98.56 111 TYR B C 1
ATOM 2761 O O . TYR B 1 111 ? 12.688 -12.539 1.271 1 98.56 111 TYR B O 1
ATOM 2769 N N . LEU B 1 112 ? 10.719 -13.477 1.094 1 98.5 112 LEU B N 1
ATOM 2770 C CA . LEU B 1 112 ? 10.602 -13.578 -0.357 1 98.5 112 LEU B CA 1
ATOM 2771 C C . LEU B 1 112 ? 9.203 -13.18 -0.821 1 98.5 112 LEU B C 1
ATOM 2773 O O . LEU B 1 112 ? 8.219 -13.805 -0.431 1 98.5 112 LEU B O 1
ATOM 2777 N N . ILE B 1 113 ? 9.109 -12.07 -1.545 1 98.38 113 ILE B N 1
ATOM 2778 C CA . ILE B 1 113 ? 7.852 -11.664 -2.16 1 98.38 113 ILE B CA 1
ATOM 2779 C C . ILE B 1 113 ? 7.785 -12.18 -3.594 1 98.38 113 ILE B C 1
ATOM 2781 O O . ILE B 1 113 ? 8.656 -11.883 -4.41 1 98.38 113 ILE B O 1
ATOM 2785 N N . LEU B 1 114 ? 6.805 -12.93 -3.873 1 97.94 114 LEU B N 1
ATOM 2786 C CA . LEU B 1 114 ? 6.609 -13.477 -5.207 1 97.94 114 LEU B CA 1
ATOM 2787 C C . LEU B 1 114 ? 5.383 -12.867 -5.879 1 97.94 114 LEU B C 1
ATOM 2789 O O . LEU B 1 114 ? 4.262 -13.023 -5.395 1 97.94 114 LEU B O 1
ATOM 2793 N N . ARG B 1 115 ? 5.582 -12.086 -6.934 1 96.88 115 ARG B N 1
ATOM 2794 C CA . ARG B 1 115 ? 4.488 -11.555 -7.738 1 96.88 115 ARG B CA 1
ATOM 2795 C C . ARG B 1 115 ? 4.039 -12.562 -8.789 1 96.88 115 ARG B C 1
ATOM 2797 O O . ARG B 1 115 ? 4.715 -12.75 -9.805 1 96.88 115 ARG B O 1
ATOM 2804 N N . LEU B 1 116 ? 2.895 -13.062 -8.539 1 95.56 116 LEU B N 1
ATOM 2805 C CA . LEU B 1 116 ? 2.414 -14.164 -9.375 1 95.56 116 LEU B CA 1
ATOM 2806 C C . LEU B 1 116 ? 1.516 -13.641 -10.492 1 95.56 116 LEU B C 1
ATOM 2808 O O . LEU B 1 116 ? 0.662 -12.781 -10.258 1 95.56 116 LEU B O 1
ATOM 2812 N N . SER B 1 117 ? 1.743 -14.148 -11.68 1 93.56 117 SER B N 1
ATOM 2813 C CA . SER B 1 117 ? 0.743 -13.953 -12.727 1 93.56 117 SER B CA 1
ATOM 2814 C C . SER B 1 117 ? -0.452 -14.875 -12.523 1 93.56 117 SER B C 1
ATOM 2816 O O . SER B 1 117 ? -0.825 -15.188 -11.391 1 93.56 117 SER B O 1
ATOM 2818 N N . HIS B 1 118 ? -1.187 -15.289 -13.617 1 93.06 118 HIS B N 1
ATOM 2819 C CA . HIS B 1 118 ? -2.357 -16.141 -13.477 1 93.06 118 HIS B CA 1
ATOM 2820 C C . HIS B 1 118 ? -1.954 -17.609 -13.297 1 93.06 118 HIS B C 1
ATOM 2822 O O . HIS B 1 118 ? -1.7 -18.312 -14.281 1 93.06 118 HIS B O 1
ATOM 2828 N N . VAL B 1 119 ? -1.978 -18.016 -12.07 1 95.31 119 VAL B N 1
ATOM 2829 C CA . VAL B 1 119 ? -1.601 -19.391 -11.75 1 95.31 119 VAL B CA 1
ATOM 2830 C C . VAL B 1 119 ? -2.766 -20.344 -12.047 1 95.31 119 VAL B C 1
ATOM 2832 O O . VAL B 1 119 ? -3.902 -20.078 -11.648 1 95.31 119 VAL B O 1
ATOM 2835 N N . VAL B 1 120 ? -2.488 -21.406 -12.703 1 96.44 120 VAL B N 1
ATOM 2836 C CA . VAL B 1 120 ? -3.494 -22.391 -13.102 1 96.44 120 VAL B CA 1
ATOM 2837 C C . VAL B 1 120 ? -3.121 -23.766 -12.562 1 96.44 120 VAL B C 1
ATOM 2839 O O . VAL B 1 120 ? -1.948 -24.156 -12.578 1 96.44 120 VAL B O 1
ATOM 2842 N N . GLY B 1 121 ? -4.031 -24.438 -12.086 1 97.12 121 GLY B N 1
ATOM 2843 C CA . GLY B 1 121 ? -3.822 -25.781 -11.562 1 97.12 121 GLY B CA 1
ATOM 2844 C C . GLY B 1 121 ? -5.109 -26.469 -11.156 1 97.12 121 GLY B C 1
ATOM 2845 O O . GLY B 1 121 ? -6.203 -25.953 -11.398 1 97.12 121 GLY B O 1
ATOM 2846 N N . PHE B 1 122 ? -4.938 -27.703 -10.641 1 96.19 122 PHE B N 1
ATOM 2847 C CA . PHE B 1 122 ? -6.094 -28.438 -10.133 1 96.19 122 PHE B CA 1
ATOM 2848 C C . PHE B 1 122 ? -6.629 -27.797 -8.859 1 96.19 122 PHE B C 1
ATOM 2850 O O . PHE B 1 122 ? -5.867 -27.219 -8.086 1 96.19 122 PHE B O 1
ATOM 2857 N N . ASN B 1 123 ? -7.953 -27.828 -8.695 1 93.56 123 ASN B N 1
ATOM 2858 C CA . ASN B 1 123 ? -8.641 -27.406 -7.484 1 93.56 123 ASN B CA 1
ATOM 2859 C C . ASN B 1 123 ? -8.641 -25.875 -7.332 1 93.56 123 ASN B C 1
ATOM 2861 O O . ASN B 1 123 ? -8.562 -25.359 -6.215 1 93.56 123 ASN B O 1
ATOM 2865 N N . GLN B 1 124 ? -8.633 -25.203 -8.461 1 92.88 124 GLN B N 1
ATOM 2866 C CA . GLN B 1 124 ? -8.805 -23.75 -8.422 1 92.88 124 GLN B CA 1
ATOM 2867 C C . GLN B 1 124 ? -10.227 -23.391 -8.016 1 92.88 124 GLN B C 1
ATOM 2869 O O . GLN B 1 124 ? -11.188 -24.031 -8.445 1 92.88 124 GLN B O 1
ATOM 2874 N N . PRO B 1 125 ? -10.32 -22.359 -7.219 1 89.31 125 PRO B N 1
ATOM 2875 C CA . PRO B 1 125 ? -11.672 -21.906 -6.902 1 89.31 125 PRO B CA 1
ATOM 2876 C C . PRO B 1 125 ? -12.461 -21.5 -8.141 1 89.31 125 PRO B C 1
ATOM 2878 O O . PRO B 1 125 ? -11.875 -21.016 -9.117 1 89.31 125 PRO B O 1
ATOM 2881 N N . ALA B 1 126 ? -13.734 -21.516 -8.031 1 88.19 126 ALA B N 1
ATOM 2882 C CA . ALA B 1 126 ? -14.648 -21.312 -9.156 1 88.19 126 ALA B CA 1
ATOM 2883 C C . ALA B 1 126 ? -14.531 -19.891 -9.703 1 88.19 126 ALA B C 1
ATOM 2885 O O . ALA B 1 126 ? -14.742 -19.672 -10.898 1 88.19 126 ALA B O 1
ATOM 2886 N N . HIS B 1 127 ? -14.148 -18.969 -8.836 1 86.19 127 HIS B N 1
ATOM 2887 C CA . HIS B 1 127 ? -14.164 -17.578 -9.258 1 86.19 127 HIS B CA 1
ATOM 2888 C C . HIS B 1 127 ? -12.883 -17.203 -9.992 1 86.19 127 HIS B C 1
ATOM 2890 O O . HIS B 1 127 ? -12.789 -16.125 -10.578 1 86.19 127 HIS B O 1
ATOM 2896 N N . GLN B 1 128 ? -11.961 -18.078 -10.039 1 89.38 128 GLN B N 1
ATOM 2897 C CA . GLN B 1 128 ? -10.695 -17.766 -10.703 1 89.38 128 GLN B CA 1
ATOM 2898 C C . GLN B 1 128 ? -10.773 -18.031 -12.203 1 89.38 128 GLN B C 1
ATOM 2900 O O . GLN B 1 128 ? -11.773 -18.562 -12.688 1 89.38 128 GLN B O 1
ATOM 2905 N N . LEU B 1 129 ? -9.867 -17.641 -12.906 1 88.5 129 LEU B N 1
ATOM 2906 C CA . LEU B 1 129 ? -9.898 -17.438 -14.352 1 88.5 129 LEU B CA 1
ATOM 2907 C C . LEU B 1 129 ? -10.297 -18.719 -15.07 1 88.5 129 LEU B C 1
ATOM 2909 O O . LEU B 1 129 ? -11.305 -18.75 -15.781 1 88.5 129 LEU B O 1
ATOM 2913 N N . LEU B 1 130 ? -9.57 -19.859 -14.828 1 94.12 130 LEU B N 1
ATOM 2914 C CA . LEU B 1 130 ? -9.781 -21.062 -15.617 1 94.12 130 LEU B CA 1
ATOM 2915 C C . LEU B 1 130 ? -11.148 -21.672 -15.336 1 94.12 130 LEU B C 1
ATOM 2917 O O . LEU B 1 130 ? -11.945 -21.875 -16.266 1 94.12 130 LEU B O 1
ATOM 2921 N N . PRO B 1 131 ? -11.492 -21.891 -14.047 1 94.5 131 PRO B N 1
ATOM 2922 C CA . PRO B 1 131 ? -12.828 -22.438 -13.797 1 94.5 131 PRO B CA 1
ATOM 2923 C C . PRO B 1 131 ? -13.938 -21.516 -14.305 1 94.5 131 PRO B C 1
ATOM 2925 O O . PRO B 1 131 ? -14.953 -22 -14.82 1 94.5 131 PRO B O 1
ATOM 2928 N N . ALA B 1 132 ? -13.766 -20.234 -14.195 1 92.94 132 ALA B N 1
ATOM 2929 C CA . ALA B 1 132 ? -14.773 -19.281 -14.648 1 92.94 132 ALA B CA 1
ATOM 2930 C C . ALA B 1 132 ? -14.961 -19.344 -16.156 1 92.94 132 ALA B C 1
ATOM 2932 O O . ALA B 1 132 ? -16.094 -19.344 -16.656 1 92.94 132 ALA B O 1
ATOM 2933 N N . LEU B 1 133 ? -13.898 -19.422 -16.859 1 94.88 133 LEU B N 1
ATOM 2934 C CA . LEU B 1 133 ? -13.969 -19.484 -18.312 1 94.88 133 LEU B CA 1
ATOM 2935 C C . LEU B 1 133 ? -14.602 -20.781 -18.766 1 94.88 133 LEU B C 1
ATOM 2937 O O . LEU B 1 133 ? -15.438 -20.797 -19.688 1 94.88 133 LEU B O 1
ATOM 2941 N N . VAL B 1 134 ? -14.195 -21.844 -18.141 1 96.31 134 VAL B N 1
ATOM 2942 C CA . VAL B 1 134 ? -14.742 -23.156 -18.516 1 96.31 134 VAL B CA 1
ATOM 2943 C C . VAL B 1 134 ? -16.25 -23.172 -18.25 1 96.31 134 VAL B C 1
ATOM 2945 O O . VAL B 1 134 ? -17.016 -23.656 -19.078 1 96.31 134 VAL B O 1
ATOM 2948 N N . ARG B 1 135 ? -16.641 -22.656 -17.125 1 94.94 135 ARG B N 1
ATOM 2949 C CA . ARG B 1 135 ? -18.047 -22.594 -16.781 1 94.94 135 ARG B CA 1
ATOM 2950 C C . ARG B 1 135 ? -18.828 -21.797 -17.828 1 94.94 135 ARG B C 1
ATOM 2952 O O . ARG B 1 135 ? -19.906 -22.219 -18.266 1 94.94 135 ARG B O 1
ATOM 2959 N N . GLN B 1 136 ? -18.328 -20.672 -18.203 1 95.56 136 GLN B N 1
ATOM 2960 C CA . GLN B 1 136 ? -18.984 -19.828 -19.188 1 95.56 136 GLN B CA 1
ATOM 2961 C C . GLN B 1 136 ? -19.062 -20.531 -20.547 1 95.56 136 GLN B C 1
ATOM 2963 O O . GLN B 1 136 ? -20.125 -20.547 -21.188 1 95.56 136 GLN B O 1
ATOM 2968 N N . LEU B 1 137 ? -18 -21.141 -20.984 1 95.88 137 LEU B N 1
ATOM 2969 C CA . LEU B 1 137 ? -17.969 -21.844 -22.25 1 95.88 137 LEU B CA 1
ATOM 2970 C C . LEU B 1 137 ? -18.953 -23.016 -22.266 1 95.88 137 LEU B C 1
ATOM 2972 O O . LEU B 1 137 ? -19.641 -23.234 -23.25 1 95.88 137 LEU B O 1
ATOM 2976 N N . SER B 1 138 ? -19 -23.672 -21.125 1 94.5 138 SER B N 1
ATOM 2977 C CA . SER B 1 138 ? -19.875 -24.828 -21 1 94.5 138 SER B CA 1
ATOM 2978 C C . SER B 1 138 ? -21.344 -24.406 -21.016 1 94.5 138 SER B C 1
ATOM 2980 O O . SER B 1 138 ? -22.203 -25.203 -21.391 1 94.5 138 SER B O 1
ATOM 2982 N N . SER B 1 139 ? -21.641 -23.219 -20.609 1 94.19 139 SER B N 1
ATOM 2983 C CA . SER B 1 139 ? -23 -22.703 -20.594 1 94.19 139 SER B CA 1
ATOM 2984 C C . SER B 1 139 ? -23.422 -22.188 -21.953 1 94.19 139 SER B C 1
ATOM 2986 O O . SER B 1 139 ? -24.594 -21.859 -22.172 1 94.19 139 SER B O 1
ATOM 2988 N N . GLY B 1 140 ? -22.5 -21.984 -22.812 1 95.19 140 GLY B N 1
ATOM 2989 C CA . GLY B 1 140 ? -22.797 -21.547 -24.172 1 95.19 140 GLY B CA 1
ATOM 2990 C C . GLY B 1 140 ? -22.672 -20.047 -24.344 1 95.19 140 GLY B C 1
ATOM 2991 O O . GLY B 1 140 ? -22.875 -19.531 -25.453 1 95.19 140 GLY B O 1
ATOM 2992 N N . ARG B 1 141 ? -22.406 -19.375 -23.297 1 96.38 141 ARG B N 1
ATOM 2993 C CA . ARG B 1 141 ? -22.219 -17.922 -23.359 1 96.38 141 ARG B CA 1
ATOM 2994 C C . ARG B 1 141 ? -20.953 -17.516 -22.609 1 96.38 141 ARG B C 1
ATOM 2996 O O . ARG B 1 141 ? -20.641 -18.062 -21.562 1 96.38 141 ARG B O 1
ATOM 3003 N N . ILE B 1 142 ? -20.156 -16.547 -23.109 1 96.06 142 ILE B N 1
ATOM 3004 C CA . ILE B 1 142 ? -18.938 -16.094 -22.453 1 96.06 142 ILE B CA 1
ATOM 3005 C C . ILE B 1 142 ? -18.75 -14.594 -22.672 1 96.06 142 ILE B C 1
ATOM 3007 O O . ILE B 1 142 ? -19.016 -14.094 -23.766 1 96.06 142 ILE B O 1
ATOM 3011 N N . HIS B 1 143 ? -18.375 -13.922 -21.625 1 94.31 143 HIS B N 1
ATOM 3012 C CA . HIS B 1 143 ? -17.938 -12.531 -21.734 1 94.31 143 HIS B CA 1
ATOM 3013 C C . HIS B 1 143 ? -16.438 -12.445 -22.031 1 94.31 143 HIS B C 1
ATOM 3015 O O . HIS B 1 143 ? -15.617 -12.977 -21.281 1 94.31 143 HIS B O 1
ATOM 3021 N N . VAL B 1 144 ? -16.156 -11.789 -23.125 1 93 144 VAL B N 1
ATOM 3022 C CA . VAL B 1 144 ? -14.76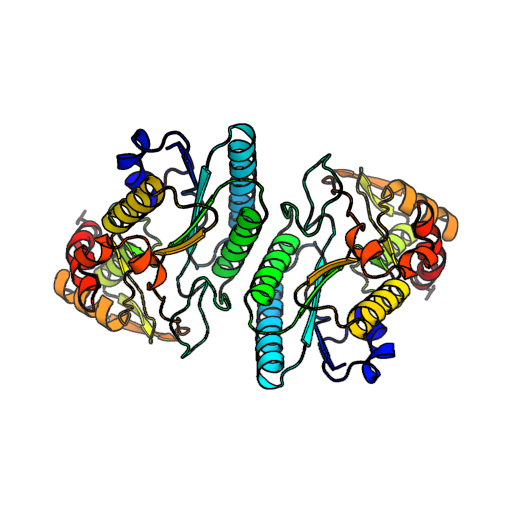6 -11.656 -23.547 1 93 144 VAL B CA 1
ATOM 3023 C C . VAL B 1 144 ? -14.281 -10.234 -23.281 1 93 144 VAL B C 1
ATOM 3025 O O . VAL B 1 144 ? -14.844 -9.266 -23.797 1 93 144 VAL B O 1
ATOM 3028 N N . HIS B 1 145 ? -13.281 -10.133 -22.438 1 89.12 145 HIS B N 1
ATOM 3029 C CA . HIS B 1 145 ? -12.648 -8.836 -22.219 1 89.12 145 HIS B CA 1
ATOM 3030 C C . HIS B 1 145 ? -11.68 -8.5 -23.344 1 89.12 145 HIS B C 1
ATOM 3032 O O . HIS B 1 145 ? -10.508 -8.859 -23.281 1 89.12 145 HIS B O 1
ATOM 3038 N N . ARG B 1 146 ? -12.195 -7.684 -24.172 1 88.06 146 ARG B N 1
ATOM 3039 C CA . ARG B 1 146 ? -11.5 -7.422 -25.422 1 88.06 146 ARG B CA 1
ATOM 3040 C C . ARG B 1 146 ? -10.109 -6.848 -25.172 1 88.06 146 ARG B C 1
ATOM 3042 O O . ARG B 1 146 ? -9.969 -5.848 -24.453 1 88.06 146 ARG B O 1
ATOM 3049 N N . GLY B 1 147 ? -9.164 -7.531 -25.688 1 83 147 GLY B N 1
ATOM 3050 C CA . GLY B 1 147 ? -7.805 -7.02 -25.625 1 83 147 GLY B CA 1
ATOM 3051 C C . GLY B 1 147 ? -7.078 -7.41 -24.359 1 83 147 GLY B C 1
ATOM 3052 O O . GLY B 1 147 ? -5.883 -7.141 -24.219 1 83 147 GLY B O 1
ATOM 3053 N N . ALA B 1 148 ? -7.754 -8.109 -23.469 1 86 148 ALA B N 1
ATOM 3054 C CA . ALA B 1 148 ? -7.109 -8.531 -22.234 1 86 148 ALA B CA 1
ATOM 3055 C C . ALA B 1 148 ? -6.043 -9.594 -22.5 1 86 148 ALA B C 1
ATOM 3057 O O . ALA B 1 148 ? -6.215 -10.445 -23.375 1 86 148 ALA B O 1
ATOM 3058 N N . GLN B 1 149 ? -4.969 -9.406 -21.828 1 88.81 149 GLN B N 1
ATOM 3059 C CA . GLN B 1 149 ? -3.895 -10.391 -21.891 1 88.81 149 GLN B CA 1
ATOM 3060 C C . GLN B 1 149 ? -3.713 -11.094 -20.547 1 88.81 149 GLN B C 1
ATOM 3062 O O . GLN B 1 149 ? -3.846 -10.469 -19.5 1 88.81 149 GLN B O 1
ATOM 3067 N N . ARG B 1 150 ? -3.482 -12.406 -20.625 1 90 150 ARG B N 1
ATOM 3068 C CA . ARG B 1 150 ? -3.357 -13.211 -19.422 1 90 150 ARG B CA 1
ATOM 3069 C C . ARG B 1 150 ? -2.104 -14.078 -19.469 1 90 150 ARG B C 1
ATOM 3071 O O . ARG B 1 150 ? -2.002 -14.992 -20.297 1 90 150 ARG B O 1
ATOM 3078 N N . ASP B 1 151 ? -1.196 -13.781 -18.641 1 93.44 151 ASP B N 1
ATOM 3079 C CA . ASP B 1 151 ? -0.007 -14.617 -18.484 1 93.44 151 ASP B CA 1
ATOM 3080 C C . ASP B 1 151 ? -0.284 -15.805 -17.578 1 93.44 151 ASP B C 1
ATOM 3082 O O . ASP B 1 151 ? -0.269 -15.68 -16.344 1 93.44 151 ASP B O 1
ATOM 3086 N N . LEU B 1 152 ? -0.546 -16.969 -18.203 1 95.38 152 LEU B N 1
ATOM 3087 C CA . LEU B 1 152 ? -0.839 -18.188 -17.453 1 95.38 152 LEU B CA 1
ATOM 3088 C C . LEU B 1 152 ? 0.448 -18.906 -17.047 1 95.38 152 LEU B C 1
ATOM 3090 O O . LEU B 1 152 ? 1.391 -18.984 -17.844 1 95.38 152 LEU B O 1
ATOM 3094 N N . ILE B 1 153 ? 0.437 -19.391 -15.867 1 96.5 153 ILE B N 1
ATOM 3095 C CA . ILE B 1 153 ? 1.573 -20.188 -15.43 1 96.5 153 ILE B CA 1
ATOM 3096 C C . ILE B 1 153 ? 1.076 -21.406 -14.648 1 96.5 153 ILE B C 1
ATOM 3098 O O . ILE B 1 153 ? 0.17 -21.297 -13.82 1 96.5 153 ILE B O 1
ATOM 3102 N N . ASP B 1 154 ? 1.655 -22.578 -14.953 1 97.94 154 ASP B N 1
ATOM 3103 C CA . ASP B 1 154 ? 1.319 -23.844 -14.312 1 97.94 154 ASP B CA 1
ATOM 3104 C C . ASP B 1 154 ? 1.706 -23.828 -12.836 1 97.94 154 ASP B C 1
ATOM 3106 O O . ASP B 1 154 ? 2.846 -23.516 -12.492 1 97.94 154 ASP B O 1
ATOM 3110 N N . VAL B 1 155 ? 0.785 -24.219 -11.953 1 97.62 155 VAL B N 1
ATOM 3111 C CA . VAL B 1 155 ? 1.015 -24.203 -10.516 1 97.62 155 VAL B CA 1
ATOM 3112 C C . VAL B 1 155 ? 2.195 -25.125 -10.18 1 97.62 155 VAL B C 1
ATOM 3114 O O . VAL B 1 155 ? 2.959 -24.828 -9.25 1 97.62 155 VAL B O 1
ATOM 3117 N N . GLU B 1 156 ? 2.385 -26.203 -10.859 1 97.56 156 GLU B N 1
ATOM 3118 C CA . GLU B 1 156 ? 3.51 -27.109 -10.625 1 97.56 156 GLU B CA 1
ATOM 3119 C C . GLU B 1 156 ? 4.84 -26.406 -10.906 1 97.56 156 GLU B C 1
ATOM 3121 O O . GLU B 1 156 ? 5.832 -26.656 -10.211 1 97.56 156 GLU B O 1
ATOM 3126 N N . ASP B 1 157 ? 4.836 -25.609 -11.961 1 98.06 157 ASP B N 1
ATOM 3127 C CA . ASP B 1 157 ? 6.039 -24.844 -12.258 1 98.06 157 ASP B CA 1
ATOM 3128 C C . ASP B 1 157 ? 6.293 -23.781 -11.188 1 98.06 157 ASP B C 1
ATOM 3130 O O . ASP B 1 157 ? 7.441 -23.531 -10.812 1 98.06 157 ASP B O 1
ATOM 3134 N N . VAL B 1 158 ? 5.227 -23.141 -10.672 1 97.62 158 VAL B N 1
ATOM 3135 C CA . VAL B 1 158 ? 5.344 -22.188 -9.586 1 97.62 158 VAL B CA 1
ATOM 3136 C C . VAL B 1 158 ? 5.988 -22.844 -8.375 1 97.62 158 VAL B C 1
ATOM 3138 O O . VAL B 1 158 ? 6.918 -22.297 -7.777 1 97.62 158 VAL B O 1
ATOM 3141 N N . VAL B 1 159 ? 5.5 -24.047 -8.016 1 97.62 159 VAL B N 1
ATOM 3142 C CA . VAL B 1 159 ? 6.012 -24.766 -6.855 1 97.62 159 VAL B CA 1
ATOM 3143 C C . VAL B 1 159 ? 7.496 -25.078 -7.047 1 97.62 159 VAL B C 1
ATOM 3145 O O . VAL B 1 159 ? 8.297 -24.906 -6.125 1 97.62 159 VAL B O 1
ATOM 3148 N N . LYS B 1 160 ? 7.871 -25.484 -8.242 1 97.25 160 LYS B N 1
ATOM 3149 C CA . LYS B 1 160 ? 9.273 -25.75 -8.547 1 97.25 160 LYS B CA 1
ATOM 3150 C C . LYS B 1 160 ? 10.117 -24.5 -8.391 1 97.25 160 LYS B C 1
ATOM 3152 O O . LYS B 1 160 ? 11.227 -24.547 -7.848 1 97.25 160 LYS B O 1
ATOM 3157 N N . ILE B 1 161 ? 9.633 -23.406 -8.883 1 97.94 161 ILE B N 1
ATOM 3158 C CA . ILE B 1 161 ? 10.344 -22.125 -8.82 1 97.94 161 ILE B CA 1
ATOM 3159 C C . ILE B 1 161 ? 10.516 -21.719 -7.359 1 97.94 161 ILE B C 1
ATOM 3161 O O . ILE B 1 161 ? 11.617 -21.344 -6.941 1 97.94 161 ILE B O 1
ATOM 3165 N N . VAL B 1 162 ? 9.422 -21.797 -6.535 1 97.69 162 VAL B N 1
ATOM 3166 C CA . VAL B 1 162 ? 9.469 -21.469 -5.117 1 97.69 162 VAL B CA 1
ATOM 3167 C C . VAL B 1 162 ? 10.516 -22.328 -4.414 1 97.69 162 VAL B C 1
ATOM 3169 O O . VAL B 1 162 ? 11.352 -21.812 -3.672 1 97.69 162 VAL B O 1
ATOM 3172 N N . HIS B 1 163 ? 10.484 -23.641 -4.703 1 97.12 163 HIS B N 1
ATOM 3173 C CA . HIS B 1 163 ? 11.445 -24.562 -4.113 1 97.12 163 HIS B CA 1
ATOM 3174 C C . HIS B 1 163 ? 12.875 -24.156 -4.434 1 97.12 163 HIS B C 1
ATOM 3176 O O . HIS B 1 163 ? 13.727 -24.109 -3.545 1 97.12 163 HIS B O 1
ATOM 3182 N N . THR B 1 164 ? 13.125 -23.875 -5.695 1 97.12 164 THR B N 1
ATOM 3183 C CA . THR B 1 164 ? 14.469 -23.531 -6.141 1 97.12 164 THR B CA 1
ATOM 3184 C C . THR B 1 164 ? 14.953 -22.25 -5.48 1 97.12 164 THR B C 1
ATOM 3186 O O . THR B 1 164 ? 16.094 -22.172 -5.008 1 97.12 164 THR B O 1
ATOM 3189 N N . LEU B 1 165 ? 14.117 -21.188 -5.438 1 97.88 165 LEU B N 1
ATOM 3190 C CA . LEU B 1 165 ? 14.477 -19.906 -4.82 1 97.88 165 LEU B CA 1
ATOM 3191 C C . LEU B 1 165 ? 14.828 -20.109 -3.348 1 97.88 165 LEU B C 1
ATOM 3193 O O . LEU B 1 165 ? 15.766 -19.484 -2.844 1 97.88 165 LEU B O 1
ATOM 3197 N N . LEU B 1 166 ? 14.062 -20.984 -2.674 1 97.12 166 LEU B N 1
ATOM 3198 C CA . LEU B 1 166 ? 14.273 -21.219 -1.251 1 97.12 166 LEU B CA 1
ATOM 3199 C C . LEU B 1 166 ? 15.555 -22.016 -1.02 1 97.12 166 LEU B C 1
ATOM 3201 O O . LEU B 1 166 ? 16.312 -21.719 -0.091 1 97.12 166 LEU B O 1
ATOM 3205 N N . VAL B 1 167 ? 15.844 -23.047 -1.859 1 96.38 167 VAL B N 1
ATOM 3206 C CA . VAL B 1 167 ? 17.047 -23.859 -1.747 1 96.38 167 VAL B CA 1
ATOM 3207 C C . VAL B 1 167 ? 18.281 -22.984 -1.956 1 96.38 167 VAL B C 1
ATOM 3209 O O . VAL B 1 167 ? 19.312 -23.156 -1.289 1 96.38 167 VAL B O 1
ATOM 3212 N N . ASP B 1 168 ? 18.172 -22.016 -2.836 1 96.31 168 ASP B N 1
ATOM 3213 C CA . ASP B 1 168 ? 19.281 -21.125 -3.152 1 96.31 168 ASP B CA 1
ATOM 3214 C C . ASP B 1 168 ? 19.469 -20.062 -2.061 1 96.31 168 ASP B C 1
ATOM 3216 O O . ASP B 1 168 ? 20.391 -19.25 -2.133 1 96.31 168 ASP B O 1
ATOM 3220 N N . GLY B 1 169 ? 18.578 -20 -1.109 1 95.31 169 GLY B N 1
ATOM 3221 C CA . GLY B 1 169 ? 18.703 -19.094 0.026 1 95.31 169 GLY B CA 1
ATOM 3222 C C . GLY B 1 169 ? 18.312 -17.656 -0.298 1 95.31 169 GLY B C 1
ATOM 3223 O O . GLY B 1 169 ? 18.734 -16.734 0.387 1 95.31 169 GLY B O 1
ATOM 3224 N N . ARG B 1 170 ? 17.578 -17.484 -1.365 1 94.38 170 ARG B N 1
ATOM 3225 C CA . ARG B 1 170 ? 17.172 -16.141 -1.768 1 94.38 170 ARG B CA 1
ATOM 3226 C C . ARG B 1 170 ? 16.312 -15.484 -0.686 1 94.38 170 ARG B C 1
ATOM 3228 O O . ARG B 1 170 ? 15.445 -16.125 -0.098 1 94.38 170 ARG B O 1
ATOM 3235 N N . THR B 1 171 ? 16.641 -14.219 -0.376 1 96.81 171 THR B N 1
ATOM 3236 C CA . THR B 1 171 ? 15.906 -13.484 0.638 1 96.81 171 THR B CA 1
ATOM 3237 C C . THR B 1 171 ? 15.922 -11.984 0.34 1 96.81 171 THR B C 1
ATOM 3239 O O . THR B 1 171 ? 16.672 -11.531 -0.518 1 96.81 171 THR B O 1
ATOM 3242 N N . ARG B 1 172 ? 14.969 -11.297 1.038 1 96.88 172 ARG B N 1
ATOM 3243 C CA . ARG B 1 172 ? 14.797 -9.852 0.899 1 96.88 172 ARG B CA 1
ATOM 3244 C C . ARG B 1 172 ? 14.758 -9.445 -0.57 1 96.88 172 ARG B C 1
ATOM 3246 O O . ARG B 1 172 ? 15.484 -8.539 -0.987 1 96.88 172 ARG B O 1
ATOM 3253 N N . ASP B 1 173 ? 13.898 -10.203 -1.267 1 97.19 173 ASP B N 1
ATOM 3254 C CA . ASP B 1 173 ? 13.805 -10.031 -2.713 1 97.19 173 ASP B CA 1
ATOM 3255 C C . ASP B 1 173 ? 12.352 -10.117 -3.18 1 97.19 173 ASP B C 1
ATOM 3257 O O . ASP B 1 173 ? 11.508 -10.703 -2.5 1 97.19 173 ASP B O 1
ATOM 3261 N N . VAL B 1 174 ? 12.016 -9.414 -4.203 1 98.06 174 VAL B N 1
ATOM 3262 C CA . VAL B 1 174 ? 10.758 -9.484 -4.941 1 98.06 174 VAL B CA 1
ATOM 3263 C C . VAL B 1 174 ? 11 -10.109 -6.312 1 98.06 174 VAL B C 1
ATOM 3265 O O . VAL B 1 174 ? 11.891 -9.68 -7.051 1 98.06 174 VAL B O 1
ATOM 3268 N N . VAL B 1 175 ? 10.266 -11.117 -6.652 1 98.06 175 VAL B N 1
ATOM 3269 C CA . VAL B 1 175 ? 10.492 -11.812 -7.914 1 98.06 175 VAL B CA 1
ATOM 3270 C C . VAL B 1 175 ? 9.172 -12 -8.648 1 98.06 175 VAL B C 1
ATOM 3272 O O . VAL B 1 175 ? 8.195 -12.492 -8.078 1 98.06 175 VAL B O 1
ATOM 3275 N N . ASN B 1 176 ? 9.148 -11.57 -9.898 1 97.19 176 ASN B N 1
ATOM 3276 C CA . ASN B 1 176 ? 8.047 -11.938 -10.773 1 97.19 176 ASN B CA 1
ATOM 3277 C C . ASN B 1 176 ? 8.078 -13.43 -11.117 1 97.19 176 ASN B C 1
ATOM 3279 O O . ASN B 1 176 ? 9.094 -13.938 -11.578 1 97.19 176 ASN B O 1
ATOM 3283 N N . VAL B 1 177 ? 7.004 -14.07 -10.836 1 97 177 VAL B N 1
ATOM 3284 C CA . VAL B 1 177 ? 6.848 -15.469 -11.211 1 97 177 VAL B CA 1
ATOM 3285 C C . VAL B 1 177 ? 5.746 -15.609 -12.258 1 97 177 VAL B C 1
ATOM 3287 O O . VAL B 1 177 ? 4.559 -15.648 -11.914 1 97 177 VAL B O 1
ATOM 3290 N N . ALA B 1 178 ? 6.133 -15.664 -13.477 1 95.94 178 ALA B N 1
ATOM 3291 C CA . ALA B 1 178 ? 5.273 -15.672 -14.656 1 95.94 178 ALA B CA 1
ATOM 3292 C C . ALA B 1 178 ? 5.926 -16.422 -15.812 1 95.94 178 ALA B C 1
ATOM 3294 O O . ALA B 1 178 ? 7.113 -16.766 -15.75 1 95.94 178 ALA B O 1
ATOM 3295 N N . SER B 1 179 ? 5.148 -16.719 -16.812 1 94.94 179 SER B N 1
ATOM 3296 C CA . SER B 1 179 ? 5.711 -17.359 -18 1 94.94 179 SER B CA 1
ATOM 3297 C C . SER B 1 179 ? 6.387 -16.328 -18.906 1 94.94 179 SER B C 1
ATOM 3299 O O . SER B 1 179 ? 7.199 -16.688 -19.75 1 94.94 179 SER B O 1
ATOM 3301 N N . GLY B 1 180 ? 5.961 -15.078 -18.719 1 92.5 180 GLY B N 1
ATOM 3302 C CA . GLY B 1 180 ? 6.496 -14.008 -19.547 1 92.5 180 GLY B CA 1
ATOM 3303 C C . GLY B 1 180 ? 5.762 -13.844 -20.859 1 92.5 180 GLY B C 1
ATOM 3304 O O . GLY B 1 180 ? 6.078 -12.953 -21.656 1 92.5 180 GLY B O 1
ATOM 3305 N N . GLN B 1 181 ? 4.844 -14.688 -21.062 1 91.31 181 GLN B N 1
ATOM 3306 C CA . GLN B 1 181 ? 4.004 -14.641 -22.25 1 91.31 181 GLN B CA 1
ATOM 3307 C C . GLN B 1 181 ? 2.535 -14.453 -21.891 1 91.31 181 GLN B C 1
ATOM 3309 O O . GLN B 1 181 ? 1.958 -15.266 -21.172 1 91.31 181 GLN B O 1
ATOM 3314 N N . ALA B 1 182 ? 2.008 -13.367 -22.438 1 91.06 182 ALA B N 1
ATOM 3315 C CA . ALA B 1 182 ? 0.615 -13.055 -22.125 1 91.06 182 ALA B CA 1
ATOM 3316 C C . ALA B 1 182 ? -0.253 -13.102 -23.375 1 91.06 182 ALA B C 1
ATOM 3318 O O . ALA B 1 182 ? -0.458 -12.086 -24.047 1 91.06 182 ALA B O 1
ATOM 3319 N N . PRO B 1 183 ? -0.771 -14.266 -23.625 1 91.88 183 PRO B N 1
ATOM 3320 C CA . PRO B 1 183 ? -1.662 -14.344 -24.781 1 91.88 183 PRO B CA 1
ATOM 3321 C C . PRO B 1 183 ? -2.916 -13.492 -24.625 1 91.88 183 PRO B C 1
ATOM 3323 O O . PRO B 1 183 ? -3.322 -13.188 -23.5 1 91.88 183 PRO B O 1
ATOM 3326 N N . ARG B 1 184 ? -3.445 -13.164 -25.797 1 90.94 184 ARG B N 1
ATOM 3327 C CA . ARG B 1 184 ? -4.746 -12.508 -25.781 1 90.94 184 ARG B CA 1
ATOM 3328 C C . ARG B 1 184 ? -5.832 -13.445 -25.266 1 90.94 184 ARG B C 1
ATOM 3330 O O . ARG B 1 184 ? -5.809 -14.648 -25.562 1 90.94 184 ARG B O 1
ATOM 3337 N N . ILE B 1 185 ? -6.754 -12.836 -24.562 1 92.94 185 ILE B N 1
ATOM 3338 C CA . ILE B 1 185 ? -7.828 -13.641 -23.984 1 92.94 185 ILE B CA 1
ATOM 3339 C C . ILE B 1 185 ? -8.602 -14.336 -25.109 1 92.94 185 ILE B C 1
ATOM 3341 O O . ILE B 1 185 ? -9.094 -15.453 -24.922 1 92.94 185 ILE B O 1
ATOM 3345 N N . GLU B 1 186 ? -8.695 -13.719 -26.25 1 94.31 186 GLU B N 1
ATOM 3346 C CA . GLU B 1 186 ? -9.367 -14.312 -27.406 1 94.31 186 GLU B CA 1
ATOM 3347 C C . GLU B 1 186 ? -8.688 -15.609 -27.828 1 94.31 186 GLU B C 1
ATOM 3349 O O . GLU B 1 186 ? -9.352 -16.594 -28.172 1 94.31 186 GLU B O 1
ATOM 3354 N N . ASP B 1 187 ? -7.359 -15.594 -27.812 1 95.69 187 ASP B N 1
ATOM 3355 C CA . ASP B 1 187 ? -6.594 -16.781 -28.156 1 95.69 187 ASP B CA 1
ATOM 3356 C C . ASP B 1 187 ? -6.789 -17.891 -27.125 1 95.69 187 ASP B C 1
ATOM 3358 O O . ASP B 1 187 ? -6.895 -19.062 -27.469 1 95.69 187 ASP B O 1
ATOM 3362 N N . VAL B 1 188 ? -6.824 -17.5 -25.875 1 96.31 188 VAL B N 1
ATOM 3363 C CA . VAL B 1 188 ? -7.043 -18.438 -24.781 1 96.31 188 VAL B CA 1
ATOM 3364 C C . VAL B 1 188 ? -8.398 -19.109 -24.938 1 96.31 188 VAL B C 1
ATOM 3366 O O . VAL B 1 188 ? -8.5 -20.344 -24.891 1 96.31 188 VAL B O 1
ATOM 3369 N N . ILE B 1 189 ? -9.406 -18.297 -25.203 1 96.5 189 ILE B N 1
ATOM 3370 C CA . ILE B 1 189 ? -10.781 -18.781 -25.328 1 96.5 189 ILE B CA 1
ATOM 3371 C C . ILE B 1 189 ? -10.883 -19.688 -26.547 1 96.5 189 ILE B C 1
ATOM 3373 O O . ILE B 1 189 ? -11.484 -20.766 -26.484 1 96.5 189 ILE B O 1
ATOM 3377 N N . ALA B 1 190 ? -10.312 -19.297 -27.625 1 96.88 190 ALA B N 1
ATOM 3378 C CA . ALA B 1 190 ? -10.344 -20.109 -28.844 1 96.88 190 ALA B CA 1
ATOM 3379 C C . ALA B 1 190 ? -9.727 -21.484 -28.609 1 96.88 190 ALA B C 1
ATOM 3381 O O . ALA B 1 190 ? -10.273 -22.5 -29.047 1 96.88 190 ALA B O 1
ATOM 3382 N N . HIS B 1 191 ? -8.578 -21.484 -27.969 1 97.81 191 HIS B N 1
ATOM 3383 C CA . HIS B 1 191 ? -7.926 -22.75 -27.672 1 97.81 191 HIS B CA 1
ATOM 3384 C C . HIS B 1 191 ? -8.797 -23.625 -26.781 1 97.81 191 HIS B C 1
ATOM 3386 O O . HIS B 1 191 ? -8.93 -24.828 -27.016 1 97.81 191 HIS B O 1
ATOM 3392 N N . MET B 1 192 ? -9.422 -23.016 -25.812 1 97.62 192 MET B N 1
ATOM 3393 C CA . MET B 1 192 ? -10.281 -23.734 -24.875 1 97.62 192 MET B CA 1
ATOM 3394 C C . MET B 1 192 ? -11.5 -24.297 -25.594 1 97.62 192 MET B C 1
ATOM 3396 O O . MET B 1 192 ? -11.945 -25.422 -25.312 1 97.62 192 MET B O 1
ATOM 3400 N N . GLU B 1 193 ? -12.07 -23.531 -26.5 1 97.25 193 GLU B N 1
ATOM 3401 C CA . GLU B 1 193 ? -13.188 -24.016 -27.297 1 97.25 193 GLU B CA 1
ATOM 3402 C C . GLU B 1 193 ? -12.812 -25.266 -28.094 1 97.25 193 GLU B C 1
ATOM 3404 O O . GLU B 1 193 ? -13.594 -26.203 -28.203 1 97.25 193 GLU B O 1
ATOM 3409 N N . GLY B 1 194 ? -11.664 -25.188 -28.641 1 97.06 194 GLY B N 1
ATOM 3410 C CA . GLY B 1 194 ? -11.156 -26.344 -29.344 1 97.06 194 GLY B CA 1
ATOM 3411 C C . GLY B 1 194 ? -11.023 -27.578 -28.469 1 97.06 194 GLY B C 1
ATOM 3412 O O . GLY B 1 194 ? -11.414 -28.672 -28.859 1 97.06 194 GLY B O 1
ATOM 3413 N N . LEU B 1 195 ? -10.484 -27.391 -27.297 1 96.81 195 LEU B N 1
ATOM 3414 C CA . LEU B 1 195 ? -10.281 -28.484 -26.359 1 96.81 195 LEU B CA 1
ATOM 3415 C C . LEU B 1 195 ? -11.609 -29.078 -25.906 1 96.81 195 LEU B C 1
ATOM 3417 O O . LEU B 1 195 ? -11.719 -30.297 -25.719 1 96.81 195 LEU B O 1
ATOM 3421 N N . LEU B 1 196 ? -12.633 -28.234 -25.766 1 95.62 196 LEU B N 1
ATOM 3422 C CA . LEU B 1 196 ? -13.914 -28.656 -25.188 1 95.62 196 LEU B CA 1
ATOM 3423 C C . LEU B 1 196 ? -14.891 -29.047 -26.297 1 95.62 196 LEU B C 1
ATOM 3425 O O . LEU B 1 196 ? -15.938 -29.641 -26.016 1 95.62 196 LEU B O 1
ATOM 3429 N N . GLY B 1 197 ? -14.531 -28.734 -27.516 1 94.5 197 GLY B N 1
ATOM 3430 C CA . GLY B 1 197 ? -15.438 -29.031 -28.625 1 94.5 197 GLY B CA 1
ATOM 3431 C C . GLY B 1 197 ? -16.734 -28.234 -28.562 1 94.5 197 GLY B C 1
ATOM 3432 O O . GLY B 1 197 ? -17.812 -28.781 -28.797 1 94.5 197 GLY B O 1
ATOM 3433 N N . THR B 1 198 ? -16.625 -27.031 -28.125 1 89.56 198 THR B N 1
ATOM 3434 C CA . THR B 1 198 ? -17.797 -26.188 -27.984 1 89.56 198 THR B CA 1
ATOM 3435 C C . THR B 1 198 ? -17.578 -24.844 -28.656 1 89.56 198 THR B C 1
ATOM 3437 O O . THR B 1 198 ? -16.453 -24.5 -29.031 1 89.56 198 THR B O 1
ATOM 3440 N N . GLY B 1 199 ? -18.719 -24.141 -28.984 1 89.5 199 GLY B N 1
ATOM 3441 C CA . GLY B 1 199 ? -18.75 -22.766 -29.453 1 89.5 199 GLY B CA 1
ATOM 3442 C C . GLY B 1 199 ? -19.719 -21.891 -28.656 1 89.5 199 GLY B C 1
ATOM 3443 O O . GLY B 1 199 ? -20.922 -22.125 -28.672 1 89.5 199 GLY B O 1
ATOM 3444 N N . ALA B 1 200 ? -19.141 -21.016 -27.875 1 92.88 200 ALA B N 1
ATOM 3445 C CA . ALA B 1 200 ? -19.984 -20.172 -27.047 1 92.88 200 ALA B CA 1
ATOM 3446 C C . ALA B 1 200 ? -20.266 -18.828 -27.75 1 92.88 200 ALA B C 1
ATOM 3448 O O . ALA B 1 200 ? -19.453 -18.359 -28.531 1 92.88 200 ALA B O 1
ATOM 3449 N N . GLU B 1 201 ? -21.484 -18.312 -27.5 1 97.06 201 GLU B N 1
ATOM 3450 C CA . GLU B 1 201 ? -21.797 -16.938 -27.906 1 97.06 201 GLU B CA 1
ATOM 3451 C C . GLU B 1 201 ? -20.953 -15.93 -27.125 1 97.06 201 GLU B C 1
ATOM 3453 O O . GLU B 1 201 ? -20.922 -15.953 -25.891 1 97.06 201 GLU B O 1
ATOM 3458 N N . LYS B 1 202 ? -20.281 -15.102 -27.844 1 96.31 202 LYS B N 1
ATOM 3459 C CA . LYS B 1 202 ? -19.328 -14.188 -27.219 1 96.31 202 LYS B CA 1
ATOM 3460 C C . LYS B 1 202 ? -19.938 -12.789 -27.078 1 96.31 202 LYS B C 1
ATOM 3462 O O . LYS B 1 202 ? -20.484 -12.25 -28.031 1 96.31 202 LYS B O 1
ATOM 3467 N N . THR B 1 203 ? -19.953 -12.266 -25.891 1 95.81 203 THR B N 1
ATOM 3468 C CA . THR B 1 203 ? -20.219 -10.859 -25.609 1 95.81 203 THR B CA 1
ATOM 3469 C C . THR B 1 203 ? -18.922 -10.133 -25.234 1 95.81 203 THR B C 1
ATOM 3471 O O . THR B 1 203 ? -18.219 -10.539 -24.312 1 95.81 203 THR B O 1
ATOM 3474 N N . TYR B 1 204 ? -18.656 -9.047 -25.969 1 94.06 204 TYR B N 1
ATOM 3475 C CA . TYR B 1 204 ? -17.391 -8.359 -25.766 1 94.06 204 TYR B CA 1
ATOM 3476 C C . TYR B 1 204 ? -17.562 -7.184 -24.812 1 94.06 204 TYR B C 1
ATOM 3478 O O . TYR B 1 204 ? -18.547 -6.449 -24.891 1 94.06 204 TYR B O 1
ATOM 3486 N N . VAL B 1 205 ? -16.656 -7.207 -23.859 1 90.5 205 VAL B N 1
ATOM 3487 C CA . VAL B 1 205 ? -16.578 -6.082 -22.938 1 90.5 205 VAL B CA 1
ATOM 3488 C C . VAL B 1 205 ? -15.211 -5.422 -23.031 1 90.5 205 VAL B C 1
ATOM 3490 O O . VAL B 1 205 ? -14.211 -6.09 -23.312 1 90.5 205 VAL B O 1
ATOM 3493 N N . GLU B 1 206 ? -15.195 -4.082 -22.766 1 83.5 206 GLU B N 1
ATOM 3494 C CA . GLU B 1 206 ? -13.922 -3.361 -22.828 1 83.5 206 GLU B CA 1
ATOM 3495 C C . GLU B 1 206 ? -13.047 -3.691 -21.625 1 83.5 206 GLU B C 1
ATOM 3497 O O . GLU B 1 206 ? -13.547 -3.812 -20.5 1 83.5 206 GLU B O 1
ATOM 3502 N N . ALA B 1 207 ? -11.836 -4.008 -21.984 1 74.88 207 ALA B N 1
ATOM 3503 C CA . ALA B 1 207 ? -10.891 -4.32 -20.922 1 74.88 207 ALA B CA 1
ATOM 3504 C C . ALA B 1 207 ? -9.781 -3.279 -20.844 1 74.88 207 ALA B C 1
ATOM 3506 O O . ALA B 1 207 ? -9.508 -2.586 -21.828 1 74.88 207 ALA B O 1
ATOM 3507 N N . SER B 1 208 ? -9.352 -3.162 -19.547 1 65.06 208 SER B N 1
ATOM 3508 C CA . SER B 1 208 ? -8.164 -2.328 -19.406 1 65.06 208 SER B CA 1
ATOM 3509 C C . SER B 1 208 ? -6.906 -3.086 -19.812 1 65.06 208 SER B C 1
ATOM 3511 O O . SER B 1 208 ? -6.836 -4.309 -19.672 1 65.06 208 SER B O 1
ATOM 3513 N N . GLY B 1 209 ? -6.008 -2.428 -20.484 1 62.25 209 GLY B N 1
ATOM 3514 C CA . GLY B 1 209 ? -4.75 -3.029 -20.891 1 62.25 209 GLY B CA 1
ATOM 3515 C C . GLY B 1 209 ? -3.898 -3.482 -19.719 1 62.25 209 GLY B C 1
ATOM 3516 O O . GLY B 1 209 ? -4.07 -3 -18.594 1 62.25 209 GLY B O 1
ATOM 3517 N N . ALA B 1 210 ? -3.338 -4.645 -19.859 1 71.19 210 ALA B N 1
ATOM 3518 C CA . ALA B 1 210 ? -2.344 -5.062 -18.875 1 71.19 210 ALA B CA 1
ATOM 3519 C C . ALA B 1 210 ? -0.936 -5.016 -19.469 1 71.19 210 ALA B C 1
ATOM 3521 O O . ALA B 1 210 ? -0.741 -5.293 -20.656 1 71.19 210 ALA B O 1
ATOM 3522 N N . GLN B 1 211 ? -0.02 -4.598 -18.688 1 79.12 211 GLN B N 1
ATOM 3523 C CA . GLN B 1 211 ? 1.407 -4.566 -18.984 1 79.12 211 GLN B CA 1
ATOM 3524 C C . GLN B 1 211 ? 2.029 -5.953 -18.859 1 79.12 211 GLN B C 1
ATOM 3526 O O . GLN B 1 211 ? 1.744 -6.676 -17.891 1 79.12 211 GLN B O 1
ATOM 3531 N N . PRO B 1 212 ? 2.729 -6.41 -19.969 1 87 212 PRO B N 1
ATOM 3532 C CA . PRO B 1 212 ? 3.432 -7.684 -19.781 1 87 212 PRO B CA 1
ATOM 3533 C C . PRO B 1 212 ? 4.344 -7.688 -18.562 1 87 212 PRO B C 1
ATOM 3535 O O . PRO B 1 212 ? 4.707 -6.621 -18.047 1 87 212 PRO B O 1
ATOM 3538 N N . VAL B 1 213 ? 4.672 -8.898 -18.109 1 93.38 213 VAL B N 1
ATOM 3539 C CA . VAL B 1 213 ? 5.527 -9.055 -16.938 1 93.38 213 VAL B CA 1
ATOM 3540 C C . VAL B 1 213 ? 6.91 -9.531 -17.375 1 93.38 213 VAL B C 1
ATOM 3542 O O . VAL B 1 213 ? 7.035 -10.492 -18.125 1 93.38 213 VAL B O 1
ATOM 3545 N N . SER B 1 214 ? 7.957 -8.836 -16.953 1 95 214 SER B N 1
ATOM 3546 C CA . SER B 1 214 ? 9.32 -9.281 -17.219 1 95 214 SER B CA 1
ATOM 3547 C C . SER B 1 214 ? 9.703 -10.461 -16.328 1 95 214 SER B C 1
ATOM 3549 O O . SER B 1 214 ? 9.453 -10.445 -15.125 1 95 214 SER B O 1
ATOM 3551 N N . ILE B 1 215 ? 10.336 -11.453 -16.953 1 95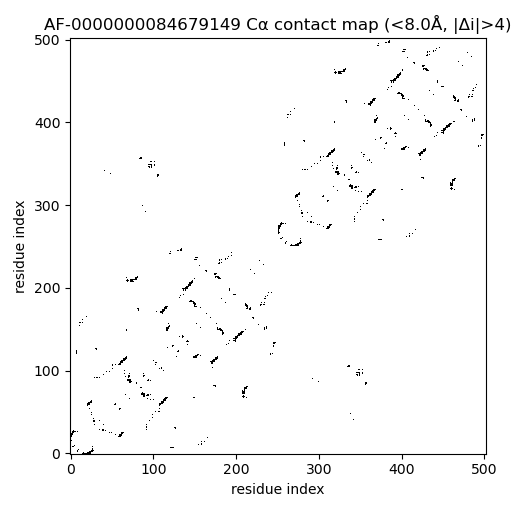.94 215 ILE B N 1
ATOM 3552 C CA . ILE B 1 215 ? 10.805 -12.586 -16.156 1 95.94 215 ILE B CA 1
ATOM 3553 C C . ILE B 1 215 ? 12.328 -12.648 -16.188 1 95.94 215 ILE B C 1
ATOM 3555 O O . ILE B 1 215 ? 12.922 -13.703 -15.977 1 95.94 215 ILE B O 1
ATOM 3559 N N . ASP B 1 216 ? 12.992 -11.539 -16.547 1 96 216 ASP B N 1
ATOM 3560 C CA . ASP B 1 216 ? 14.445 -11.484 -16.625 1 96 216 ASP B CA 1
ATOM 3561 C C . ASP B 1 216 ? 15.094 -11.891 -15.305 1 96 216 ASP B C 1
ATOM 3563 O O . ASP B 1 216 ? 16.031 -12.695 -15.289 1 96 216 ASP B O 1
ATOM 3567 N N . LYS B 1 217 ? 14.648 -11.344 -14.266 1 97.06 217 LYS B N 1
ATOM 3568 C CA . LYS B 1 217 ? 15.188 -11.656 -12.945 1 97.06 217 LYS B CA 1
ATOM 3569 C C . LYS B 1 217 ? 14.969 -13.125 -12.594 1 97.06 217 LYS B C 1
ATOM 3571 O O . LYS B 1 217 ? 15.859 -13.789 -12.062 1 97.06 217 LYS B O 1
ATOM 3576 N N . LEU B 1 218 ? 13.75 -13.594 -12.859 1 97.38 218 LEU B N 1
ATOM 3577 C CA . LEU B 1 218 ? 13.438 -15 -12.617 1 97.38 218 LEU B CA 1
ATOM 3578 C C . LEU B 1 218 ? 14.414 -15.906 -13.359 1 97.38 218 LEU B C 1
ATOM 3580 O O . LEU B 1 218 ? 14.953 -16.859 -12.789 1 97.38 218 LEU B O 1
ATOM 3584 N N . CYS B 1 219 ? 14.648 -15.594 -14.594 1 96.62 219 CYS B N 1
ATOM 3585 C CA . CYS B 1 219 ? 15.555 -16.391 -15.414 1 96.62 219 CYS B CA 1
ATOM 3586 C C . CYS B 1 219 ? 16.969 -16.375 -14.852 1 96.62 219 CYS B C 1
ATOM 3588 O O . CYS B 1 219 ? 17.688 -17.375 -14.938 1 96.62 219 CYS B O 1
ATOM 3590 N N . ARG B 1 220 ? 17.359 -15.258 -14.336 1 96.56 220 ARG B N 1
ATOM 3591 C CA . ARG B 1 220 ? 18.688 -15.148 -13.742 1 96.56 220 ARG B CA 1
ATOM 3592 C C . ARG B 1 220 ? 18.781 -15.945 -12.445 1 96.56 220 ARG B C 1
ATOM 3594 O O . ARG B 1 220 ? 19.781 -16.625 -12.195 1 96.56 220 ARG B O 1
ATOM 3601 N N . LEU B 1 221 ? 17.75 -15.953 -11.648 1 96.38 221 LEU B N 1
ATOM 3602 C CA . LEU B 1 221 ? 17.781 -16.562 -10.32 1 96.38 221 LEU B CA 1
ATOM 3603 C C . LEU B 1 221 ? 17.484 -18.047 -10.398 1 96.38 221 LEU B C 1
ATOM 3605 O O . LEU B 1 221 ? 17.953 -18.828 -9.562 1 96.38 221 LEU B O 1
ATOM 3609 N N . VAL B 1 222 ? 16.641 -18.375 -11.32 1 96.06 222 VAL B N 1
ATOM 3610 C CA . VAL B 1 222 ? 16.188 -19.766 -11.477 1 96.06 222 VAL B CA 1
ATOM 3611 C C . VAL B 1 222 ? 16.422 -20.219 -12.914 1 96.06 222 VAL B C 1
ATOM 3613 O O . VAL B 1 222 ? 15.461 -20.438 -13.664 1 96.06 222 VAL B O 1
ATOM 3616 N N . PRO B 1 223 ? 17.594 -20.531 -13.234 1 90.62 223 PRO B N 1
ATOM 3617 C CA . PRO B 1 223 ? 17.891 -20.891 -14.625 1 90.62 223 PRO B CA 1
ATOM 3618 C C . PRO B 1 223 ? 17.109 -22.109 -15.102 1 90.62 223 PRO B C 1
ATOM 3620 O O . PRO B 1 223 ? 16.891 -22.281 -16.312 1 90.62 223 PRO B O 1
ATOM 3623 N N . THR B 1 224 ? 16.656 -22.906 -14.219 1 87.69 224 THR B N 1
ATOM 3624 C CA . THR B 1 224 ? 15.906 -24.094 -14.578 1 87.69 224 THR B CA 1
ATOM 3625 C C . THR B 1 224 ? 14.602 -23.734 -15.281 1 87.69 224 THR B C 1
ATOM 3627 O O . THR B 1 224 ? 13.969 -24.578 -15.914 1 87.69 224 THR B O 1
ATOM 3630 N N . VAL B 1 225 ? 14.258 -22.484 -15.219 1 88.69 225 VAL B N 1
ATOM 3631 C CA . VAL B 1 225 ? 13.031 -22.016 -15.859 1 88.69 225 VAL B CA 1
ATOM 3632 C C . VAL B 1 225 ? 13.133 -22.203 -17.375 1 88.69 225 VAL B C 1
ATOM 3634 O O . VAL B 1 225 ? 12.125 -22.375 -18.047 1 88.69 225 VAL B O 1
ATOM 3637 N N . TYR B 1 226 ? 14.305 -22.234 -17.891 1 86.19 226 TYR B N 1
ATOM 3638 C CA . TYR B 1 226 ? 14.523 -22.453 -19.312 1 86.19 226 TYR B CA 1
ATOM 3639 C C . TYR B 1 226 ? 14.031 -23.828 -19.734 1 86.19 226 TYR B C 1
ATOM 3641 O O . TYR B 1 226 ? 13.656 -24.047 -20.891 1 86.19 226 TYR B O 1
ATOM 3649 N N . GLY B 1 227 ? 13.977 -24.719 -18.797 1 89.19 227 GLY B N 1
ATOM 3650 C CA . GLY B 1 227 ? 13.531 -26.078 -19.094 1 89.19 227 GLY B CA 1
ATOM 3651 C C . GLY B 1 227 ? 12.039 -26.266 -18.891 1 89.19 227 GLY B C 1
ATOM 3652 O O . GLY B 1 227 ? 11.508 -27.359 -19.141 1 89.19 227 GLY B O 1
ATOM 3653 N N . LEU B 1 228 ? 11.367 -25.172 -18.531 1 92.44 228 LEU B N 1
ATOM 3654 C CA . LEU B 1 228 ? 9.953 -25.312 -18.203 1 92.44 228 LEU B CA 1
ATOM 3655 C C . LEU B 1 228 ? 9.086 -25.047 -19.438 1 92.44 228 LEU B C 1
ATOM 3657 O O . LEU B 1 228 ? 7.863 -25.188 -19.375 1 92.44 228 LEU B O 1
ATOM 3661 N N . GLY B 1 229 ? 9.789 -24.672 -20.562 1 92 229 GLY B N 1
ATOM 3662 C CA . GLY B 1 229 ? 9.062 -24.547 -21.828 1 92 229 GLY B CA 1
ATOM 3663 C C . GLY B 1 229 ? 8.328 -23.219 -21.953 1 92 229 GLY B C 1
ATOM 3664 O O . GLY B 1 229 ? 7.301 -23.141 -22.625 1 92 229 GLY B O 1
ATOM 3665 N N . PHE B 1 230 ? 8.836 -22.234 -21.203 1 93.56 230 PHE B N 1
ATOM 3666 C CA . PHE B 1 230 ? 8.227 -20.922 -21.375 1 93.56 230 PHE B CA 1
ATOM 3667 C C . PHE B 1 230 ? 8.344 -20.438 -22.812 1 93.56 230 PHE B C 1
ATOM 3669 O O . PHE B 1 230 ? 9.383 -20.625 -23.453 1 93.56 230 PHE B O 1
ATOM 3676 N N . GLY B 1 231 ? 7.336 -20 -23.422 1 91.75 231 GLY B N 1
ATOM 3677 C CA . GLY B 1 231 ? 7.234 -19.531 -24.781 1 91.75 231 GLY B CA 1
ATOM 3678 C C . GLY B 1 231 ? 5.809 -19.219 -25.203 1 91.75 231 GLY B C 1
ATOM 3679 O O . GLY B 1 231 ? 4.891 -19.281 -24.391 1 91.75 231 GLY B O 1
ATOM 3680 N N . PRO B 1 232 ? 5.609 -18.875 -26.438 1 93.12 232 PRO B N 1
ATOM 3681 C CA . PRO B 1 232 ? 4.301 -18.422 -26.906 1 93.12 232 PRO B CA 1
ATOM 3682 C C . PRO B 1 232 ? 3.223 -19.5 -26.781 1 93.12 232 PRO B C 1
ATOM 3684 O O . PRO B 1 232 ? 2.037 -19.188 -26.656 1 93.12 232 PRO B O 1
ATOM 3687 N N . ASP B 1 233 ? 3.676 -20.766 -26.766 1 95.12 233 ASP B N 1
ATOM 3688 C CA . ASP B 1 233 ? 2.688 -21.828 -26.75 1 95.12 233 ASP B CA 1
ATOM 3689 C C . ASP B 1 233 ? 2.547 -22.438 -25.344 1 95.12 233 ASP B C 1
ATOM 3691 O O . ASP B 1 233 ? 1.762 -23.359 -25.141 1 95.12 233 ASP B O 1
ATOM 3695 N N . TYR B 1 234 ? 3.238 -21.906 -24.406 1 97.25 234 TYR B N 1
ATOM 3696 C CA . TYR B 1 234 ? 3.227 -22.438 -23.047 1 97.25 234 TYR B CA 1
ATOM 3697 C C . TYR B 1 234 ? 1.809 -22.469 -22.5 1 97.25 234 TYR B C 1
ATOM 3699 O O . TYR B 1 234 ? 1.408 -23.453 -21.875 1 97.25 234 TYR B O 1
ATOM 3707 N N . TYR B 1 235 ? 1.051 -21.438 -22.797 1 97.19 235 TYR B N 1
ATOM 3708 C CA . TYR B 1 235 ? -0.294 -21.359 -22.234 1 97.19 235 TYR B CA 1
ATOM 3709 C C . TYR B 1 235 ? -1.161 -22.5 -22.75 1 97.19 235 TYR B C 1
ATOM 3711 O O . TYR B 1 235 ? -2.074 -22.953 -22.047 1 97.19 235 TYR B O 1
ATOM 3719 N N . ARG B 1 236 ? -0.905 -22.984 -23.922 1 98 236 ARG B N 1
ATOM 3720 C CA . ARG B 1 236 ? -1.675 -24.094 -24.484 1 98 236 ARG B CA 1
ATOM 3721 C C . ARG B 1 236 ? -1.444 -25.375 -23.688 1 98 236 ARG B C 1
ATOM 3723 O O . ARG B 1 236 ? -2.393 -26.109 -23.375 1 98 236 ARG B O 1
ATOM 3730 N N . SER B 1 237 ? -0.142 -25.578 -23.406 1 97.44 237 SER B N 1
ATOM 3731 C CA . SER B 1 237 ? 0.188 -26.766 -22.625 1 97.44 237 SER B CA 1
ATOM 3732 C C . SER B 1 237 ? -0.475 -26.734 -21.266 1 97.44 237 SER B C 1
ATOM 3734 O O . SER B 1 237 ? -0.901 -27.766 -20.734 1 97.44 237 SER B O 1
ATOM 3736 N N . VAL B 1 238 ? -0.544 -25.531 -20.688 1 98.06 238 VAL B N 1
ATOM 3737 C CA . VAL B 1 238 ? -1.179 -25.359 -19.391 1 98.06 238 VAL B CA 1
ATOM 3738 C C . VAL B 1 238 ? -2.67 -25.672 -19.484 1 98.06 238 VAL B C 1
ATOM 3740 O O . VAL B 1 238 ? -3.213 -26.422 -18.672 1 98.06 238 VAL B O 1
ATOM 3743 N N . LEU B 1 239 ? -3.344 -25.156 -20.5 1 98.12 239 LEU B N 1
ATOM 3744 C CA . LEU B 1 239 ? -4.773 -25.375 -20.672 1 98.12 239 LEU B CA 1
ATOM 3745 C C . LEU B 1 239 ? -5.07 -26.844 -20.984 1 98.12 239 LEU B C 1
ATOM 3747 O O . LEU B 1 239 ? -6.039 -27.406 -20.469 1 98.12 239 LEU B O 1
ATOM 3751 N N . ASP B 1 240 ? -4.219 -27.469 -21.844 1 98.19 240 ASP B N 1
ATOM 3752 C CA . ASP B 1 240 ? -4.379 -28.875 -22.172 1 98.19 240 ASP B CA 1
ATOM 3753 C C . ASP B 1 240 ? -4.41 -29.75 -20.922 1 98.19 240 ASP B C 1
ATOM 3755 O O . ASP B 1 240 ? -5.133 -30.75 -20.859 1 98.19 240 ASP B O 1
ATOM 3759 N N . LYS B 1 241 ? -3.654 -29.328 -20.031 1 97.69 241 LYS B N 1
ATOM 3760 C CA . LYS B 1 241 ? -3.461 -30.125 -18.812 1 97.69 241 LYS B CA 1
ATOM 3761 C C . LYS B 1 241 ? -4.664 -30 -17.891 1 97.69 241 LYS B C 1
ATOM 3763 O O . LYS B 1 241 ? -5.043 -30.969 -17.234 1 97.69 241 LYS B O 1
ATOM 3768 N N . TYR B 1 242 ? -5.367 -28.797 -17.828 1 97.81 242 TYR B N 1
ATOM 3769 C CA . TYR B 1 242 ? -6.234 -28.562 -16.688 1 97.81 242 TYR B CA 1
ATOM 3770 C C . TYR B 1 242 ? -7.672 -28.328 -17.125 1 97.81 242 TYR B C 1
ATOM 3772 O O . TYR B 1 242 ? -8.602 -28.453 -16.328 1 97.81 242 TYR B O 1
ATOM 3780 N N . VAL B 1 243 ? -7.969 -28 -18.359 1 97.31 243 VAL B N 1
ATOM 3781 C CA . VAL B 1 243 ? -9.258 -27.484 -18.797 1 97.31 243 VAL B CA 1
ATOM 3782 C C . VAL B 1 243 ? -10.344 -28.516 -18.547 1 97.31 243 VAL B C 1
ATOM 3784 O O . VAL B 1 243 ? -11.422 -28.188 -18.047 1 97.31 243 VAL B O 1
ATOM 3787 N N . HIS B 1 244 ? -10.062 -29.766 -18.781 1 96.25 244 HIS B N 1
ATOM 3788 C CA . HIS B 1 244 ? -11.086 -30.797 -18.734 1 96.25 244 HIS B CA 1
ATOM 3789 C C . HIS B 1 244 ? -11.492 -31.109 -17.297 1 96.25 244 HIS B C 1
ATOM 3791 O O . HIS B 1 244 ? -12.586 -31.625 -17.047 1 96.25 244 HIS B O 1
ATOM 3797 N N . ALA B 1 245 ? -10.586 -30.766 -16.391 1 95.88 245 ALA B N 1
ATOM 3798 C CA . ALA B 1 245 ? -10.883 -31.031 -14.984 1 95.88 245 ALA B CA 1
ATOM 3799 C C . ALA B 1 245 ? -12.008 -30.125 -14.492 1 95.88 245 ALA B C 1
ATOM 3801 O O . ALA B 1 245 ? -12.602 -30.375 -13.438 1 95.88 245 ALA B O 1
ATOM 3802 N N . TYR B 1 246 ? -12.391 -29.109 -15.242 1 95.56 246 TYR B N 1
ATOM 3803 C CA . TYR B 1 246 ? -13.344 -28.109 -14.758 1 95.56 246 TYR B CA 1
ATOM 3804 C C . TYR B 1 246 ? -14.656 -28.203 -15.539 1 95.56 246 TYR B C 1
ATOM 3806 O O . TYR B 1 246 ? -15.547 -27.375 -15.344 1 95.56 246 TYR B O 1
ATOM 3814 N N . VAL B 1 247 ? -14.703 -29.125 -16.438 1 93.31 247 VAL B N 1
ATOM 3815 C CA . VAL B 1 247 ? -15.953 -29.312 -17.172 1 93.31 247 VAL B CA 1
ATOM 3816 C C . VAL B 1 247 ? -17 -29.938 -16.25 1 93.31 247 VAL B C 1
ATOM 3818 O O . VAL B 1 247 ? -16.734 -30.922 -15.57 1 93.31 247 VAL B O 1
ATOM 3821 N N . PRO B 1 248 ? -18.094 -29.125 -16.156 1 84.44 248 PRO B N 1
ATOM 3822 C CA . PRO B 1 248 ? -19.141 -29.688 -15.305 1 84.44 248 PRO B CA 1
ATOM 3823 C C . PRO B 1 248 ? -19.547 -31.094 -15.734 1 84.44 248 PRO B C 1
ATOM 3825 O O . PRO B 1 248 ? -19.594 -31.391 -16.938 1 84.44 248 PRO B O 1
ATOM 3828 N N . GLN B 1 249 ? -19.266 -32.062 -14.836 1 73.5 249 GLN B N 1
ATOM 3829 C CA . GLN B 1 249 ? -19.766 -33.438 -15.109 1 73.5 249 GLN B CA 1
ATOM 3830 C C . GLN B 1 249 ? -21.281 -33.469 -15.117 1 73.5 249 GLN B C 1
ATOM 3832 O O . GLN B 1 249 ? -21.938 -32.75 -14.359 1 73.5 249 GLN B O 1
ATOM 3837 N N . PRO B 1 250 ? -21.922 -34.062 -16.219 1 63.22 250 PRO B N 1
ATOM 3838 C CA . PRO B 1 250 ? -23.375 -34.25 -16.172 1 63.22 250 PRO B CA 1
ATOM 3839 C C . PRO B 1 250 ? -23.859 -34.812 -14.844 1 63.22 250 PRO B C 1
ATOM 3841 O O . PRO B 1 250 ? -23.141 -35.562 -14.195 1 63.22 250 PRO B O 1
ATOM 3844 N N . ALA B 1 251 ? -24.891 -34.312 -14.391 1 41.09 251 ALA B N 1
ATOM 3845 C CA . ALA B 1 251 ? -25.547 -34.938 -13.242 1 41.09 251 ALA B CA 1
ATOM 3846 C C . ALA B 1 251 ? -25.969 -36.375 -13.562 1 41.09 251 ALA B C 1
ATOM 3848 O O . ALA B 1 251 ? -26.344 -36.688 -14.695 1 41.09 251 ALA B O 1
#

Radius of gyration: 25.38 Å; Cα contacts (8 Å, |Δi|>4): 977; chains: 2; bounding box: 46×68×60 Å

Foldseek 3Di:
DAEADDADLSVLLVVCCVPFVQEYEDPDADDDLPDDDPVRLVVSLVVLVVVLVVCVVSVGEYEYEAALKCQWFADPPDAADDPPDDTDGDGPRSVSRVVSVVVVLVGPHWYEYEHEFQEDDPRHDCPGDLLVLLVQQLVQADEFAPPEWGFYDYSNVVSVLVVQCVVVVDTSDYAYDTLQETDHVVVVSVLLCVLVVTHHHYDYDHDRYGHGHDRVVSCVSPVCSVVQPRDNCSSSVRCNVPNVVSNDDDD/DAEADDADLSVLLVVCCVPFVQEYEDPDADDDLPDDDPVRLVVSLVVLVVVLVVCVVSVGEYEYEAALKCQWFADPPDAADDPPDDTDGDGPRSVSRVVSVVVVLPGPHWYEYEHEFQEDDPRHDCPGDLLVLLVQQLVQADEFAPQEWGFYDYSNVVSVLVVQCVVVVPTSDYAYDTLQETDHVVVVSVLLCVLVVTHHHYDYDHDRYGHGHDRVVSCVSPVCSVVQPRDNCSSSVRCNVPNVVSNDDDD

Secondary structure (DSSP, 8-state):
-EEE--SHHHHHHGGGGGG-TTEEEE--S---SS---HHHHHHHHHHHHHHHHHHHHHTPEEEEEEE-STTT---TT---B-TTS-----SHHHHHHHHHHHHHHHSSS-EEEEEE-EEE-TT--TTSHHHHHHHHHHHTEEEEEET-B--EEEHHHHHHHHHHHHHTT--SEEEEES-S---BHHHHHHHHHHHHT--PEEEEEE------B--HHHHHH-GGGGGGT-STTHHHHHHHHHGGGGSPP--/-EEE--SHHHHHHGGGGGG-TTEEEE--S---SS---HHHHHHHHHHHHHHHHHHHHHTPEEEEEEE-STTT---TT---B-TTS-----SHHHHHHHHHHHHHHHSSS-EEEEEE-EEE-TT--TTSHHHHHHHHHHHTEEEEEET-B--EEEHHHHHHHHHHHHHTT--SEEEEES-S---BHHHHHHHHHHHHT--PEEEEEE------B--HHHHHH-GGGGGGT-STTHHHHHHHHHGGGGS----

InterPro domains:
  IPR001509 NAD-dependent epimerase/dehydratase [PF01370] (16-178)
  IPR036291 NAD(P)-binding domain superfamily [SSF51735] (16-207)

Nearest PDB structures (foldseek):
  6x3b-assembly2_D  TM=7.961E-01  e=5.035E-15  Pseudomonas aeruginosa
  6x3b-assembly1_B  TM=8.044E-01  e=1.642E-14  Pseudomonas aeruginosa
  2pk3-assembly1_B  TM=7.801E-01  e=4.731E-15  Aneurinibacillus thermoaerophilus
  6x3b-assembly2_C  TM=7.855E-01  e=1.748E-14  Pseudomonas aeruginosa
  2hun-assembly1_A  TM=7.635E-01  e=7.310E-14  Pyrococcus horikoshii OT3

Solvent-accessible surface area (backbone atoms only — not comparable to full-atom values): 26830 Å² total; per-residue (Å²): 42,46,68,43,52,82,44,48,67,28,60,63,46,53,82,54,22,88,78,33,77,57,31,35,37,46,39,60,64,84,84,62,79,62,94,63,57,70,64,54,58,52,52,35,50,52,49,49,53,54,49,49,52,51,22,52,76,68,71,23,32,37,37,41,69,49,56,38,35,53,25,27,22,32,50,68,94,40,71,51,33,42,80,87,40,56,44,50,47,71,36,74,50,25,36,50,43,47,21,51,50,50,30,53,70,31,36,92,41,50,27,33,38,35,22,31,36,47,70,43,57,82,74,56,56,63,87,38,69,66,40,38,49,42,48,25,45,75,70,37,41,36,79,38,45,48,80,22,52,51,30,44,30,44,41,70,58,50,46,51,50,53,51,52,42,55,73,71,61,61,54,78,44,67,39,42,49,55,45,56,37,55,51,44,43,66,58,53,49,52,52,48,27,62,76,67,72,50,78,46,49,76,44,79,39,92,41,70,59,45,22,47,48,42,37,64,66,37,46,70,74,38,57,69,52,74,75,69,51,60,45,91,59,34,51,55,59,46,45,72,71,43,52,73,79,47,52,81,71,82,128,42,47,68,43,51,82,44,49,66,27,60,64,45,54,82,54,22,89,77,34,75,57,30,34,36,46,40,61,62,85,84,62,79,62,95,64,59,70,66,54,56,54,52,35,50,51,52,49,53,53,50,49,53,51,23,52,75,67,72,24,31,37,36,40,69,49,56,39,36,50,26,27,22,33,50,68,94,40,72,51,34,42,80,86,40,56,45,49,46,73,37,74,47,24,36,51,43,47,21,50,49,51,32,53,69,31,38,92,40,49,26,32,38,35,20,31,35,48,70,42,58,83,73,56,57,62,86,38,70,68,38,37,50,43,47,25,43,72,69,39,40,35,79,39,45,47,80,23,51,51,28,43,30,44,41,70,57,50,46,51,50,53,51,51,43,55,75,71,63,61,55,76,43,67,39,43,48,55,45,55,36,53,49,44,44,67,57,53,51,52,53,48,27,61,76,67,72,51,81,47,51,77,44,79,37,91,41,72,59,45,21,49,47,42,36,65,66,36,46,70,74,39,56,68,49,73,75,68,53,60,44,91,60,35,51,53,58,46,44,70,70,44,53,72,80,45,50,81,72,81,128

pLDDT: mean 91.72, std 8.74, range [41.09, 98.75]

Sequence (502 aa):
MEIVGRGFLAGHLAGISDHHPDVVALAAGVSAAGDIPPEQYTRESARLYETLRYCEKHGKRLVFFSTASAGMYSVPDASPGREDGPVYPATPYGRHKLSLEAVVRSSDVEYLILRLSHVVGFNQPAHQLLPALVRQLSSGRIHVHRGAQRDLIDVEDVVKIVHTLLVDGRTRDVVNVASGQAPRIEDVIAHMEGLLGTGAEKTYVEASGAQPVSIDKLCRLVPTVYGLGFGPDYYRSVLDKYVHAYVPQPAMEIVGRGFLAGHLAGISDHHPDVVALAAGVSAAGDIPPEQYTRESARLYETLRYCEKHGKRLVFFSTASAGMYSVPDASPGREDGPVYPATPYGRHKLSLEAVVRSSDVEYLILRLSHVVGFNQPAHQLLPALVRQLSSGRIHVHRGAQRDLIDVEDVVKIVHTLLVDGRTRDVVNVASGQAPRIEDVIAHMEGLLGTGAEKTYVEASGAQPVSIDKLCRLVPTVYGLGFGPDYYRSVLDKYVHAYVPQPA

Organism: Streptomyces collinus (strain DSM 40733 / Tue 365) (NCBI:txid1214242)